Protein AF-A0A9P4TMR9-F1 (afdb_monomer)

InterPro domains:
  IPR005556 SUN family [PF03856] (150-420)
  IPR051526 Secreted Beta-Glucosidase SUN [PTHR31316] (13-431)

Organism: Curvularia kusanoi (NCBI:txid90978)

Nearest PDB structures (foldseek):
  8qu8-assembly1_A  TM=6.339E-01  e=4.487E-01  Homo sapiens
  5mhn-assembly1_A  TM=2.012E-01  e=3.463E-02  Homo sapiens
  7u8t-assembly1_B  TM=1.187E-01  e=1.035E+00  Thermochaetoides thermophila

Structure (mmCIF, N/CA/C/O backbone):
data_AF-A0A9P4TMR9-F1
#
_entry.id   AF-A0A9P4TMR9-F1
#
loop_
_atom_site.group_PDB
_atom_site.id
_atom_site.type_symbol
_atom_site.label_atom_id
_atom_site.label_alt_id
_atom_site.label_comp_id
_atom_site.label_asym_id
_atom_site.label_entity_id
_atom_site.label_seq_id
_atom_site.pdbx_PDB_ins_code
_atom_site.Cartn_x
_atom_site.Cartn_y
_atom_site.Cartn_z
_atom_site.occupancy
_atom_site.B_iso_or_equiv
_atom_site.auth_seq_id
_atom_site.auth_comp_id
_atom_site.auth_asym_id
_atom_site.auth_atom_id
_atom_site.pdbx_PDB_model_num
ATOM 1 N N . MET A 1 1 ? 12.265 81.582 -15.391 1.00 36.38 1 MET A N 1
ATOM 2 C CA . MET A 1 1 ? 12.287 81.011 -16.757 1.00 36.38 1 MET A CA 1
ATOM 3 C C . MET A 1 1 ? 12.998 79.670 -16.653 1.00 36.38 1 MET A C 1
ATOM 5 O O . MET A 1 1 ? 14.089 79.678 -16.113 1.00 36.38 1 MET A O 1
ATOM 9 N N . ALA A 1 2 ? 12.499 78.497 -17.022 1.00 38.09 2 ALA A N 1
ATOM 10 C CA . ALA A 1 2 ? 11.193 77.974 -17.413 1.00 38.09 2 ALA A CA 1
ATOM 11 C C . ALA A 1 2 ? 11.220 76.479 -16.989 1.00 38.09 2 ALA A C 1
ATOM 13 O O . ALA A 1 2 ? 12.290 75.871 -17.015 1.00 38.09 2 ALA A O 1
ATOM 14 N N . ARG A 1 3 ? 10.097 75.907 -16.535 1.00 42.72 3 ARG A N 1
ATOM 15 C CA . ARG A 1 3 ? 9.964 74.448 -16.339 1.00 42.72 3 ARG A CA 1
ATOM 16 C C . ARG A 1 3 ? 9.804 73.796 -17.719 1.00 42.72 3 ARG A C 1
ATOM 18 O O . ARG A 1 3 ? 9.053 74.370 -18.502 1.00 42.72 3 ARG A O 1
ATOM 25 N N . PRO A 1 4 ? 10.433 72.650 -18.026 1.00 45.41 4 PRO A N 1
ATOM 26 C CA . PRO A 1 4 ? 10.030 71.873 -19.182 1.00 45.41 4 PRO A CA 1
ATOM 27 C C . PRO A 1 4 ? 8.817 71.001 -18.845 1.00 45.41 4 PRO A C 1
ATOM 29 O O . PRO A 1 4 ? 8.667 70.494 -17.731 1.00 45.41 4 PRO A O 1
ATOM 32 N N . ASP A 1 5 ? 7.955 70.924 -19.847 1.00 45.00 5 ASP A N 1
ATOM 33 C CA . ASP A 1 5 ? 6.594 70.419 -19.853 1.00 45.00 5 ASP A CA 1
ATOM 34 C C . ASP A 1 5 ? 6.472 68.924 -19.536 1.00 45.00 5 ASP A C 1
ATOM 36 O O . ASP A 1 5 ? 7.251 68.085 -19.989 1.00 45.00 5 ASP A O 1
ATOM 40 N N . SER A 1 6 ? 5.430 68.590 -18.777 1.00 42.31 6 SER A N 1
ATOM 41 C CA . SER A 1 6 ? 4.929 67.230 -18.606 1.00 42.31 6 SER A CA 1
ATOM 42 C C . SER A 1 6 ? 4.234 66.777 -19.892 1.00 42.31 6 SER A C 1
ATOM 44 O O . SER A 1 6 ? 3.138 67.241 -20.201 1.00 42.31 6 SER A O 1
ATOM 46 N N . VAL A 1 7 ? 4.868 65.869 -20.635 1.00 44.91 7 VAL A N 1
ATOM 47 C CA . VAL A 1 7 ? 4.239 65.169 -21.762 1.00 44.91 7 VAL A CA 1
ATOM 48 C C . VAL A 1 7 ? 3.377 64.039 -21.199 1.00 44.91 7 VAL A C 1
ATOM 50 O O . VAL A 1 7 ? 3.889 63.014 -20.755 1.00 44.91 7 VAL A O 1
ATOM 53 N N . GLU A 1 8 ? 2.064 64.238 -21.201 1.00 48.00 8 GLU A N 1
ATOM 54 C CA . GLU A 1 8 ? 1.077 63.201 -20.902 1.00 48.00 8 GLU A CA 1
ATOM 55 C C . GLU A 1 8 ? 0.894 62.332 -22.158 1.00 48.00 8 GLU A C 1
ATOM 57 O O . GLU A 1 8 ? 0.315 62.765 -23.153 1.00 48.00 8 GLU A O 1
ATOM 62 N N . SER A 1 9 ? 1.461 61.121 -22.158 1.00 42.16 9 SER A N 1
ATOM 63 C CA . SER A 1 9 ? 1.211 60.137 -23.220 1.00 42.16 9 SER A CA 1
ATOM 64 C C . SER A 1 9 ? -0.090 59.395 -22.934 1.00 42.16 9 SER A C 1
ATOM 66 O O . SER A 1 9 ? -0.186 58.676 -21.941 1.00 42.16 9 SER A O 1
ATOM 68 N N . ALA A 1 10 ? -1.079 59.539 -23.817 1.00 48.53 10 ALA A N 1
ATOM 69 C CA . ALA A 1 10 ? -2.251 58.671 -23.826 1.00 48.53 10 ALA A CA 1
ATOM 70 C C . ALA A 1 10 ? -1.830 57.237 -24.223 1.00 48.53 10 ALA A C 1
ATOM 72 O O . ALA A 1 10 ? -1.057 57.084 -25.175 1.00 48.53 10 ALA A O 1
ATOM 73 N N . PRO A 1 11 ? -2.303 56.185 -23.529 1.00 47.25 11 PRO A N 1
ATOM 74 C CA . PRO A 1 11 ? -1.956 54.812 -23.876 1.00 47.25 11 PRO A CA 1
ATOM 75 C C . PRO A 1 11 ? -2.529 54.431 -25.249 1.00 47.25 11 PRO A C 1
ATOM 77 O O . PRO A 1 11 ? -3.673 54.748 -25.576 1.00 47.25 11 PRO A O 1
ATOM 80 N N . ALA A 1 12 ? -1.709 53.753 -26.055 1.00 51.41 12 ALA A N 1
ATOM 81 C CA . ALA A 1 12 ? -2.100 53.211 -27.353 1.00 51.41 12 ALA A CA 1
ATOM 82 C C . ALA A 1 12 ? -3.223 52.158 -27.205 1.00 51.41 12 ALA A C 1
ATOM 84 O O . ALA A 1 12 ? -3.285 51.486 -26.172 1.00 51.41 12 ALA A O 1
ATOM 85 N N . PRO A 1 13 ? -4.103 51.986 -28.212 1.00 50.38 13 PRO A N 1
ATOM 86 C CA . PRO A 1 13 ? -5.139 50.958 -28.171 1.00 50.38 13 PRO A CA 1
ATOM 87 C C . PRO A 1 13 ? -4.499 49.567 -28.084 1.00 50.38 13 PRO A C 1
ATOM 89 O O . PRO A 1 13 ? -3.665 49.206 -28.912 1.00 50.38 13 PRO A O 1
ATOM 92 N N . VAL A 1 14 ? -4.884 48.801 -27.063 1.00 56.78 14 VAL A N 1
ATOM 93 C CA . VAL A 1 14 ? -4.403 47.434 -26.839 1.00 56.78 14 VAL A CA 1
ATOM 94 C C . VAL A 1 14 ? -5.371 46.470 -27.518 1.00 56.78 14 VAL A C 1
ATOM 96 O O . VAL A 1 14 ? -6.540 46.388 -27.142 1.00 56.78 14 VAL A O 1
ATOM 99 N N . GLU A 1 15 ? -4.896 45.747 -28.527 1.00 48.66 15 GLU A N 1
ATOM 100 C CA . GLU A 1 15 ? -5.646 44.657 -29.148 1.00 48.66 15 GLU A CA 1
ATOM 101 C C . GLU A 1 15 ? -5.484 43.394 -28.293 1.00 48.66 15 GLU A C 1
ATOM 103 O O . GLU A 1 15 ? -4.368 42.968 -27.998 1.00 48.66 15 GLU A O 1
ATOM 108 N N . THR A 1 16 ? -6.599 42.820 -27.837 1.00 61.81 16 THR A N 1
ATOM 109 C CA . THR A 1 16 ? -6.583 41.590 -27.033 1.00 61.81 16 THR A CA 1
ATOM 110 C C . THR A 1 16 ? -6.752 40.395 -27.958 1.00 61.81 16 THR A C 1
ATOM 112 O O . THR A 1 16 ? -7.806 40.234 -28.573 1.00 61.81 16 THR A O 1
ATOM 115 N N . VAL A 1 17 ? -5.726 39.551 -28.042 1.00 59.00 17 VAL A N 1
ATOM 116 C CA . VAL A 1 17 ? -5.759 38.306 -28.816 1.00 59.00 17 VAL A CA 1
ATOM 117 C C . VAL A 1 17 ? -5.906 37.135 -27.853 1.00 59.00 17 VAL A C 1
ATOM 119 O O . VAL A 1 17 ? -5.123 36.993 -26.918 1.00 59.00 17 VAL A O 1
ATOM 122 N N . ILE A 1 18 ? -6.927 36.306 -28.078 1.00 72.50 18 ILE A N 1
ATOM 123 C CA . ILE A 1 18 ? -7.172 35.091 -27.295 1.00 72.50 18 ILE A CA 1
ATOM 124 C C . ILE A 1 18 ? -6.436 33.935 -27.969 1.00 72.50 18 ILE A C 1
ATOM 126 O O . ILE A 1 18 ? -6.644 33.677 -29.154 1.00 72.50 18 ILE A O 1
ATOM 130 N N . VAL A 1 19 ? -5.609 33.234 -27.200 1.00 76.81 19 VAL A N 1
ATOM 131 C CA . VAL A 1 19 ? -4.896 32.024 -27.620 1.00 76.81 19 VAL A CA 1
ATOM 132 C C . VAL A 1 19 ? -5.321 30.843 -26.754 1.00 76.81 19 VAL A C 1
ATOM 134 O O . VAL A 1 19 ? -5.668 31.021 -25.586 1.00 76.81 19 VAL A O 1
ATOM 137 N N . TYR A 1 20 ? -5.316 29.648 -27.341 1.00 80.44 20 TYR A N 1
ATOM 138 C CA . TYR A 1 20 ? -5.621 28.394 -26.659 1.00 80.44 20 TYR A CA 1
ATOM 139 C C . TYR A 1 20 ? -4.353 27.544 -26.652 1.00 80.44 20 TYR A C 1
ATOM 141 O O . TYR A 1 20 ? -3.744 27.349 -27.702 1.00 80.44 20 TYR A O 1
ATOM 149 N N . GLU A 1 21 ? -3.942 27.078 -25.478 1.00 80.12 21 GLU A N 1
ATOM 150 C CA . GLU A 1 21 ? -2.709 26.318 -25.281 1.00 80.12 21 GLU A CA 1
ATOM 151 C C . GLU A 1 21 ? -3.022 25.021 -24.533 1.00 80.12 21 GLU A C 1
ATOM 153 O O . GLU A 1 21 ? -3.765 25.030 -23.550 1.00 80.12 21 GLU A O 1
ATOM 158 N N . LEU A 1 22 ? -2.468 23.914 -25.017 1.00 79.75 22 LEU A N 1
ATOM 159 C CA . LEU A 1 22 ? -2.535 22.594 -24.403 1.00 79.75 22 LEU A CA 1
ATOM 160 C C . LEU A 1 22 ? -1.109 22.050 -24.309 1.00 79.75 22 LEU A C 1
ATOM 162 O O . LEU A 1 22 ? -0.417 21.972 -25.322 1.00 79.75 22 LEU A O 1
ATOM 166 N N . ASP A 1 23 ? -0.659 21.717 -23.098 1.00 77.69 23 ASP A N 1
ATOM 167 C CA . ASP A 1 23 ? 0.678 21.165 -22.830 1.00 77.69 23 ASP A CA 1
ATOM 168 C C . ASP A 1 23 ? 1.827 21.960 -23.489 1.00 77.69 23 ASP A C 1
ATOM 170 O O . ASP A 1 23 ? 2.716 21.394 -24.129 1.00 77.69 23 ASP A O 1
ATOM 174 N N . GLY A 1 24 ? 1.799 23.295 -23.398 1.00 76.62 24 GLY A N 1
ATOM 175 C CA . GLY A 1 24 ? 2.842 24.148 -23.983 1.00 76.62 24 GLY A CA 1
ATOM 176 C C . GLY A 1 24 ? 2.686 24.441 -25.480 1.00 76.62 24 GLY A C 1
ATOM 177 O O . GLY A 1 24 ? 3.524 25.138 -26.055 1.00 76.62 24 GLY A O 1
ATOM 178 N N . HIS A 1 25 ? 1.652 23.902 -26.136 1.00 76.25 25 HIS A N 1
ATOM 179 C CA . HIS A 1 25 ? 1.442 24.019 -27.580 1.00 76.25 25 HIS A CA 1
ATOM 180 C C . HIS A 1 25 ? 0.154 24.773 -27.904 1.00 76.25 25 HIS A C 1
ATOM 182 O O . HIS A 1 25 ? -0.909 24.488 -27.356 1.00 76.25 25 HIS A O 1
ATOM 188 N N . LEU A 1 26 ? 0.234 25.715 -28.848 1.00 82.19 26 LEU A N 1
ATOM 189 C CA . LEU A 1 26 ? -0.941 26.433 -29.333 1.00 82.19 26 LEU A CA 1
ATOM 190 C C . LEU A 1 26 ? -1.851 25.493 -30.129 1.00 82.19 26 LEU A C 1
ATOM 192 O O . LEU A 1 26 ? -1.418 24.890 -31.111 1.00 82.19 26 LEU A O 1
ATOM 196 N N . ILE A 1 27 ? -3.115 25.427 -29.727 1.00 86.50 27 ILE A N 1
ATOM 197 C CA . ILE A 1 27 ? -4.177 24.698 -30.423 1.00 86.50 27 ILE A CA 1
ATOM 198 C C . ILE A 1 27 ? -5.187 25.678 -31.021 1.00 86.50 27 ILE A C 1
ATOM 200 O O . ILE A 1 27 ? -5.298 26.835 -30.597 1.00 86.50 27 ILE A O 1
ATOM 204 N N . SER A 1 28 ? -5.938 25.231 -32.026 1.00 89.31 28 SER A N 1
ATOM 205 C CA . SER A 1 28 ? -7.009 26.054 -32.588 1.00 89.31 28 SER A CA 1
ATOM 206 C C . SER A 1 28 ? -8.168 26.216 -31.599 1.00 89.31 28 SER A C 1
ATOM 208 O O . SER A 1 28 ? -8.401 25.384 -30.717 1.00 89.31 28 SER A O 1
ATOM 210 N N . LYS A 1 29 ? -8.944 27.290 -31.771 1.00 86.12 29 LYS A N 1
ATOM 211 C CA . LYS A 1 29 ? -10.174 27.504 -31.000 1.00 86.12 29 LYS A CA 1
ATOM 212 C C . LYS A 1 29 ? -11.152 26.346 -31.189 1.00 86.12 29 LYS A C 1
ATOM 214 O O . LYS A 1 29 ? -11.819 25.938 -30.243 1.00 86.12 29 LYS A O 1
ATOM 219 N N . GLU A 1 30 ? -11.250 25.839 -32.411 1.00 89.06 30 GLU A N 1
ATOM 220 C CA . GLU A 1 30 ? -12.135 24.743 -32.780 1.00 89.06 30 GLU A CA 1
ATOM 221 C C . GLU A 1 30 ? -11.753 23.449 -32.049 1.00 89.06 30 GLU A C 1
ATOM 223 O O . GLU A 1 30 ? -12.627 22.815 -31.461 1.00 89.06 30 GLU A O 1
ATOM 228 N N . GLU A 1 31 ? -10.462 23.103 -31.998 1.00 85.69 31 GLU A N 1
ATOM 229 C CA . GLU A 1 31 ? -9.961 21.939 -31.251 1.00 85.69 31 GLU A CA 1
ATOM 230 C C . GLU A 1 31 ? -10.200 22.078 -29.746 1.00 85.69 31 GLU A C 1
ATOM 232 O O . GLU A 1 31 ? -10.678 21.136 -29.110 1.00 85.69 31 GLU A O 1
ATOM 237 N N . ALA A 1 32 ? -9.947 23.264 -29.183 1.00 86.31 32 ALA A N 1
ATOM 238 C CA . ALA A 1 32 ? -10.199 23.538 -27.771 1.00 86.31 32 ALA A CA 1
ATOM 239 C C . ALA A 1 32 ? -11.686 23.351 -27.423 1.00 86.31 32 ALA A C 1
ATOM 241 O O . ALA A 1 32 ? -12.030 22.645 -26.475 1.00 86.31 32 ALA A O 1
ATOM 242 N N . LEU A 1 33 ? -12.588 23.937 -28.218 1.00 84.94 33 LEU A N 1
ATOM 243 C CA . LEU A 1 33 ? -14.032 23.847 -27.988 1.00 84.94 33 LEU A CA 1
ATOM 244 C C . LEU A 1 33 ? -14.573 22.432 -28.197 1.00 84.94 33 LEU A C 1
ATOM 246 O O . LEU A 1 33 ? -15.438 21.997 -27.437 1.00 84.94 33 LEU A O 1
ATOM 250 N N . GLN A 1 34 ? -14.070 21.705 -29.195 1.00 88.50 34 GLN A N 1
ATOM 251 C CA . GLN A 1 34 ? -14.482 20.327 -29.441 1.00 88.50 34 GLN A CA 1
ATOM 252 C C . GLN A 1 34 ? -14.017 19.398 -28.316 1.00 88.50 34 GLN A C 1
ATOM 254 O O . GLN A 1 34 ? -14.810 18.573 -27.862 1.00 88.50 34 GLN A O 1
ATOM 259 N N . GLY A 1 35 ? -12.787 19.580 -27.827 1.00 84.62 35 GLY A N 1
ATOM 260 C CA . GLY A 1 35 ? -12.250 18.843 -26.686 1.00 84.62 35 GLY A CA 1
ATOM 261 C C . GLY A 1 35 ? -12.985 19.136 -25.374 1.00 84.62 35 GLY A C 1
ATOM 262 O O . GLY A 1 35 ? -13.169 18.253 -24.545 1.00 84.62 35 GLY A O 1
ATOM 263 N N . ILE A 1 36 ? -13.470 20.365 -25.184 1.00 84.62 36 ILE A N 1
ATOM 264 C CA . ILE A 1 36 ? -14.316 20.696 -24.028 1.00 84.62 36 ILE A CA 1
ATOM 265 C C . ILE A 1 36 ? -15.702 20.057 -24.170 1.00 84.62 36 ILE A C 1
ATOM 267 O O . ILE A 1 36 ? -16.233 19.496 -23.214 1.00 84.62 36 ILE A O 1
ATOM 271 N N . ALA A 1 37 ? -16.297 20.109 -25.365 1.00 82.38 37 ALA A N 1
ATOM 272 C CA . ALA A 1 37 ? -17.641 19.588 -25.607 1.00 82.38 37 ALA A CA 1
ATOM 273 C C . ALA A 1 37 ? -17.731 18.056 -25.498 1.00 82.38 37 ALA A C 1
ATOM 275 O O . ALA A 1 37 ? -18.770 17.535 -25.097 1.00 82.38 37 ALA A O 1
ATOM 276 N N . ASN A 1 38 ? -16.666 17.333 -25.853 1.00 82.00 38 ASN A N 1
ATOM 277 C CA . ASN A 1 38 ? -16.604 15.871 -25.759 1.00 82.00 38 ASN A CA 1
ATOM 278 C C . ASN A 1 38 ? -15.955 15.368 -24.449 1.00 82.00 38 ASN A C 1
ATOM 280 O O . ASN A 1 38 ? -15.840 14.158 -24.262 1.00 82.00 38 ASN A O 1
ATOM 284 N N . GLY A 1 39 ? -15.555 16.280 -23.555 1.00 79.06 39 GLY A N 1
ATOM 285 C CA . GLY A 1 39 ? -15.005 15.971 -22.236 1.00 79.06 39 GLY A CA 1
ATOM 286 C C . GLY A 1 39 ? -13.540 15.526 -22.218 1.00 79.06 39 GLY A C 1
ATOM 287 O O . GLY A 1 39 ? -13.063 15.121 -21.161 1.00 79.06 39 GLY A O 1
ATOM 288 N N . THR A 1 40 ? -12.815 15.591 -23.342 1.00 81.31 40 THR A N 1
ATOM 289 C CA . THR A 1 40 ? -11.382 15.247 -23.382 1.00 81.31 40 THR A CA 1
ATOM 290 C C . THR A 1 40 ? -10.481 16.378 -22.891 1.00 81.31 40 THR A C 1
ATOM 292 O O . THR A 1 40 ? -9.339 16.120 -22.530 1.00 81.31 40 THR A O 1
ATOM 295 N N . LEU A 1 41 ? -10.976 17.619 -22.875 1.00 84.56 41 LEU A N 1
ATOM 296 C CA . LEU A 1 41 ? -10.293 18.798 -22.347 1.00 84.56 41 LEU A CA 1
ATOM 297 C C . LEU A 1 41 ? -11.162 19.479 -21.287 1.00 84.56 41 LEU A C 1
ATOM 299 O O . LEU A 1 41 ? -12.390 19.497 -21.372 1.00 84.56 41 LEU A O 1
ATOM 303 N N . ARG A 1 42 ? -10.512 20.101 -20.306 1.00 79.25 42 ARG A N 1
ATOM 304 C CA . ARG A 1 42 ? -11.144 21.005 -19.341 1.00 79.25 42 ARG A CA 1
ATOM 305 C C . ARG A 1 42 ? -10.341 22.296 -19.271 1.00 79.25 42 ARG A C 1
ATOM 307 O O . ARG A 1 42 ? -9.139 22.279 -19.526 1.00 79.25 42 ARG A O 1
ATOM 314 N N . TRP A 1 43 ? -10.990 23.402 -18.920 1.00 78.88 43 TRP A N 1
ATOM 315 C CA . TRP A 1 43 ? -10.252 24.609 -18.548 1.00 78.88 43 TRP A CA 1
ATOM 316 C C . TRP A 1 43 ? -9.356 24.301 -17.341 1.00 78.88 43 TRP A C 1
ATOM 318 O O . TRP A 1 43 ? -9.751 23.507 -16.484 1.00 78.88 43 TRP A O 1
ATOM 328 N N . GLY A 1 44 ? -8.162 24.898 -17.296 1.00 69.44 44 GLY A N 1
ATOM 329 C CA . GLY A 1 44 ? -7.258 24.783 -16.150 1.00 69.44 44 GLY A CA 1
ATOM 330 C C . GLY A 1 44 ? -7.941 25.179 -14.837 1.00 69.44 44 GLY A C 1
ATOM 331 O O . GLY A 1 44 ? -8.941 25.901 -14.838 1.00 69.44 44 GLY A O 1
ATOM 332 N N . ASP A 1 45 ? -7.409 24.677 -13.722 1.00 58.28 45 ASP A N 1
ATOM 333 C CA . ASP A 1 45 ? -8.074 24.663 -12.410 1.00 58.28 45 ASP A CA 1
ATOM 334 C C . ASP A 1 45 ? -8.372 26.064 -11.814 1.00 58.28 45 ASP A C 1
ATOM 336 O O . ASP A 1 45 ? -9.072 26.167 -10.808 1.00 58.28 45 ASP A O 1
ATOM 340 N N . ASP A 1 46 ? -7.893 27.152 -12.425 1.00 57.44 46 ASP A N 1
ATOM 341 C CA . ASP A 1 46 ? -8.166 28.534 -12.016 1.00 57.44 46 ASP A CA 1
ATOM 342 C C . ASP A 1 46 ? -9.308 29.215 -12.796 1.00 57.44 46 ASP A C 1
ATOM 344 O O . ASP A 1 46 ? -9.831 30.227 -12.332 1.00 57.44 46 ASP A O 1
ATOM 348 N N . GLY A 1 47 ? -9.740 28.677 -13.944 1.00 53.44 47 GLY A N 1
ATOM 349 C CA . GLY A 1 47 ? -10.847 29.220 -14.743 1.00 53.44 47 GLY A CA 1
ATOM 350 C C . GLY A 1 47 ? -10.644 30.658 -15.252 1.00 53.44 47 GLY A C 1
ATOM 351 O O . GLY A 1 47 ? -11.618 31.302 -15.656 1.00 53.44 47 GLY A O 1
ATOM 352 N N . ILE A 1 48 ? -9.413 31.182 -15.227 1.00 49.19 48 ILE A N 1
ATOM 353 C CA . ILE A 1 48 ? -9.088 32.571 -15.577 1.00 49.19 48 ILE A CA 1
ATOM 354 C C . ILE A 1 48 ? -8.298 32.619 -16.893 1.00 49.19 48 ILE A C 1
ATOM 356 O O . ILE A 1 48 ? -7.335 31.887 -17.099 1.00 49.19 48 ILE A O 1
ATOM 360 N N . LEU A 1 49 ? -8.675 33.544 -17.786 1.00 49.28 49 LEU A N 1
ATOM 361 C CA . LEU A 1 49 ? -7.858 33.927 -18.941 1.00 49.28 49 LEU A CA 1
ATOM 362 C C . LEU A 1 49 ? -6.542 34.555 -18.453 1.00 49.28 49 LEU A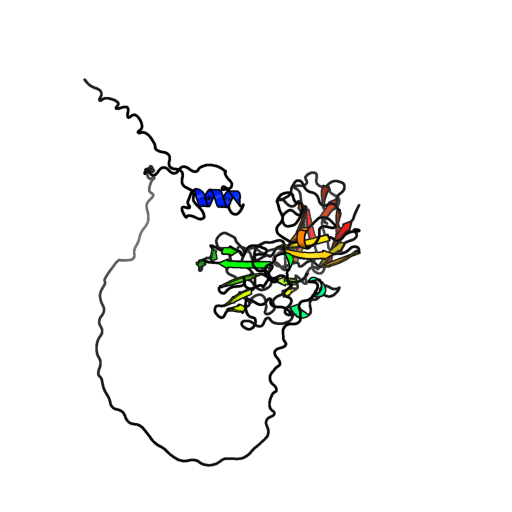 C 1
ATOM 364 O O . LEU A 1 49 ? -6.532 35.694 -17.986 1.00 49.28 49 LEU A O 1
ATOM 368 N N . SER A 1 50 ? -5.431 33.833 -18.588 1.00 50.28 50 SER A N 1
ATOM 369 C CA . SER A 1 50 ? -4.097 34.381 -18.336 1.00 50.28 50 SER A CA 1
ATOM 370 C C . SER A 1 50 ? -3.690 35.325 -19.470 1.00 50.28 50 SER A C 1
ATOM 372 O O . SER A 1 50 ? -3.583 34.920 -20.625 1.00 50.28 50 SER A O 1
ATOM 374 N N . SER A 1 51 ? -3.464 36.602 -19.154 1.00 45.75 51 SER A N 1
ATOM 375 C CA . SER A 1 51 ? -2.920 37.581 -20.099 1.00 45.75 51 SER A CA 1
ATOM 376 C C . SER A 1 51 ? -1.408 37.713 -19.923 1.00 45.75 51 SER A C 1
ATOM 378 O O . SER A 1 51 ? -0.951 38.085 -18.842 1.00 45.75 51 SER A O 1
ATOM 380 N N . PHE A 1 52 ? -0.636 37.497 -20.989 1.00 38.00 52 PHE A N 1
ATOM 381 C CA . PHE A 1 52 ? 0.795 37.805 -21.022 1.00 38.00 52 PHE A CA 1
ATOM 382 C C . PHE A 1 52 ? 1.046 39.072 -21.845 1.00 38.00 52 PHE A C 1
ATOM 384 O O . PHE A 1 52 ? 0.717 39.136 -23.027 1.00 38.00 52 PHE A O 1
ATOM 391 N N . THR A 1 53 ? 1.649 40.091 -21.232 1.00 33.41 53 THR A N 1
ATOM 392 C CA . THR A 1 53 ? 2.166 41.272 -21.940 1.00 33.41 53 THR A CA 1
ATOM 393 C C . THR A 1 53 ? 3.666 41.113 -22.173 1.00 33.41 53 THR A C 1
ATOM 395 O O . THR A 1 53 ? 4.433 41.101 -21.212 1.00 33.41 53 THR A O 1
ATOM 398 N N . ASN A 1 54 ? 4.108 41.046 -23.432 1.00 36.88 54 ASN A N 1
ATOM 399 C CA . ASN A 1 54 ? 5.535 41.097 -23.761 1.00 36.88 54 ASN A CA 1
ATOM 400 C C . ASN A 1 54 ? 6.051 42.545 -23.678 1.00 36.88 54 ASN A C 1
ATOM 402 O O . ASN A 1 54 ? 5.815 43.350 -24.576 1.00 36.88 54 ASN A O 1
ATOM 406 N N . GLY A 1 55 ? 6.793 42.862 -22.615 1.00 39.09 55 GLY A N 1
ATOM 407 C CA . GLY A 1 55 ? 7.583 44.088 -22.484 1.00 39.09 55 GLY A CA 1
ATOM 408 C C . GLY A 1 55 ? 8.627 43.956 -21.364 1.00 39.09 55 GLY A C 1
ATOM 409 O O . GLY A 1 55 ? 8.350 43.285 -20.370 1.00 39.09 55 GLY A O 1
ATOM 410 N N . PRO A 1 56 ? 9.839 44.531 -21.499 1.00 35.19 56 PRO A N 1
ATOM 411 C CA . PRO A 1 56 ? 10.924 44.286 -20.553 1.00 35.19 56 PRO A CA 1
ATOM 412 C C . PRO A 1 56 ? 10.721 45.069 -19.249 1.00 35.19 56 PRO A C 1
ATOM 414 O O . PRO A 1 56 ? 10.504 46.280 -19.271 1.00 35.19 56 PRO A O 1
ATOM 417 N N . VAL A 1 57 ? 10.860 44.390 -18.107 1.00 33.19 57 VAL A N 1
ATOM 418 C CA . VAL A 1 57 ? 10.901 45.014 -16.775 1.00 33.19 57 VAL A CA 1
ATOM 419 C C . VAL A 1 57 ? 12.351 45.035 -16.288 1.00 33.19 57 VAL A C 1
ATOM 421 O O . VAL A 1 57 ? 12.982 43.992 -16.135 1.00 33.19 57 VAL A O 1
ATOM 424 N N . ALA A 1 58 ? 12.892 46.233 -16.059 1.00 34.94 58 ALA A N 1
ATOM 425 C CA . ALA A 1 58 ? 14.195 46.428 -15.427 1.00 34.94 58 ALA A CA 1
ATOM 426 C C . ALA A 1 58 ? 14.102 46.191 -13.906 1.00 34.94 58 ALA A C 1
ATOM 428 O O . ALA A 1 58 ? 13.185 46.696 -13.258 1.00 34.94 58 ALA A O 1
ATOM 429 N N . LEU A 1 59 ? 15.063 45.460 -13.330 1.00 33.66 59 LEU A N 1
ATOM 430 C CA . LEU A 1 59 ? 15.180 45.235 -11.882 1.00 33.66 59 LEU A CA 1
ATOM 431 C C . LEU A 1 59 ? 16.145 46.251 -11.227 1.00 33.66 59 LEU A C 1
ATOM 433 O O . LEU A 1 59 ? 17.189 46.544 -11.813 1.00 33.66 59 LEU A O 1
ATOM 437 N N . PRO A 1 60 ? 15.844 46.770 -10.018 1.00 36.31 60 PRO A N 1
ATOM 438 C CA . PRO A 1 60 ? 16.711 47.701 -9.291 1.00 36.31 60 PRO A CA 1
ATOM 439 C C . PRO A 1 60 ? 17.834 46.994 -8.504 1.00 36.31 60 PRO A C 1
ATOM 441 O O . PRO A 1 60 ? 17.620 45.972 -7.855 1.00 36.31 60 PRO A O 1
ATOM 444 N N . THR A 1 61 ? 19.036 47.577 -8.536 1.00 32.59 61 THR A N 1
ATOM 445 C CA . THR A 1 61 ? 20.259 47.124 -7.844 1.00 32.59 61 THR A CA 1
ATOM 446 C C . THR A 1 61 ? 20.342 47.675 -6.412 1.00 32.59 61 THR A C 1
ATOM 448 O O . THR A 1 61 ? 20.134 48.870 -6.209 1.00 32.59 61 THR A O 1
ATOM 451 N N . ASN A 1 62 ? 20.730 46.850 -5.428 1.00 34.31 62 ASN A N 1
ATOM 452 C CA . ASN A 1 62 ? 21.048 47.299 -4.059 1.00 34.31 62 ASN A CA 1
ATOM 453 C C . ASN A 1 62 ? 22.561 47.605 -3.879 1.00 34.31 62 ASN A C 1
ATOM 455 O O . ASN A 1 62 ? 23.386 46.913 -4.480 1.00 34.31 62 ASN A O 1
ATOM 459 N N . PRO A 1 63 ? 22.945 48.607 -3.054 1.00 37.25 63 PRO A N 1
ATOM 460 C CA . PRO A 1 63 ? 24.338 49.036 -2.837 1.00 37.25 63 PRO A CA 1
ATOM 461 C C . PRO A 1 63 ? 25.110 48.218 -1.762 1.00 37.25 63 PRO A C 1
ATOM 463 O O . PRO A 1 63 ? 24.485 47.527 -0.956 1.00 37.25 63 PRO A O 1
ATOM 466 N N . PRO A 1 64 ? 26.464 48.287 -1.726 1.00 37.56 64 PRO A N 1
ATOM 467 C CA . PRO A 1 64 ? 27.327 47.381 -0.952 1.00 37.56 64 PRO A CA 1
ATOM 468 C C . PRO A 1 64 ? 27.605 47.855 0.488 1.00 37.56 64 PRO A C 1
ATOM 470 O O . PRO A 1 64 ? 27.544 49.046 0.782 1.00 37.56 64 PRO A O 1
ATOM 473 N N . SER A 1 65 ? 27.978 46.929 1.382 1.00 32.56 65 SER A N 1
ATOM 474 C CA . SER A 1 65 ? 28.458 47.225 2.745 1.00 32.56 65 SER A CA 1
ATOM 475 C C . SER A 1 65 ? 29.793 46.540 3.075 1.00 32.56 65 SER A C 1
ATOM 477 O O . SER A 1 65 ? 30.198 45.577 2.430 1.00 32.56 65 SER A O 1
ATOM 479 N N . GLU A 1 66 ? 30.469 47.136 4.059 1.00 33.06 66 GLU A N 1
ATOM 480 C CA . GLU A 1 66 ? 31.914 47.300 4.265 1.00 33.06 66 GLU A CA 1
ATOM 481 C C . GLU A 1 66 ? 32.781 46.110 4.730 1.00 33.06 66 GLU A C 1
ATOM 483 O O . GLU A 1 66 ? 32.347 45.103 5.279 1.00 33.06 66 GLU A O 1
ATOM 488 N N . VAL A 1 67 ? 34.080 46.359 4.540 1.00 32.31 67 VAL A N 1
ATOM 489 C CA . VAL A 1 67 ? 35.318 45.606 4.779 1.00 32.31 67 VAL A CA 1
ATOM 490 C C . VAL A 1 67 ? 35.713 45.460 6.263 1.00 32.31 67 VAL A C 1
ATOM 492 O O . VAL A 1 67 ? 35.688 46.435 7.010 1.00 32.31 67 VAL A O 1
ATOM 495 N N . LYS A 1 68 ? 36.309 44.311 6.635 1.00 29.83 68 LYS A N 1
ATOM 496 C CA . LYS A 1 68 ? 37.471 44.243 7.556 1.00 29.83 68 LYS A CA 1
ATOM 497 C C . LYS A 1 68 ? 38.566 43.311 7.004 1.00 29.83 68 LYS A C 1
ATOM 499 O O . LYS A 1 68 ? 38.276 42.316 6.351 1.00 29.83 68 LYS A O 1
ATOM 504 N N . LYS A 1 69 ? 39.819 43.732 7.215 1.00 32.34 69 LYS A N 1
ATOM 505 C CA . LYS A 1 69 ? 41.083 43.363 6.535 1.00 32.34 69 LYS A CA 1
ATOM 506 C C . LYS A 1 69 ? 41.894 42.225 7.238 1.00 32.34 69 LYS A C 1
ATOM 508 O O . LYS A 1 69 ? 41.478 41.803 8.312 1.00 32.34 69 LYS A O 1
ATOM 513 N N . PRO A 1 70 ? 43.025 41.750 6.646 1.00 39.38 70 PRO A N 1
ATOM 514 C CA . PRO A 1 70 ? 43.539 40.367 6.695 1.00 39.38 70 PRO A CA 1
ATOM 515 C C . PRO A 1 70 ? 44.943 40.195 7.333 1.00 39.38 70 PRO A C 1
ATOM 517 O O . PRO A 1 70 ? 45.580 41.182 7.690 1.00 39.38 70 PRO A O 1
ATOM 520 N N . GLN A 1 71 ? 45.461 38.954 7.357 1.00 27.53 71 GLN A N 1
ATOM 521 C CA . GLN A 1 71 ? 46.890 38.626 7.551 1.00 27.53 71 GLN A CA 1
ATOM 522 C C . GLN A 1 71 ? 47.246 37.348 6.739 1.00 27.53 71 GLN A C 1
ATOM 524 O O . GLN A 1 71 ? 46.650 36.302 6.975 1.00 27.53 71 GLN A O 1
ATOM 529 N N . GLU A 1 72 ? 47.842 37.504 5.542 1.00 29.00 72 GLU A N 1
ATOM 530 C CA . GLU A 1 72 ? 49.256 37.239 5.133 1.00 29.00 72 GLU A CA 1
ATOM 531 C C . GLU A 1 72 ? 49.641 35.738 5.047 1.00 29.00 72 GLU A C 1
ATOM 533 O O . GLU A 1 72 ? 49.748 35.081 6.072 1.00 29.00 72 GLU A O 1
ATOM 538 N N . GLN A 1 73 ? 49.657 35.088 3.863 1.00 30.44 73 GLN A N 1
ATOM 539 C CA . GLN A 1 73 ? 50.649 35.043 2.740 1.00 30.44 73 GLN A CA 1
ATOM 540 C C . GLN A 1 73 ? 51.608 33.823 2.850 1.00 30.44 73 GLN A C 1
ATOM 542 O O . GLN A 1 73 ? 51.825 33.352 3.960 1.00 30.44 73 GLN A O 1
ATOM 547 N N . PRO A 1 74 ? 52.318 33.366 1.789 1.00 33.75 74 PRO A N 1
ATOM 548 C CA . PRO A 1 74 ? 52.050 33.366 0.342 1.00 33.75 74 PRO A CA 1
ATOM 549 C C . PRO A 1 74 ? 52.106 31.942 -0.269 1.00 33.75 74 PRO A C 1
ATOM 551 O O . PRO A 1 74 ? 52.776 31.044 0.236 1.00 33.75 74 PRO A O 1
ATOM 554 N N . THR A 1 75 ? 51.558 31.751 -1.471 1.00 25.06 75 THR A N 1
ATOM 555 C CA . THR A 1 75 ? 52.198 30.845 -2.442 1.00 25.06 75 THR A CA 1
ATOM 556 C C . THR A 1 75 ? 52.124 31.467 -3.829 1.00 25.06 75 THR A C 1
ATOM 558 O O . THR A 1 75 ? 51.097 31.984 -4.258 1.00 25.06 75 THR A O 1
ATOM 561 N N . THR A 1 76 ? 53.289 31.502 -4.458 1.00 28.41 76 THR A N 1
ATOM 562 C CA . THR A 1 76 ? 53.648 32.167 -5.705 1.00 28.41 76 THR A CA 1
ATOM 563 C C . THR A 1 76 ? 52.984 31.567 -6.940 1.00 28.41 76 THR A C 1
ATOM 565 O O . THR A 1 76 ? 53.003 30.361 -7.160 1.00 28.41 76 THR A O 1
ATOM 568 N N . THR A 1 77 ? 52.494 32.472 -7.780 1.00 26.20 77 THR A N 1
ATOM 569 C CA . THR A 1 77 ? 52.163 32.338 -9.201 1.00 26.20 77 THR A CA 1
ATOM 570 C C . THR A 1 77 ? 53.360 31.856 -10.026 1.00 26.20 77 THR A C 1
ATOM 572 O O . THR A 1 77 ? 54.450 32.399 -9.859 1.00 26.20 77 THR A O 1
ATOM 575 N N . GLN A 1 78 ? 53.141 30.956 -10.991 1.00 28.25 78 GLN A N 1
ATOM 576 C CA . GLN A 1 78 ? 53.556 31.175 -12.385 1.00 28.25 78 GLN A CA 1
ATOM 577 C C . GLN A 1 78 ? 52.882 30.200 -13.361 1.00 28.25 78 GLN A C 1
ATOM 579 O O . GLN A 1 78 ? 52.567 29.059 -13.044 1.00 28.25 78 GLN A O 1
ATOM 584 N N . VAL A 1 79 ? 52.612 30.754 -14.537 1.00 28.22 79 VAL A N 1
ATOM 585 C CA . VAL A 1 79 ? 51.795 30.281 -15.655 1.00 28.22 79 VAL A CA 1
ATOM 586 C C . VAL A 1 79 ? 52.744 29.823 -16.760 1.00 28.22 79 VAL A C 1
ATOM 588 O O . VAL A 1 79 ? 53.702 30.549 -17.008 1.00 28.22 79 VAL A O 1
ATOM 591 N N . GLN A 1 80 ? 52.450 28.736 -17.486 1.00 26.56 80 GLN A N 1
ATOM 592 C CA . GLN A 1 80 ? 52.714 28.679 -18.935 1.00 26.56 80 GLN A CA 1
ATOM 593 C C . GLN A 1 80 ? 52.042 27.489 -19.641 1.00 26.56 80 GLN A C 1
ATOM 595 O O . GLN A 1 80 ? 52.100 26.348 -19.194 1.00 26.56 80 GLN A O 1
ATOM 600 N N . GLN A 1 81 ? 51.398 27.822 -20.762 1.00 28.03 81 GLN A N 1
ATOM 601 C CA . GLN A 1 81 ? 50.919 26.949 -21.837 1.00 28.03 81 GLN A CA 1
ATOM 602 C C . GLN A 1 81 ? 52.093 26.324 -22.622 1.00 28.03 81 GLN A C 1
ATOM 604 O O . GLN A 1 81 ? 53.175 26.907 -22.636 1.00 28.03 81 GLN A O 1
ATOM 609 N N . VAL A 1 82 ? 51.841 25.231 -23.363 1.00 26.69 82 VAL A N 1
ATOM 610 C CA . VAL A 1 82 ? 51.868 25.162 -24.852 1.00 26.69 82 VAL A CA 1
ATOM 611 C C . VAL A 1 82 ? 52.086 23.718 -25.384 1.00 26.69 82 VAL A C 1
ATOM 613 O O . VAL A 1 82 ? 52.993 23.014 -24.962 1.00 26.69 82 VAL A O 1
ATOM 616 N N . GLU A 1 83 ? 51.198 23.360 -26.324 1.00 26.69 83 GLU A N 1
ATOM 617 C CA . GLU A 1 83 ? 51.245 22.487 -27.524 1.00 26.69 83 GLU A CA 1
ATOM 618 C C . GLU A 1 83 ? 51.778 21.034 -27.573 1.00 26.69 83 GLU A C 1
ATOM 620 O O . GLU A 1 83 ? 52.898 20.680 -27.226 1.00 26.69 83 GLU A O 1
ATOM 625 N N . THR A 1 84 ? 50.899 20.238 -28.198 1.00 28.62 84 THR A N 1
ATOM 626 C CA . THR A 1 84 ? 51.061 19.088 -29.107 1.00 28.62 84 THR A CA 1
ATOM 627 C C . THR A 1 84 ? 52.387 18.942 -29.854 1.00 28.62 84 THR A C 1
ATOM 629 O O . THR A 1 84 ? 52.879 19.939 -30.351 1.00 28.62 84 THR A O 1
ATOM 632 N N . HIS A 1 85 ? 52.824 17.692 -30.100 1.00 28.38 85 HIS A N 1
ATOM 633 C CA . HIS A 1 85 ? 53.213 17.155 -31.426 1.00 28.38 85 HIS A CA 1
ATOM 634 C C . HIS A 1 85 ? 53.499 15.627 -31.379 1.00 28.38 85 HIS A C 1
ATOM 636 O O . HIS A 1 85 ? 54.350 15.157 -30.630 1.00 28.38 85 HIS A O 1
ATOM 642 N N . GLN A 1 86 ? 52.800 14.857 -32.225 1.00 31.48 86 GLN A N 1
ATOM 643 C CA . GLN A 1 86 ? 53.301 13.646 -32.920 1.00 31.48 86 GLN A CA 1
ATOM 644 C C . GLN A 1 86 ? 54.236 14.103 -34.075 1.00 31.48 86 GLN A C 1
ATOM 646 O O . GLN A 1 86 ? 54.076 15.268 -34.456 1.00 31.48 86 GLN A O 1
ATOM 651 N N . PRO A 1 87 ? 55.139 13.290 -34.702 1.00 41.59 87 PRO A N 1
ATOM 652 C CA . PRO A 1 87 ? 54.799 11.985 -35.314 1.00 41.59 87 PRO A CA 1
ATOM 653 C C . PRO A 1 87 ? 55.943 10.945 -35.542 1.00 41.59 87 PRO A C 1
ATOM 655 O O . PRO A 1 87 ? 57.119 11.205 -35.311 1.00 41.59 87 PRO A O 1
ATOM 658 N N . ASN A 1 88 ? 55.541 9.788 -36.097 1.00 27.75 88 ASN A N 1
ATOM 659 C CA . ASN A 1 88 ? 56.120 9.045 -37.243 1.00 27.75 88 ASN A CA 1
ATOM 660 C C . ASN A 1 88 ? 56.433 7.535 -37.120 1.00 27.75 88 ASN A C 1
ATOM 662 O O . ASN A 1 88 ? 56.975 7.029 -36.144 1.00 27.75 88 ASN A O 1
ATOM 666 N N . VAL A 1 89 ? 56.042 6.883 -38.224 1.00 31.02 89 VAL A N 1
ATOM 667 C CA . VAL A 1 89 ? 55.980 5.467 -38.649 1.00 31.02 89 VAL A CA 1
ATOM 668 C C . VAL A 1 89 ? 57.340 4.983 -39.215 1.00 31.02 89 VAL A C 1
ATOM 670 O O . VAL A 1 89 ? 58.215 5.829 -39.419 1.00 31.02 89 VAL A O 1
ATOM 673 N N . PRO A 1 90 ? 57.565 3.668 -39.472 1.00 34.59 90 PRO A N 1
ATOM 674 C CA . PRO A 1 90 ? 57.263 3.037 -40.797 1.00 34.59 90 PRO A CA 1
ATOM 675 C C . PRO A 1 90 ? 56.682 1.582 -40.694 1.00 34.59 90 PRO A C 1
ATOM 677 O O . PRO A 1 90 ? 57.061 0.858 -39.777 1.00 34.59 90 PRO A O 1
ATOM 680 N N . THR A 1 91 ? 55.615 1.125 -41.393 1.00 30.39 91 THR A N 1
ATOM 681 C CA . THR A 1 91 ? 55.446 0.610 -42.798 1.00 30.39 91 THR A CA 1
ATOM 682 C C . THR A 1 91 ? 56.561 -0.336 -43.310 1.00 30.39 91 THR A C 1
ATOM 684 O O . THR A 1 91 ? 57.724 -0.010 -43.137 1.00 30.39 91 THR A O 1
ATOM 687 N N . ASP A 1 92 ? 56.369 -1.482 -43.997 1.00 30.75 92 ASP A N 1
ATOM 688 C CA . ASP A 1 92 ? 55.211 -2.274 -44.478 1.00 30.75 92 ASP A CA 1
ATOM 689 C C . ASP A 1 92 ? 55.688 -3.679 -45.000 1.00 30.75 92 ASP A C 1
ATOM 691 O O . ASP A 1 92 ? 56.760 -3.743 -45.595 1.00 30.75 92 ASP A O 1
ATOM 695 N N . GLN A 1 93 ? 54.867 -4.740 -44.815 1.00 32.59 93 GLN A N 1
ATOM 696 C CA . GLN A 1 93 ? 54.628 -5.993 -45.618 1.00 32.59 93 GLN A CA 1
ATOM 697 C C . GLN A 1 93 ? 55.755 -6.943 -46.167 1.00 32.59 93 GLN A C 1
ATOM 699 O O . GLN A 1 93 ? 56.913 -6.545 -46.192 1.00 32.59 93 GLN A O 1
ATOM 704 N N . PRO A 1 94 ? 55.467 -8.191 -46.683 1.00 42.47 94 PRO A N 1
ATOM 705 C CA . PRO A 1 94 ? 54.173 -8.874 -46.948 1.00 42.47 94 PRO A CA 1
ATOM 706 C C . PRO A 1 94 ? 53.995 -10.377 -46.534 1.00 42.47 94 PRO A C 1
ATOM 708 O O . PRO A 1 94 ? 54.928 -11.160 -46.404 1.00 42.47 94 PRO A O 1
ATOM 711 N N . THR A 1 95 ? 52.710 -10.743 -46.410 1.00 32.81 95 THR A N 1
ATOM 712 C CA . THR A 1 95 ? 51.928 -11.983 -46.687 1.00 32.81 95 THR A CA 1
ATOM 713 C C . THR A 1 95 ? 52.602 -13.332 -47.035 1.00 32.81 95 THR A C 1
ATOM 715 O O . THR A 1 95 ? 53.372 -13.398 -47.982 1.00 32.81 95 THR A O 1
ATOM 718 N N . THR A 1 96 ? 52.145 -14.448 -46.422 1.00 28.97 96 THR A N 1
ATOM 719 C CA . THR A 1 96 ? 51.744 -15.727 -47.092 1.00 28.97 96 THR A CA 1
ATOM 720 C C . THR A 1 96 ? 51.072 -16.741 -46.129 1.00 28.97 96 THR A C 1
ATOM 722 O O . THR A 1 96 ? 51.442 -16.894 -44.971 1.00 28.97 96 THR A O 1
ATOM 725 N N . THR A 1 97 ? 50.070 -17.467 -46.633 1.00 34.06 97 THR A N 1
ATOM 726 C CA . THR A 1 97 ? 49.481 -18.753 -46.157 1.00 34.06 97 THR A CA 1
ATOM 727 C C . THR A 1 97 ? 48.982 -19.472 -47.439 1.00 34.06 97 THR A C 1
ATOM 729 O O . THR A 1 97 ? 48.843 -18.753 -48.435 1.00 34.06 97 THR A O 1
ATOM 732 N N . PRO A 1 98 ? 48.653 -20.794 -47.520 1.00 49.72 98 PRO A N 1
ATOM 733 C CA . PRO A 1 98 ? 48.462 -21.821 -46.471 1.00 49.72 98 PRO A CA 1
ATOM 734 C C . PRO A 1 98 ? 48.946 -23.276 -46.821 1.00 49.72 98 PRO A C 1
ATOM 736 O O . PRO A 1 98 ? 49.534 -23.511 -47.875 1.00 49.72 98 PRO A O 1
ATOM 739 N N . LYS A 1 99 ? 48.535 -24.258 -45.975 1.00 33.56 99 LYS A N 1
ATOM 740 C CA . LYS A 1 99 ? 48.268 -25.721 -46.206 1.00 33.56 99 LYS A CA 1
ATOM 741 C C . LYS A 1 99 ? 49.286 -26.749 -45.600 1.00 33.56 99 LYS A C 1
ATOM 743 O O . LYS A 1 99 ? 50.358 -26.340 -45.182 1.00 33.56 99 LYS A O 1
ATOM 748 N N . PRO A 1 100 ? 48.959 -28.066 -45.481 1.00 43.12 100 PRO A N 1
ATOM 749 C CA . PRO A 1 100 ? 48.403 -28.747 -44.292 1.00 43.12 100 PRO A CA 1
ATOM 750 C C . PRO A 1 100 ? 49.262 -29.942 -43.786 1.00 43.12 100 PRO A C 1
ATOM 752 O O . PRO A 1 100 ? 50.099 -30.464 -44.520 1.00 43.12 100 PRO A O 1
ATOM 755 N N . THR A 1 101 ? 48.967 -30.487 -42.599 1.00 35.62 101 THR A N 1
ATOM 756 C CA . THR A 1 101 ? 49.636 -31.709 -42.082 1.00 35.62 101 THR A CA 1
ATOM 757 C C . THR A 1 101 ? 48.624 -32.656 -41.386 1.00 35.62 101 THR A C 1
ATOM 759 O O . THR A 1 101 ? 47.608 -32.171 -40.888 1.00 35.62 101 THR A O 1
ATOM 762 N N . PRO A 1 102 ? 48.826 -33.996 -41.419 1.00 49.69 102 PRO A N 1
ATOM 763 C CA . PRO A 1 102 ? 47.776 -35.033 -41.385 1.00 49.69 102 PRO A CA 1
ATOM 764 C C . PRO A 1 102 ? 47.531 -35.696 -39.998 1.00 49.69 102 PRO A C 1
ATOM 766 O O . PRO A 1 102 ? 48.259 -35.401 -39.052 1.00 49.69 102 PRO A O 1
ATOM 769 N N . PRO A 1 103 ? 46.528 -36.603 -39.859 1.00 51.84 103 PRO A N 1
ATOM 770 C CA . PRO A 1 103 ? 45.965 -37.027 -38.567 1.00 51.84 103 PRO A CA 1
ATOM 771 C C . PRO A 1 103 ? 46.347 -38.453 -38.106 1.00 51.84 103 PRO A C 1
ATOM 773 O O . PRO A 1 103 ? 46.532 -39.340 -38.940 1.00 51.84 103 PRO A O 1
ATOM 776 N N . LYS A 1 104 ? 46.348 -38.696 -36.777 1.00 35.50 104 LYS A N 1
ATOM 777 C CA . LYS A 1 104 ? 45.993 -39.963 -36.064 1.00 35.50 104 LYS A CA 1
ATOM 778 C C . LYS A 1 104 ? 46.296 -39.869 -34.546 1.00 35.50 104 LYS A C 1
ATOM 780 O O . LYS A 1 104 ? 47.158 -39.067 -34.202 1.00 35.50 104 LYS A O 1
ATOM 785 N N . PRO A 1 105 ? 45.796 -40.771 -33.663 1.00 43.94 105 PRO A N 1
ATOM 786 C CA . PRO A 1 105 ? 44.612 -41.644 -33.706 1.00 43.94 105 PRO A CA 1
ATOM 787 C C . PRO A 1 105 ? 43.655 -41.461 -32.494 1.00 43.94 105 PRO A C 1
ATOM 789 O O . PRO A 1 105 ? 44.006 -40.907 -31.459 1.00 43.94 105 PRO A O 1
ATOM 792 N N . VAL A 1 106 ? 42.447 -42.010 -32.640 1.00 39.88 106 VAL A N 1
ATOM 793 C CA . VAL A 1 106 ? 41.368 -42.140 -31.638 1.00 39.88 106 VAL A CA 1
ATOM 794 C C . VAL A 1 106 ? 41.693 -43.199 -30.570 1.00 39.88 106 VAL A C 1
ATOM 796 O O . VAL A 1 106 ? 42.247 -44.244 -30.920 1.00 39.88 106 VAL A O 1
ATOM 799 N N . PRO A 1 107 ? 41.236 -43.006 -29.317 1.00 37.31 107 PRO A N 1
ATOM 800 C CA . PRO A 1 107 ? 40.711 -44.110 -28.511 1.00 37.31 107 PRO A CA 1
ATOM 801 C C . PRO A 1 107 ? 39.230 -43.921 -28.142 1.00 37.31 107 PRO A C 1
ATOM 803 O O . PRO A 1 107 ? 38.736 -42.814 -27.938 1.00 37.31 107 PRO A O 1
ATOM 806 N N . SER A 1 108 ? 38.540 -45.054 -28.090 1.00 32.12 108 SER A N 1
ATOM 807 C CA . SER A 1 108 ? 37.093 -45.224 -28.024 1.00 32.12 108 SER A CA 1
ATOM 808 C C . SER A 1 108 ? 36.466 -44.986 -26.642 1.00 32.12 108 SER A C 1
ATOM 810 O O . SER A 1 108 ? 37.002 -45.406 -25.624 1.00 32.12 108 SER A O 1
ATOM 812 N N . THR A 1 109 ? 35.267 -44.395 -26.682 1.00 33.28 109 THR A N 1
ATOM 813 C CA . THR A 1 109 ? 34.052 -44.679 -25.887 1.00 33.28 109 THR A CA 1
ATOM 814 C C . THR A 1 109 ? 34.168 -45.001 -24.392 1.00 33.28 109 THR A C 1
ATOM 816 O O . THR A 1 109 ? 34.409 -46.149 -24.021 1.00 33.28 109 THR A O 1
ATOM 819 N N . THR A 1 110 ? 33.700 -44.053 -23.573 1.00 31.61 110 THR A N 1
ATOM 820 C CA . THR A 1 110 ? 32.906 -44.362 -22.374 1.00 31.61 110 THR A CA 1
ATOM 821 C C . THR A 1 110 ? 31.768 -43.348 -22.241 1.00 31.61 110 THR A C 1
ATOM 823 O O . THR A 1 110 ? 31.931 -42.157 -22.486 1.00 31.61 110 THR A O 1
ATOM 826 N N . SER A 1 111 ? 30.595 -43.872 -21.922 1.00 38.94 111 SER A N 1
ATOM 827 C CA . SER A 1 111 ? 29.269 -43.265 -21.869 1.00 38.94 111 SER A CA 1
ATOM 828 C C . SER A 1 111 ? 29.183 -42.018 -20.977 1.00 38.94 111 SER A C 1
ATOM 830 O O . SER A 1 111 ? 29.542 -42.083 -19.805 1.00 38.94 111 SER A O 1
ATOM 832 N N . ALA A 1 112 ? 28.603 -40.928 -21.485 1.00 34.06 112 ALA A N 1
ATOM 833 C CA . ALA A 1 112 ? 28.098 -39.825 -20.667 1.00 34.06 112 ALA A CA 1
ATOM 834 C C . ALA A 1 112 ? 26.621 -39.598 -21.009 1.00 34.06 112 ALA A C 1
ATOM 836 O O . ALA A 1 112 ? 26.261 -39.379 -22.165 1.00 34.06 112 ALA A O 1
ATOM 837 N N . GLN A 1 113 ? 25.771 -39.746 -19.994 1.00 33.81 113 GLN A N 1
ATOM 838 C CA . GLN A 1 113 ? 24.325 -39.576 -20.064 1.00 33.81 113 GLN A CA 1
ATOM 839 C C . GLN A 1 113 ? 23.968 -38.189 -20.605 1.00 33.81 113 GLN A C 1
ATOM 841 O O . GLN A 1 113 ? 24.462 -37.174 -20.118 1.00 33.81 113 GLN A O 1
ATOM 846 N N . ALA A 1 114 ? 23.069 -38.161 -21.588 1.00 31.94 114 ALA A N 1
ATOM 847 C CA . ALA A 1 114 ? 22.394 -36.949 -22.013 1.00 31.94 114 ALA A CA 1
ATOM 848 C C . ALA A 1 114 ? 21.613 -36.375 -20.820 1.00 31.94 114 ALA A C 1
ATOM 850 O O . ALA A 1 114 ? 20.670 -36.998 -20.330 1.00 31.94 114 ALA A O 1
ATOM 851 N N . GLN A 1 115 ? 22.018 -35.199 -20.341 1.00 37.34 115 GLN A N 1
ATOM 852 C CA . GLN A 1 115 ? 21.174 -34.387 -19.474 1.00 37.34 115 GLN A CA 1
ATOM 853 C C . GLN A 1 115 ? 19.965 -33.937 -20.295 1.00 37.34 115 GLN A C 1
ATOM 855 O O . GLN A 1 115 ? 20.109 -33.298 -21.338 1.00 37.34 115 GLN A O 1
ATOM 860 N N . ALA A 1 116 ? 18.778 -34.327 -19.836 1.00 36.03 116 ALA A N 1
ATOM 861 C CA . ALA A 1 116 ? 17.520 -33.832 -20.364 1.00 36.03 116 ALA A CA 1
ATOM 862 C C . ALA A 1 116 ? 17.473 -32.295 -20.239 1.00 36.03 116 ALA A C 1
ATOM 864 O O . ALA A 1 116 ? 17.973 -31.756 -19.246 1.00 36.03 116 ALA A O 1
ATOM 865 N N . PRO A 1 117 ? 16.882 -31.579 -21.211 1.00 35.84 117 PRO A N 1
ATOM 866 C CA . PRO A 1 117 ? 16.677 -30.145 -21.086 1.00 35.84 117 PRO A CA 1
ATOM 867 C C . PRO A 1 117 ? 15.810 -29.865 -19.855 1.00 35.84 117 PRO A C 1
ATOM 869 O O . PRO A 1 117 ? 14.775 -30.500 -19.646 1.00 35.84 117 PRO A O 1
ATOM 872 N N . VAL A 1 118 ? 16.260 -28.920 -19.030 1.00 34.00 118 VAL A N 1
ATOM 873 C CA . VAL A 1 118 ? 15.483 -28.386 -17.912 1.00 34.00 118 VAL A CA 1
ATOM 874 C C . VAL A 1 118 ? 14.220 -27.775 -18.506 1.00 34.00 118 VAL A C 1
ATOM 876 O O . VAL A 1 118 ? 14.285 -26.798 -19.248 1.00 34.00 118 VAL A O 1
ATOM 879 N N . SER A 1 119 ? 13.079 -28.395 -18.220 1.00 31.39 119 SER A N 1
ATOM 880 C CA . SER A 1 119 ? 11.765 -27.876 -18.571 1.00 31.39 119 SER A CA 1
ATOM 881 C C . SER A 1 119 ? 11.600 -26.506 -17.916 1.00 31.39 119 SER A C 1
ATOM 883 O O . SER A 1 119 ? 11.427 -26.417 -16.702 1.00 31.39 119 SER A O 1
ATOM 885 N N . THR A 1 120 ? 11.651 -25.435 -18.705 1.00 40.22 120 THR A N 1
ATOM 886 C CA . THR A 1 120 ? 11.087 -24.141 -18.318 1.00 40.22 120 THR A CA 1
ATOM 887 C C . THR A 1 120 ? 9.597 -24.359 -18.111 1.00 40.22 120 THR A C 1
ATOM 889 O O . THR A 1 120 ? 8.846 -24.489 -19.078 1.00 40.22 120 THR A O 1
ATOM 892 N N . ALA A 1 121 ? 9.188 -24.500 -16.850 1.00 41.72 121 ALA A N 1
ATOM 893 C CA . ALA A 1 121 ? 7.783 -24.507 -16.489 1.00 41.72 121 ALA A CA 1
ATOM 894 C C . ALA A 1 121 ? 7.151 -23.218 -17.025 1.00 41.72 121 ALA A C 1
ATOM 896 O O . ALA A 1 121 ? 7.649 -22.120 -16.773 1.00 41.72 121 ALA A O 1
ATOM 897 N N . VAL A 1 122 ? 6.092 -23.380 -17.811 1.00 38.38 122 VAL A N 1
ATOM 898 C CA . VAL A 1 122 ? 5.181 -22.298 -18.183 1.00 38.38 122 VAL A CA 1
ATOM 899 C C . VAL A 1 122 ? 4.695 -21.652 -16.876 1.00 38.38 122 VAL A C 1
ATOM 901 O O . VAL A 1 122 ? 4.448 -22.398 -15.923 1.00 38.38 122 VAL A O 1
ATOM 904 N N . PRO A 1 123 ? 4.598 -20.314 -16.771 1.00 45.94 123 PRO A N 1
ATOM 905 C CA . PRO A 1 123 ? 4.003 -19.693 -15.595 1.00 45.94 123 PRO A CA 1
ATOM 906 C C . PRO A 1 123 ? 2.607 -20.279 -15.355 1.00 45.94 123 PRO A C 1
ATOM 908 O O . PRO A 1 123 ? 1.845 -20.470 -16.306 1.00 45.94 123 PRO A O 1
ATOM 911 N N . ASP A 1 124 ? 2.325 -20.611 -14.093 1.00 48.66 124 ASP A N 1
ATOM 912 C CA . ASP A 1 124 ? 1.020 -21.101 -13.645 1.00 48.66 124 ASP A CA 1
ATOM 913 C C . ASP A 1 124 ? -0.093 -20.178 -14.156 1.00 48.66 124 ASP A C 1
ATOM 915 O O . ASP A 1 124 ? 0.096 -18.960 -14.262 1.00 48.66 124 ASP A O 1
ATOM 919 N N . ALA A 1 125 ? -1.251 -20.765 -14.469 1.00 50.00 125 ALA A N 1
ATOM 920 C CA . ALA A 1 125 ? -2.463 -20.004 -14.741 1.00 50.00 125 ALA A CA 1
ATOM 921 C C . ALA A 1 125 ? -2.709 -19.001 -13.600 1.00 50.00 125 ALA A C 1
ATOM 923 O O . ALA A 1 125 ? -2.405 -19.290 -12.441 1.00 50.00 125 ALA A O 1
ATOM 924 N N . SER A 1 126 ? -3.215 -17.814 -13.951 1.00 56.62 126 SER A N 1
ATOM 925 C CA . SER A 1 126 ? -3.581 -16.777 -12.980 1.00 56.62 126 SER A CA 1
ATOM 926 C C . SER A 1 126 ? -4.374 -17.398 -11.822 1.00 56.62 126 SER A C 1
ATOM 928 O O . SER A 1 126 ? -5.293 -18.169 -12.099 1.00 56.62 126 SER A O 1
ATOM 930 N N . PRO A 1 127 ? -4.071 -17.072 -10.553 1.00 57.22 127 PRO A N 1
ATOM 931 C CA . PRO A 1 127 ? -5.037 -17.286 -9.484 1.00 57.22 127 PRO A CA 1
ATOM 932 C C . PRO A 1 127 ? -6.333 -16.560 -9.859 1.00 57.22 127 PRO A C 1
ATOM 934 O O . PRO A 1 127 ? -6.273 -15.440 -10.383 1.00 57.22 127 PRO A O 1
ATOM 937 N N . ASP A 1 128 ? -7.478 -17.194 -9.614 1.00 54.44 128 ASP A N 1
ATOM 938 C CA . ASP A 1 128 ? -8.783 -16.552 -9.793 1.00 54.44 128 ASP A CA 1
ATOM 939 C C . ASP A 1 128 ? -9.007 -15.459 -8.720 1.00 54.44 128 ASP A C 1
ATOM 941 O O . ASP A 1 128 ? -9.691 -14.474 -9.000 1.00 54.44 128 ASP A O 1
ATOM 945 N N . ASP A 1 129 ? -8.362 -15.571 -7.544 1.00 62.31 129 ASP A N 1
ATOM 946 C CA . ASP A 1 129 ? -8.398 -14.582 -6.455 1.00 62.31 129 ASP A CA 1
ATOM 947 C C . ASP A 1 129 ? -6.978 -14.238 -5.920 1.00 62.31 129 ASP A C 1
ATOM 949 O O . ASP A 1 129 ? -6.216 -15.134 -5.542 1.00 62.31 129 ASP A O 1
ATOM 953 N N . PRO A 1 130 ? -6.586 -12.949 -5.846 1.00 57.56 130 PRO A N 1
ATOM 954 C CA . PRO A 1 130 ? -5.400 -12.463 -5.129 1.00 57.56 130 PRO A CA 1
ATOM 955 C C . PRO A 1 130 ? -5.184 -13.033 -3.714 1.00 57.56 130 PRO A C 1
ATOM 957 O O . PRO A 1 130 ? -4.036 -13.202 -3.291 1.00 57.56 130 PRO A O 1
ATOM 960 N N . ASN A 1 131 ? -6.264 -13.337 -2.987 1.00 58.16 131 ASN A N 1
ATOM 961 C CA . ASN A 1 131 ? -6.232 -13.916 -1.643 1.00 58.16 131 ASN A CA 1
ATOM 962 C C . ASN A 1 131 ? -5.823 -15.398 -1.642 1.00 58.16 131 ASN A C 1
ATOM 964 O O . ASN A 1 131 ? -5.282 -15.868 -0.642 1.00 58.16 131 ASN A O 1
ATOM 968 N N . ASP A 1 132 ? -5.950 -16.111 -2.766 1.00 74.06 132 ASP A N 1
ATOM 969 C CA . ASP A 1 132 ? -5.504 -17.508 -2.895 1.00 74.06 132 ASP A CA 1
ATOM 970 C C . ASP A 1 132 ? -3.973 -17.642 -2.970 1.00 74.06 132 ASP A C 1
ATOM 972 O O . ASP A 1 132 ? -3.420 -18.744 -2.909 1.00 74.06 132 ASP A O 1
ATOM 976 N N . LEU A 1 133 ? -3.247 -16.522 -3.087 1.00 85.44 133 LEU A N 1
ATOM 977 C CA . LEU A 1 133 ? -1.783 -16.517 -3.068 1.00 85.44 133 LEU A CA 1
ATOM 978 C C . LEU A 1 133 ? -1.197 -16.814 -1.684 1.00 85.44 133 LEU A C 1
ATOM 980 O O . LEU A 1 133 ? -0.003 -17.124 -1.595 1.00 85.44 133 LEU A O 1
ATOM 984 N N . VAL A 1 134 ? -1.995 -16.699 -0.620 1.00 90.69 134 VAL A N 1
ATOM 985 C CA . VAL A 1 134 ? -1.565 -16.914 0.764 1.00 90.69 134 VAL A CA 1
ATOM 986 C C . VAL A 1 134 ? -2.418 -17.960 1.471 1.00 90.69 134 VAL A C 1
ATOM 988 O O . VAL A 1 134 ? -3.623 -18.051 1.275 1.00 90.69 134 VAL A O 1
ATOM 991 N N . ASP A 1 135 ? -1.787 -18.757 2.332 1.00 89.81 135 ASP A N 1
ATOM 992 C CA . ASP A 1 135 ? -2.515 -19.664 3.221 1.00 89.81 135 ASP A CA 1
ATOM 993 C C . ASP A 1 135 ? -3.211 -18.908 4.375 1.00 89.81 135 ASP A C 1
ATOM 995 O O . ASP A 1 135 ? -3.001 -17.713 4.597 1.00 89.81 135 ASP A O 1
ATOM 999 N N . ALA A 1 136 ? -3.989 -19.625 5.191 1.00 86.31 136 ALA A N 1
ATOM 1000 C CA . ALA A 1 136 ? -4.677 -19.065 6.362 1.00 86.31 136 ALA A CA 1
ATOM 1001 C C . ALA A 1 136 ? -3.740 -18.438 7.425 1.00 86.31 136 ALA A C 1
ATOM 1003 O O . ALA A 1 136 ? -4.193 -17.748 8.342 1.00 86.31 136 ALA A O 1
ATOM 1004 N N . ASN A 1 137 ? -2.429 -18.682 7.334 1.00 86.19 137 ASN A N 1
ATOM 1005 C CA . ASN A 1 137 ? -1.408 -18.106 8.207 1.00 86.19 137 ASN A CA 1
ATOM 1006 C C . ASN A 1 137 ? -0.662 -16.934 7.541 1.00 86.19 137 ASN A C 1
ATOM 1008 O O . ASN A 1 137 ? 0.287 -16.404 8.127 1.00 86.19 137 ASN A O 1
ATOM 1012 N N . GLY A 1 138 ? -1.068 -16.531 6.334 1.00 88.50 138 GLY A N 1
ATOM 1013 C CA . GLY A 1 138 ? -0.430 -15.474 5.561 1.00 88.50 138 GLY A CA 1
ATOM 1014 C C . GLY A 1 138 ? 0.908 -15.891 4.946 1.00 88.50 138 GLY A C 1
ATOM 1015 O O . GLY A 1 138 ? 1.807 -15.055 4.848 1.00 88.50 138 GLY A O 1
ATOM 1016 N N . ASN A 1 139 ? 1.106 -17.165 4.591 1.00 92.81 139 ASN A N 1
ATOM 1017 C CA . ASN A 1 139 ? 2.309 -17.623 3.885 1.00 92.81 139 ASN A CA 1
ATOM 1018 C C . ASN A 1 139 ? 2.052 -17.753 2.382 1.00 92.81 139 ASN A C 1
ATOM 1020 O O . ASN A 1 139 ? 1.108 -18.419 1.971 1.00 92.81 139 ASN A O 1
ATOM 1024 N N . CYS A 1 140 ? 2.941 -17.177 1.572 1.00 94.00 140 CYS A N 1
ATOM 1025 C CA . CYS A 1 140 ? 2.879 -17.207 0.112 1.00 94.00 140 CYS A CA 1
ATOM 1026 C C . CYS A 1 140 ? 3.967 -18.127 -0.456 1.00 94.00 140 CYS A C 1
ATOM 1028 O O . CYS A 1 140 ? 5.146 -17.765 -0.491 1.00 94.00 140 CYS A O 1
ATOM 1030 N N . ALA A 1 141 ? 3.577 -19.309 -0.939 1.00 91.69 141 ALA A N 1
ATOM 1031 C CA . ALA A 1 141 ? 4.517 -20.316 -1.443 1.00 91.69 141 ALA A CA 1
ATOM 1032 C C . ALA A 1 141 ? 5.275 -19.861 -2.705 1.00 91.69 141 ALA A C 1
ATOM 1034 O O . ALA A 1 141 ? 6.423 -20.241 -2.932 1.00 91.69 141 ALA A O 1
ATOM 1035 N N . THR A 1 142 ? 4.649 -19.034 -3.546 1.00 93.81 142 THR A N 1
ATOM 1036 C CA . THR A 1 142 ? 5.268 -18.519 -4.775 1.00 93.81 142 THR A CA 1
ATOM 1037 C C . THR A 1 142 ? 6.188 -17.324 -4.526 1.00 93.81 142 THR A C 1
ATOM 1039 O O . THR A 1 142 ? 7.052 -17.052 -5.356 1.00 93.81 142 THR A O 1
ATOM 1042 N N . CYS A 1 143 ? 6.072 -16.656 -3.375 1.00 95.44 143 CYS A N 1
ATOM 1043 C CA . CYS A 1 143 ? 6.877 -15.487 -3.021 1.00 95.44 143 CYS A CA 1
ATOM 1044 C C . CYS A 1 143 ? 8.338 -15.836 -2.689 1.00 95.44 143 CYS A C 1
ATOM 1046 O O . CYS A 1 143 ? 9.197 -14.962 -2.724 1.00 95.44 143 CYS A O 1
ATOM 1048 N N . GLU A 1 144 ? 8.646 -17.102 -2.398 1.00 94.06 144 GLU A N 1
ATOM 1049 C CA . GLU A 1 144 ? 10.020 -17.565 -2.145 1.00 94.06 144 GLU A CA 1
ATOM 1050 C C . GLU A 1 144 ? 10.791 -17.891 -3.434 1.00 94.06 144 GLU A C 1
ATOM 1052 O O . GLU A 1 144 ? 12.008 -18.095 -3.404 1.00 94.06 144 GLU A O 1
ATOM 1057 N N . LYS A 1 145 ? 10.106 -17.937 -4.584 1.00 96.19 145 LYS A N 1
ATOM 1058 C CA . LYS A 1 145 ? 10.727 -18.274 -5.867 1.00 96.19 145 LYS A CA 1
ATOM 1059 C C . LYS A 1 145 ? 11.562 -17.090 -6.379 1.00 96.19 145 LYS A C 1
ATOM 1061 O O . LYS A 1 145 ? 11.016 -15.997 -6.552 1.00 96.19 145 LYS A O 1
ATOM 1066 N N . PRO A 1 146 ? 12.866 -17.280 -6.664 1.00 97.44 146 PRO A N 1
ATOM 1067 C CA . PRO A 1 146 ? 13.689 -16.231 -7.255 1.00 97.44 146 PRO A CA 1
ATOM 1068 C C . PRO A 1 146 ? 13.126 -15.756 -8.596 1.00 97.44 146 PRO A C 1
ATOM 1070 O O . PRO A 1 146 ? 12.713 -16.570 -9.424 1.00 97.44 146 PRO A O 1
ATOM 1073 N N . PHE A 1 147 ? 13.144 -14.445 -8.817 1.00 98.31 147 PHE A N 1
ATOM 1074 C CA . PHE A 1 147 ? 12.658 -13.840 -10.045 1.00 98.31 147 PHE A CA 1
ATOM 1075 C C . PHE A 1 147 ? 13.657 -14.047 -11.199 1.00 98.31 147 PHE A C 1
ATOM 1077 O O . PHE A 1 147 ? 14.851 -13.761 -11.039 1.00 98.31 147 PHE A O 1
ATOM 1084 N N . PRO A 1 148 ? 13.209 -14.531 -12.370 1.00 97.69 148 PRO A N 1
ATOM 1085 C CA . PRO A 1 148 ? 14.081 -14.806 -13.503 1.00 97.69 148 PRO A CA 1
ATOM 1086 C C . PRO A 1 148 ? 14.314 -13.532 -14.329 1.00 97.69 148 PRO A C 1
ATOM 1088 O O . PRO A 1 148 ? 13.682 -13.314 -15.364 1.00 97.69 148 PRO A O 1
ATOM 1091 N N . ASN A 1 149 ? 15.237 -12.685 -13.866 1.00 98.25 149 ASN A N 1
ATOM 1092 C CA . ASN A 1 149 ? 15.633 -11.461 -14.574 1.00 98.25 149 ASN A CA 1
ATOM 1093 C C . ASN A 1 149 ? 15.948 -11.735 -16.054 1.00 98.25 149 ASN A C 1
ATOM 1095 O O . ASN A 1 149 ? 16.715 -12.648 -16.369 1.00 98.25 149 ASN A O 1
ATOM 1099 N N . GLY A 1 150 ? 15.365 -10.936 -16.949 1.00 98.00 150 GLY A N 1
ATOM 1100 C CA . GLY A 1 150 ? 15.614 -11.005 -18.387 1.00 98.00 150 GLY A CA 1
ATOM 1101 C C . GLY A 1 150 ? 14.903 -12.155 -19.112 1.00 98.00 150 GLY A C 1
ATOM 1102 O O . GLY A 1 150 ? 15.190 -12.385 -20.285 1.00 98.00 150 GLY A O 1
ATOM 1103 N N . VAL A 1 151 ? 13.993 -12.883 -18.448 1.00 98.31 151 VAL A N 1
ATOM 1104 C CA . VAL A 1 151 ? 13.305 -14.059 -19.024 1.00 98.31 151 VAL A CA 1
ATOM 1105 C C . VAL A 1 151 ? 11.839 -13.798 -19.369 1.00 98.31 151 VAL A C 1
ATOM 1107 O O . VAL A 1 151 ? 11.360 -14.314 -20.376 1.00 98.31 151 VAL A O 1
ATOM 1110 N N . ILE A 1 152 ? 11.119 -13.009 -18.571 1.00 98.06 152 ILE A N 1
ATOM 1111 C CA . ILE A 1 152 ? 9.693 -12.736 -18.807 1.00 98.06 152 ILE A CA 1
ATOM 1112 C C . ILE A 1 152 ? 9.564 -11.478 -19.678 1.00 98.06 152 ILE A C 1
ATOM 1114 O O . ILE A 1 152 ? 10.135 -10.455 -19.301 1.00 98.06 152 ILE A O 1
ATOM 1118 N N . PRO A 1 153 ? 8.846 -11.507 -20.817 1.00 97.88 153 PRO A N 1
ATOM 1119 C CA . PRO A 1 153 ? 8.603 -10.312 -21.626 1.00 97.88 153 PRO A CA 1
ATOM 1120 C C . PRO A 1 153 ? 7.851 -9.231 -20.844 1.00 97.88 153 PRO A C 1
ATOM 1122 O O . PRO A 1 153 ? 6.962 -9.547 -20.060 1.00 97.88 153 PRO A O 1
ATOM 1125 N N . CYS A 1 154 ? 8.135 -7.953 -21.097 1.00 97.94 154 CYS A N 1
ATOM 1126 C CA . CYS A 1 154 ? 7.473 -6.854 -20.381 1.00 97.94 154 CYS A CA 1
ATOM 1127 C C . CYS A 1 154 ? 5.955 -6.808 -20.575 1.00 97.94 154 CYS A C 1
ATOM 1129 O O . CYS A 1 154 ? 5.228 -6.436 -19.662 1.00 97.94 154 CYS A O 1
ATOM 1131 N N . SER A 1 155 ? 5.465 -7.260 -21.729 1.00 94.44 155 SER A N 1
ATOM 1132 C CA . SER A 1 155 ? 4.033 -7.368 -22.016 1.00 94.44 155 SER A CA 1
ATOM 1133 C C . SER A 1 155 ? 3.328 -8.490 -21.243 1.00 94.44 155 SER A C 1
ATOM 1135 O O . SER A 1 155 ? 2.142 -8.715 -21.458 1.00 94.44 155 SER A O 1
ATOM 1137 N N . GLN A 1 156 ? 4.043 -9.252 -20.412 1.00 95.00 156 GLN A N 1
ATOM 1138 C CA . GLN A 1 156 ? 3.503 -10.377 -19.663 1.00 95.00 156 GLN A CA 1
ATOM 1139 C C . GLN A 1 156 ? 3.626 -10.132 -18.159 1.00 95.00 156 GLN A C 1
ATOM 1141 O O . GLN A 1 156 ? 4.720 -9.945 -17.628 1.00 95.00 156 GLN A O 1
ATOM 1146 N N . PHE A 1 157 ? 2.498 -10.216 -17.454 1.00 96.56 157 PHE A N 1
ATOM 1147 C CA . PHE A 1 157 ? 2.484 -10.144 -15.997 1.00 96.56 157 PHE A CA 1
ATOM 1148 C C . PHE A 1 157 ? 3.217 -11.355 -15.370 1.00 96.56 157 PHE A C 1
ATOM 1150 O O . PHE A 1 157 ? 3.024 -12.491 -15.825 1.00 96.56 157 PHE A O 1
ATOM 1157 N N . PRO A 1 158 ? 4.063 -11.162 -14.337 1.00 96.06 158 PRO A N 1
ATOM 1158 C CA . PRO A 1 158 ? 4.967 -12.192 -13.817 1.00 96.06 158 PRO A CA 1
ATOM 1159 C C . PRO A 1 158 ? 4.284 -13.162 -12.833 1.00 96.06 158 PRO A C 1
ATOM 1161 O O . PRO A 1 158 ? 4.676 -13.281 -11.668 1.00 96.06 158 PRO A O 1
ATOM 1164 N N . TYR A 1 159 ? 3.267 -13.885 -13.305 1.00 93.25 159 TYR A N 1
ATOM 1165 C CA . TYR A 1 159 ? 2.575 -14.917 -12.528 1.00 93.25 159 TYR A CA 1
ATOM 1166 C C . TYR A 1 159 ? 3.532 -15.984 -11.980 1.00 93.25 159 TYR A C 1
ATOM 1168 O O . TYR A 1 159 ? 4.546 -16.328 -12.590 1.00 93.25 159 TYR A O 1
ATOM 1176 N N . GLY A 1 160 ? 3.189 -16.534 -10.813 1.00 92.12 160 GLY A N 1
ATOM 1177 C CA . GLY A 1 160 ? 3.927 -17.636 -10.195 1.00 92.12 160 GLY A CA 1
ATOM 1178 C C . GLY A 1 160 ? 5.156 -17.232 -9.375 1.00 92.12 160 GLY A C 1
ATOM 1179 O O . GLY A 1 160 ? 5.783 -18.126 -8.810 1.00 92.12 160 GLY A O 1
ATOM 1180 N N . TYR A 1 161 ? 5.462 -15.934 -9.249 1.00 95.75 161 TYR A N 1
ATOM 1181 C CA . TYR A 1 161 ? 6.576 -15.386 -8.447 1.00 95.75 161 TYR A CA 1
ATOM 1182 C C . TYR A 1 161 ? 6.105 -14.534 -7.253 1.00 95.75 161 TYR A C 1
ATOM 1184 O O . TYR A 1 161 ? 6.830 -13.665 -6.770 1.00 95.75 161 TYR A O 1
ATOM 1192 N N . GLY A 1 162 ? 4.864 -14.744 -6.806 1.00 95.00 162 GLY A N 1
ATOM 1193 C CA . GLY A 1 162 ? 4.230 -13.980 -5.729 1.00 95.00 162 GLY A CA 1
ATOM 1194 C C . GLY A 1 162 ? 3.608 -12.651 -6.162 1.00 95.00 162 GLY A C 1
ATOM 1195 O O . GLY A 1 162 ? 2.901 -12.042 -5.365 1.00 95.00 162 GLY A O 1
ATOM 1196 N N . ALA A 1 163 ? 3.833 -12.207 -7.404 1.00 95.75 163 ALA A N 1
ATOM 1197 C CA . ALA A 1 163 ? 3.171 -11.022 -7.938 1.00 95.75 163 ALA A CA 1
ATOM 1198 C C . ALA A 1 163 ? 1.652 -11.233 -7.982 1.00 95.75 163 ALA A C 1
ATOM 1200 O O . ALA A 1 163 ? 1.157 -12.196 -8.570 1.00 95.75 163 ALA A O 1
ATOM 1201 N N . MET A 1 164 ? 0.939 -10.313 -7.345 1.00 94.69 164 MET A N 1
ATOM 1202 C CA . MET A 1 164 ? -0.505 -10.316 -7.188 1.00 94.69 164 MET A CA 1
ATOM 1203 C C . MET A 1 164 ? -1.142 -9.478 -8.302 1.00 94.69 164 MET A C 1
ATOM 1205 O O . MET A 1 164 ? -0.872 -8.271 -8.347 1.00 94.69 164 MET A O 1
ATOM 1209 N N . PRO A 1 165 ? -1.935 -10.081 -9.208 1.00 92.94 165 PRO A N 1
ATOM 1210 C CA . PRO A 1 165 ? -2.568 -9.348 -10.299 1.00 92.94 165 PRO A CA 1
ATOM 1211 C C . PRO A 1 165 ? -3.640 -8.395 -9.758 1.00 92.94 165 PRO A C 1
ATOM 1213 O O . PRO A 1 165 ? -4.470 -8.779 -8.936 1.00 92.94 165 PRO A O 1
ATOM 1216 N N . LEU A 1 166 ? -3.637 -7.152 -10.239 1.00 91.81 166 LEU A N 1
ATOM 1217 C CA . LEU A 1 166 ? -4.648 -6.146 -9.917 1.00 91.81 166 LEU A CA 1
ATOM 1218 C C . LEU A 1 166 ? -5.511 -5.860 -11.140 1.00 91.81 166 LEU A C 1
ATOM 1220 O O . LEU A 1 166 ? -5.139 -5.108 -12.041 1.00 91.81 166 LEU A O 1
ATOM 1224 N N . ASN A 1 167 ? -6.690 -6.469 -11.167 1.00 86.19 167 ASN A N 1
ATOM 1225 C CA . ASN A 1 167 ? -7.587 -6.370 -12.318 1.00 86.19 167 ASN A CA 1
ATOM 1226 C C . ASN A 1 167 ? -8.313 -5.016 -12.379 1.00 86.19 167 ASN A C 1
ATOM 1228 O O . ASN A 1 167 ? -8.636 -4.535 -13.462 1.00 86.19 167 ASN A O 1
ATOM 1232 N N . ASN A 1 168 ? -8.517 -4.374 -11.226 1.00 87.06 168 ASN A N 1
ATOM 1233 C CA . ASN A 1 168 ? -9.342 -3.169 -11.090 1.00 87.06 168 ASN A CA 1
ATOM 1234 C C . ASN A 1 168 ? -8.699 -1.900 -11.665 1.00 87.06 168 ASN A C 1
ATOM 1236 O O . ASN A 1 168 ? -9.391 -0.897 -11.834 1.00 87.06 168 ASN A O 1
ATOM 1240 N N . GLU A 1 169 ? -7.400 -1.942 -11.970 1.00 91.00 169 GLU A N 1
ATOM 1241 C CA . GLU A 1 169 ? -6.676 -0.829 -12.590 1.00 91.00 169 GLU A CA 1
ATOM 1242 C C . GLU A 1 169 ? -6.721 -0.881 -14.125 1.00 91.00 169 GLU A C 1
ATOM 1244 O O . GLU A 1 169 ? -6.388 0.098 -14.791 1.00 91.00 169 GLU A O 1
ATOM 1249 N N . GLY A 1 170 ? -7.126 -2.014 -14.713 1.00 93.00 170 GLY A N 1
ATOM 1250 C CA . GLY A 1 170 ? -7.205 -2.155 -16.168 1.00 93.00 170 GLY A CA 1
ATOM 1251 C C . GLY A 1 170 ? -5.851 -1.993 -16.872 1.00 93.00 170 GLY A C 1
ATOM 1252 O O . GLY A 1 170 ? -5.801 -1.545 -18.016 1.00 93.00 170 GLY A O 1
ATOM 1253 N N . LEU A 1 171 ? -4.764 -2.362 -16.184 1.00 95.19 171 LEU A N 1
ATOM 1254 C CA . LEU A 1 171 ? -3.374 -2.296 -16.653 1.00 95.19 171 LEU A CA 1
ATOM 1255 C C . LEU A 1 171 ? -2.759 -3.695 -16.835 1.00 95.19 171 LEU A C 1
ATOM 1257 O O . LEU A 1 171 ? -1.569 -3.881 -16.612 1.00 95.19 171 LEU A O 1
ATOM 1261 N N . GLY A 1 172 ? -3.556 -4.719 -17.146 1.00 93.56 172 GLY A N 1
ATOM 1262 C CA . GLY A 1 172 ? -3.048 -6.082 -17.359 1.00 93.56 172 GLY A CA 1
ATOM 1263 C C . GLY A 1 172 ? -2.392 -6.706 -16.124 1.00 93.56 172 GLY A C 1
ATOM 1264 O O . GLY A 1 172 ? -1.379 -7.393 -16.237 1.00 93.56 172 GLY A O 1
ATOM 1265 N N . GLY A 1 173 ? -2.952 -6.434 -14.942 1.00 94.31 173 GLY A N 1
ATOM 1266 C CA . GLY A 1 173 ? -2.486 -6.940 -13.649 1.00 94.31 173 GLY A CA 1
ATOM 1267 C C . GLY A 1 173 ? -1.503 -6.018 -12.922 1.00 94.31 173 GLY A C 1
ATOM 1268 O O . GLY A 1 173 ? -1.310 -6.177 -11.716 1.00 94.31 173 GLY A O 1
ATOM 1269 N N . TRP A 1 174 ? -0.903 -5.044 -13.611 1.00 96.75 174 TRP A N 1
ATOM 1270 C CA . TRP A 1 174 ? -0.012 -4.059 -12.998 1.00 96.75 174 TRP A CA 1
ATOM 1271 C C . TRP A 1 174 ? -0.783 -3.077 -12.101 1.00 96.75 174 TRP A C 1
ATOM 1273 O O . TRP A 1 174 ? -1.920 -2.713 -12.390 1.00 96.75 174 TRP A O 1
ATOM 1283 N N . SER A 1 175 ? -0.148 -2.604 -11.028 1.00 95.75 175 SER A N 1
ATOM 1284 C CA . SER A 1 175 ? -0.696 -1.552 -10.155 1.00 95.75 175 SER A CA 1
ATOM 1285 C C . SER A 1 175 ? -0.469 -0.146 -10.687 1.00 95.75 175 SER A C 1
ATOM 1287 O O . SER A 1 175 ? -1.098 0.807 -10.241 1.00 95.75 175 SER A O 1
ATOM 1289 N N . GLY A 1 176 ? 0.468 -0.010 -11.618 1.00 96.31 176 GLY A N 1
ATOM 1290 C CA . GLY A 1 176 ? 0.843 1.257 -12.206 1.00 96.31 176 GLY A CA 1
ATOM 1291 C C . GLY A 1 176 ? 2.063 1.096 -13.094 1.00 96.31 176 GLY A C 1
ATOM 1292 O O . GLY A 1 176 ? 2.930 0.268 -12.822 1.00 96.31 176 GLY A O 1
ATOM 1293 N N . ILE A 1 177 ? 2.141 1.891 -14.155 1.00 97.69 177 ILE A N 1
ATOM 1294 C CA . ILE A 1 177 ? 3.307 1.937 -15.037 1.00 97.69 177 ILE A CA 1
ATOM 1295 C C . ILE A 1 177 ? 3.836 3.362 -15.043 1.00 97.69 177 ILE A C 1
ATOM 1297 O O . ILE A 1 177 ? 3.084 4.290 -15.342 1.00 97.69 177 ILE A O 1
ATOM 1301 N N . GLN A 1 178 ? 5.118 3.518 -14.734 1.00 98.19 178 GLN A N 1
ATOM 1302 C CA . GLN A 1 178 ? 5.811 4.800 -14.690 1.00 98.19 178 GLN A CA 1
ATOM 1303 C C . GLN A 1 178 ? 6.944 4.799 -15.712 1.00 98.19 178 GLN A C 1
ATOM 1305 O O . GLN A 1 178 ? 7.844 3.965 -15.646 1.00 98.19 178 GLN A O 1
ATOM 1310 N N . ASP A 1 179 ? 6.929 5.747 -16.638 1.00 97.25 179 ASP A N 1
ATOM 1311 C CA . ASP A 1 179 ? 7.966 5.940 -17.648 1.00 97.25 179 ASP A CA 1
ATOM 1312 C C . ASP A 1 179 ? 8.678 7.283 -17.428 1.00 97.25 179 ASP A C 1
ATOM 1314 O O . ASP A 1 179 ? 8.190 8.327 -17.866 1.00 97.25 179 ASP A O 1
ATOM 1318 N N . PRO A 1 180 ? 9.812 7.288 -16.701 1.00 96.62 180 PRO A N 1
ATOM 1319 C CA . PRO A 1 180 ? 10.655 8.469 -16.582 1.00 96.62 180 PRO A CA 1
ATOM 1320 C C . PRO A 1 180 ? 11.259 8.881 -17.928 1.00 96.62 180 PRO A C 1
ATOM 1322 O O . PRO A 1 180 ? 12.124 8.177 -18.464 1.00 96.62 180 PRO A O 1
ATOM 1325 N N . VAL A 1 181 ? 10.877 10.051 -18.438 1.00 94.88 181 VAL A N 1
ATOM 1326 C CA . VAL A 1 181 ? 11.495 10.630 -19.639 1.00 94.88 181 VAL A CA 1
ATOM 1327 C C . VAL A 1 181 ? 12.899 11.140 -19.305 1.00 94.88 181 VAL A C 1
ATOM 1329 O O . VAL A 1 181 ? 13.860 10.854 -20.024 1.00 94.88 181 VAL A O 1
ATOM 1332 N N . TYR A 1 182 ? 13.061 11.818 -18.165 1.00 96.00 182 TYR A N 1
ATOM 1333 C CA . TYR A 1 182 ? 14.370 12.228 -17.666 1.00 96.00 182 TYR A CA 1
ATOM 1334 C C . TYR A 1 182 ? 14.960 11.195 -16.698 1.00 96.00 182 TYR A C 1
ATOM 1336 O O . TYR A 1 182 ? 14.319 10.747 -15.745 1.00 96.00 182 TYR A O 1
ATOM 1344 N N . ARG A 1 183 ? 16.232 10.838 -16.925 1.00 95.00 183 ARG A N 1
ATOM 1345 C CA . ARG A 1 183 ? 16.973 9.818 -16.161 1.00 95.00 183 ARG A CA 1
ATOM 1346 C C . ARG A 1 183 ? 18.365 10.315 -15.780 1.00 95.00 183 ARG A C 1
ATOM 1348 O O . ARG A 1 183 ? 19.378 9.781 -16.229 1.00 95.00 183 ARG A O 1
ATOM 1355 N N . GLY A 1 184 ? 18.417 11.347 -14.949 1.00 93.19 184 GLY A N 1
ATOM 1356 C CA . GLY A 1 184 ? 19.666 11.952 -14.491 1.00 93.19 184 GLY A CA 1
ATOM 1357 C C . GLY A 1 184 ? 20.338 11.200 -13.349 1.00 93.19 184 GLY A C 1
ATOM 1358 O O . GLY A 1 184 ? 19.793 10.248 -12.789 1.00 93.19 184 GLY A O 1
ATOM 1359 N N . ILE A 1 185 ? 21.549 11.619 -12.983 1.00 92.62 185 ILE A N 1
ATOM 1360 C CA . ILE A 1 185 ? 22.228 11.135 -11.766 1.00 92.62 185 ILE A CA 1
ATOM 1361 C C . ILE A 1 185 ? 21.513 11.589 -10.486 1.00 92.62 185 ILE A C 1
ATOM 1363 O O . ILE A 1 185 ? 21.598 10.921 -9.463 1.00 92.62 185 ILE A O 1
ATOM 1367 N N . ASP A 1 186 ? 20.808 12.712 -10.580 1.00 93.69 186 ASP A N 1
ATOM 1368 C CA . ASP A 1 186 ? 20.074 13.413 -9.532 1.00 93.69 186 ASP A CA 1
ATOM 1369 C C . ASP A 1 186 ? 18.663 12.859 -9.303 1.00 93.69 186 ASP A C 1
ATOM 1371 O O . ASP A 1 186 ? 18.048 13.172 -8.290 1.00 93.69 186 ASP A O 1
ATOM 1375 N N . GLY A 1 187 ? 18.154 12.020 -10.207 1.00 96.25 187 GLY A N 1
ATOM 1376 C CA . GLY A 1 187 ? 16.847 11.393 -10.057 1.00 96.25 187 GLY A CA 1
ATOM 1377 C C . GLY A 1 187 ? 16.129 11.159 -11.379 1.00 96.25 187 GLY A C 1
ATOM 1378 O O . GLY A 1 187 ? 16.661 11.402 -12.466 1.00 96.25 187 GLY A O 1
ATOM 1379 N N . PHE A 1 188 ? 14.906 10.659 -11.258 1.00 97.81 188 PHE A N 1
ATOM 1380 C CA . PHE A 1 188 ? 13.922 10.626 -12.333 1.00 97.81 188 PHE A CA 1
ATOM 1381 C C . PHE A 1 188 ? 13.116 11.926 -12.355 1.00 97.81 188 PHE A C 1
ATOM 1383 O O . PHE A 1 188 ? 12.932 12.561 -11.319 1.00 97.81 188 PHE A O 1
ATOM 1390 N N . ASP A 1 189 ? 12.653 12.336 -13.528 1.00 97.12 189 ASP A N 1
ATOM 1391 C CA . ASP A 1 189 ? 11.737 13.468 -13.692 1.00 97.12 189 ASP A CA 1
ATOM 1392 C C . ASP A 1 189 ? 10.934 13.291 -14.980 1.00 97.12 189 ASP A C 1
ATOM 1394 O O . ASP A 1 189 ? 11.258 12.402 -15.776 1.00 97.12 189 ASP A O 1
ATOM 1398 N N . ASP A 1 190 ? 9.902 14.117 -15.163 1.00 95.38 190 ASP A N 1
ATOM 1399 C CA . ASP A 1 190 ? 8.955 13.995 -16.278 1.00 95.38 190 ASP A CA 1
ATOM 1400 C C . ASP A 1 190 ? 8.468 12.539 -16.403 1.00 95.38 190 ASP A C 1
ATOM 1402 O O . ASP A 1 190 ? 8.709 11.819 -17.374 1.00 95.38 190 ASP A O 1
ATOM 1406 N N . ILE A 1 191 ? 7.917 12.048 -15.289 1.00 97.19 191 ILE A N 1
ATOM 1407 C CA . ILE A 1 191 ? 7.513 10.654 -15.130 1.00 97.19 191 ILE A CA 1
ATOM 1408 C C . ILE A 1 191 ? 6.089 10.530 -15.644 1.00 97.19 1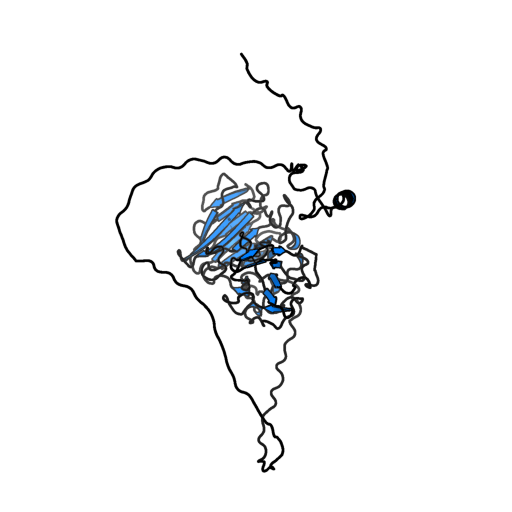91 ILE A C 1
ATOM 1410 O O . ILE A 1 191 ? 5.127 10.871 -14.953 1.00 97.19 191 ILE A O 1
ATOM 1414 N N . ARG A 1 192 ? 5.950 10.007 -16.858 1.00 96.19 192 ARG A N 1
ATOM 1415 C CA . ARG A 1 192 ? 4.643 9.695 -17.417 1.00 96.19 192 ARG A CA 1
ATOM 1416 C C . ARG A 1 192 ? 4.070 8.469 -16.711 1.00 96.19 192 ARG A C 1
ATOM 1418 O O . ARG A 1 192 ? 4.678 7.402 -16.733 1.00 96.19 192 ARG A O 1
ATOM 1425 N N . THR A 1 193 ? 2.873 8.597 -16.152 1.00 95.50 193 THR A N 1
ATOM 1426 C CA . THR A 1 193 ? 2.127 7.463 -15.588 1.00 95.50 193 THR A CA 1
ATOM 1427 C C . THR A 1 193 ? 1.039 7.026 -16.561 1.00 95.50 193 THR A C 1
ATOM 1429 O O . THR A 1 193 ? 0.300 7.855 -17.093 1.00 95.50 193 THR A O 1
ATOM 1432 N N . VAL A 1 194 ? 0.942 5.724 -16.824 1.00 94.25 194 VAL A N 1
ATOM 1433 C CA . VAL A 1 194 ? -0.120 5.170 -17.676 1.00 94.25 194 VAL A CA 1
ATOM 1434 C C . VAL A 1 194 ? -1.463 5.276 -16.955 1.00 94.25 194 VAL A C 1
ATOM 1436 O O . VAL A 1 194 ? -1.579 4.926 -15.783 1.00 94.25 194 VAL A O 1
ATOM 1439 N N . VAL A 1 195 ? -2.477 5.777 -17.662 1.00 89.88 195 VAL A N 1
ATOM 1440 C CA . VAL A 1 195 ? -3.817 6.007 -17.108 1.00 89.88 195 VAL A CA 1
ATOM 1441 C C . VAL A 1 195 ? -4.545 4.678 -16.915 1.00 89.88 195 VAL A C 1
ATOM 1443 O O . VAL A 1 195 ? -4.418 3.770 -17.738 1.00 89.88 195 VAL A O 1
ATOM 1446 N N . LYS A 1 196 ? -5.336 4.587 -15.846 1.00 90.38 196 LYS A N 1
ATOM 1447 C CA . LYS A 1 196 ? -6.258 3.481 -15.573 1.00 90.38 196 LYS A CA 1
ATOM 1448 C C . LYS A 1 196 ? -7.074 3.083 -16.817 1.00 90.38 196 LYS A C 1
ATOM 1450 O O . LYS A 1 196 ? -7.443 3.944 -17.614 1.00 90.38 196 LYS A O 1
ATOM 1455 N N . ASP A 1 197 ? -7.343 1.786 -16.973 1.00 91.50 197 ASP A N 1
ATOM 1456 C CA . ASP A 1 197 ? -8.154 1.196 -18.055 1.00 91.50 197 ASP A CA 1
ATOM 1457 C C . ASP A 1 197 ? -7.618 1.415 -19.481 1.00 91.50 197 ASP A C 1
ATOM 1459 O O . ASP A 1 197 ? -8.290 1.099 -20.463 1.00 91.50 197 ASP A O 1
ATOM 1463 N N . SER A 1 198 ? -6.389 1.917 -19.632 1.00 91.81 198 SER A N 1
ATOM 1464 C CA . SER A 1 198 ? -5.809 2.169 -20.956 1.00 91.81 198 SER A CA 1
ATOM 1465 C C . SER A 1 198 ? -5.126 0.951 -21.580 1.00 91.81 198 SER A C 1
ATOM 1467 O O . SER A 1 198 ? -4.782 0.996 -22.762 1.00 91.81 198 SER A O 1
ATOM 1469 N N . CYS A 1 199 ? -4.907 -0.127 -20.816 1.00 93.06 199 CYS A N 1
ATOM 1470 C CA . CYS A 1 199 ? -4.134 -1.270 -21.289 1.00 93.06 199 CYS A CA 1
ATOM 1471 C C . CYS A 1 199 ? -4.407 -2.563 -20.506 1.00 93.06 199 CYS A C 1
ATOM 1473 O O . CYS A 1 199 ? -3.565 -3.093 -19.777 1.00 93.06 199 CYS A O 1
ATOM 1475 N N . SER A 1 200 ? -5.606 -3.114 -20.677 1.00 90.56 200 SER A N 1
ATOM 1476 C CA . SER A 1 200 ? -6.011 -4.336 -19.974 1.00 90.56 200 SER A CA 1
ATOM 1477 C C . SER A 1 200 ? -5.247 -5.591 -20.416 1.00 90.56 200 SER A C 1
ATOM 1479 O O . SER A 1 200 ? -5.285 -6.596 -19.715 1.00 90.56 200 SER A O 1
ATOM 1481 N N . ASP A 1 201 ? -4.544 -5.544 -21.550 1.00 89.44 201 ASP A N 1
ATOM 1482 C CA . ASP A 1 201 ? -3.710 -6.639 -22.059 1.00 89.44 201 ASP A CA 1
ATOM 1483 C C . ASP A 1 201 ? -2.257 -6.603 -21.542 1.00 89.44 201 ASP A C 1
ATOM 1485 O O . ASP A 1 201 ? -1.472 -7.492 -21.866 1.00 89.44 201 ASP A O 1
ATOM 1489 N N . GLY A 1 202 ? -1.890 -5.597 -20.736 1.00 89.38 202 GLY A N 1
ATOM 1490 C CA . GLY A 1 202 ? -0.568 -5.472 -20.111 1.00 89.38 202 GLY A CA 1
ATOM 1491 C C . GLY A 1 202 ? 0.545 -4.966 -21.036 1.00 89.38 202 GLY A C 1
ATOM 1492 O O . GLY A 1 202 ? 1.688 -4.821 -20.597 1.00 89.38 202 GLY A O 1
ATOM 1493 N N . THR A 1 203 ? 0.235 -4.641 -22.294 1.00 92.12 203 THR A N 1
ATOM 1494 C CA . THR A 1 203 ? 1.198 -4.140 -23.295 1.00 92.12 203 THR A CA 1
ATOM 1495 C C . THR A 1 203 ? 1.776 -2.750 -22.988 1.00 92.12 203 THR A C 1
ATOM 1497 O O . THR A 1 203 ? 2.736 -2.321 -23.627 1.00 92.12 203 THR A O 1
ATOM 1500 N N . CYS A 1 204 ? 1.251 -2.057 -21.975 1.00 94.69 204 CYS A N 1
ATOM 1501 C CA . CYS A 1 204 ? 1.688 -0.739 -21.525 1.00 94.69 204 CYS A CA 1
ATOM 1502 C C . CYS A 1 204 ? 3.000 -0.774 -20.749 1.00 94.69 204 CYS A C 1
ATOM 1504 O O . CYS A 1 204 ? 3.638 0.268 -20.609 1.00 94.69 204 CYS A O 1
ATOM 1506 N N . CYS A 1 205 ? 3.414 -1.940 -20.249 1.00 97.06 205 CYS A N 1
ATOM 1507 C CA . CYS A 1 205 ? 4.746 -2.118 -19.692 1.00 97.06 205 CYS A CA 1
ATOM 1508 C C . CYS A 1 205 ? 5.769 -2.148 -20.841 1.00 97.06 205 CYS A C 1
ATOM 1510 O O . CYS A 1 205 ? 6.066 -3.188 -21.430 1.00 97.06 205 CYS A O 1
ATOM 1512 N N . ILE A 1 206 ? 6.255 -0.961 -21.200 1.00 96.44 206 ILE A N 1
ATOM 1513 C CA . ILE A 1 206 ? 7.152 -0.728 -22.335 1.00 96.44 206 ILE A CA 1
ATOM 1514 C C . ILE A 1 206 ? 8.605 -0.574 -21.890 1.00 96.44 206 ILE A C 1
ATOM 1516 O O . ILE A 1 206 ? 8.888 -0.312 -20.724 1.00 96.44 206 ILE A O 1
ATOM 1520 N N . LYS A 1 207 ? 9.536 -0.700 -22.840 1.00 97.81 207 LYS A N 1
ATOM 1521 C CA . LYS A 1 207 ? 10.978 -0.521 -22.605 1.00 97.81 207 LYS A CA 1
ATOM 1522 C C . LYS A 1 207 ? 11.268 0.795 -21.896 1.00 97.81 207 LYS A C 1
ATOM 1524 O O . LYS A 1 207 ? 10.727 1.830 -22.268 1.00 97.81 207 LYS A O 1
ATOM 1529 N N . GLY A 1 208 ? 12.133 0.739 -20.892 1.00 96.94 208 GLY A N 1
ATOM 1530 C CA . GLY A 1 208 ? 12.465 1.869 -20.036 1.00 96.94 208 GLY A CA 1
ATOM 1531 C C . GLY A 1 208 ? 11.471 2.091 -18.892 1.00 96.94 208 GLY A C 1
ATOM 1532 O O . GLY A 1 208 ? 11.856 2.679 -17.879 1.00 96.94 208 GLY A O 1
ATOM 1533 N N . ALA A 1 209 ? 10.227 1.626 -18.980 1.00 98.06 209 ALA A N 1
ATOM 1534 C CA . ALA A 1 209 ? 9.254 1.849 -17.920 1.00 98.06 209 ALA A CA 1
ATOM 1535 C C . ALA A 1 209 ? 9.542 0.997 -16.671 1.00 98.06 209 ALA A C 1
ATOM 1537 O O . ALA A 1 209 ? 10.188 -0.055 -16.723 1.00 98.06 209 ALA A O 1
ATOM 1538 N N . TYR A 1 210 ? 9.020 1.468 -15.544 1.00 98.44 210 TYR A N 1
ATOM 1539 C CA . TYR A 1 210 ? 8.897 0.737 -14.295 1.00 98.44 210 TYR A CA 1
ATOM 1540 C C . TYR A 1 210 ? 7.450 0.274 -14.139 1.00 98.44 210 TYR A C 1
ATOM 1542 O O . TYR A 1 210 ? 6.524 1.084 -14.095 1.00 98.44 210 TYR A O 1
ATOM 1550 N N . CYS A 1 211 ? 7.265 -1.040 -14.089 1.00 98.12 211 CYS A N 1
ATOM 1551 C CA . CYS A 1 211 ? 5.972 -1.706 -14.080 1.00 98.12 211 CYS A CA 1
ATOM 1552 C C . CYS A 1 211 ? 5.704 -2.241 -12.676 1.00 98.12 211 CYS A C 1
ATOM 1554 O O . CYS A 1 211 ? 6.293 -3.231 -12.224 1.00 98.12 211 CYS A O 1
ATOM 1556 N N . SER A 1 212 ? 4.876 -1.506 -11.946 1.00 97.88 212 SER A N 1
ATOM 1557 C CA . SER A 1 212 ? 4.565 -1.737 -10.546 1.00 97.88 212 SER A CA 1
ATOM 1558 C C . SER A 1 212 ? 3.555 -2.870 -10.381 1.00 97.88 212 SER A C 1
ATOM 1560 O O . SER A 1 212 ? 2.636 -3.019 -11.182 1.00 97.88 212 SER A O 1
ATOM 1562 N N . TYR A 1 213 ? 3.745 -3.700 -9.357 1.00 97.25 213 TYR A N 1
ATOM 1563 C CA . TYR A 1 213 ? 2.947 -4.898 -9.090 1.00 97.25 213 TYR A CA 1
ATOM 1564 C C . TYR A 1 213 ? 2.617 -5.009 -7.601 1.00 97.25 213 TYR A C 1
ATOM 1566 O O . TYR A 1 213 ? 3.350 -4.500 -6.748 1.00 97.25 213 TYR A O 1
ATOM 1574 N N . GLY A 1 214 ? 1.531 -5.714 -7.285 1.00 95.88 214 GLY A N 1
ATOM 1575 C CA . GLY A 1 214 ? 1.162 -6.037 -5.911 1.00 95.88 214 GLY A CA 1
ATOM 1576 C C . GLY A 1 214 ? 1.881 -7.267 -5.371 1.00 95.88 214 GLY A C 1
ATOM 1577 O O . GLY A 1 214 ? 2.274 -8.159 -6.115 1.00 95.88 214 GLY A O 1
ATOM 1578 N N . CYS A 1 215 ? 1.995 -7.337 -4.050 1.00 96.69 215 CYS A N 1
ATOM 1579 C CA . CYS A 1 215 ? 2.318 -8.563 -3.322 1.00 96.69 215 CYS A CA 1
ATOM 1580 C C . CYS A 1 215 ? 1.177 -8.836 -2.342 1.00 96.69 215 CYS A C 1
ATOM 1582 O O . CYS A 1 215 ? 0.692 -7.865 -1.746 1.00 96.69 215 CYS A O 1
ATOM 1584 N N . PRO A 1 216 ? 0.770 -10.102 -2.150 1.00 95.44 216 PRO A N 1
ATOM 1585 C CA . PRO A 1 216 ? -0.309 -10.433 -1.232 1.00 95.44 216 PRO A CA 1
ATOM 1586 C C . PRO A 1 216 ? 0.094 -10.061 0.189 1.00 95.44 216 PRO A C 1
ATOM 1588 O O . PRO A 1 216 ? 1.263 -10.165 0.563 1.00 95.44 216 PRO A O 1
ATOM 1591 N N . ASN A 1 217 ? -0.854 -9.630 1.012 1.00 95.94 217 ASN A N 1
ATOM 1592 C CA . ASN A 1 217 ? -0.540 -9.388 2.412 1.00 95.94 217 ASN A CA 1
ATOM 1593 C C . ASN A 1 217 ? -0.200 -10.717 3.125 1.00 95.94 217 ASN A C 1
ATOM 1595 O O . ASN A 1 217 ? -0.855 -11.721 2.862 1.00 95.94 217 ASN A O 1
ATOM 1599 N N . PRO A 1 218 ? 0.806 -10.764 4.025 1.00 96.69 218 PRO A N 1
ATOM 1600 C CA . PRO A 1 218 ? 1.576 -9.660 4.608 1.00 96.69 218 PRO A CA 1
ATOM 1601 C C . PRO A 1 218 ? 2.934 -9.386 3.916 1.00 96.69 218 PRO A C 1
ATOM 1603 O O . PRO A 1 218 ? 3.895 -8.977 4.572 1.00 96.69 218 PRO A O 1
ATOM 1606 N N . TYR A 1 219 ? 3.053 -9.623 2.607 1.00 97.62 219 TYR A N 1
ATOM 1607 C CA . TYR A 1 219 ? 4.277 -9.407 1.831 1.00 97.62 219 TYR A CA 1
ATOM 1608 C C . TYR A 1 219 ? 4.344 -7.999 1.219 1.00 97.62 219 TYR A C 1
ATOM 1610 O O . TYR A 1 219 ? 3.343 -7.384 0.848 1.00 97.62 219 TYR A O 1
ATOM 1618 N N . LEU A 1 220 ? 5.564 -7.487 1.097 1.00 97.31 220 LEU A N 1
ATOM 1619 C CA . LEU A 1 220 ? 5.942 -6.213 0.501 1.00 97.31 220 LEU A CA 1
ATOM 1620 C C . LEU A 1 220 ? 6.632 -6.450 -0.845 1.00 97.31 220 LEU A C 1
ATOM 1622 O O . LEU A 1 220 ? 7.361 -7.428 -1.021 1.00 97.31 220 LEU A O 1
ATOM 1626 N N . LYS A 1 221 ? 6.444 -5.515 -1.774 1.00 96.81 221 LYS A N 1
ATOM 1627 C CA . LYS A 1 221 ? 7.158 -5.475 -3.054 1.00 96.81 221 LYS A CA 1
ATOM 1628 C C . LYS A 1 221 ? 8.634 -5.163 -2.828 1.00 96.81 221 LYS A C 1
ATOM 1630 O O . LYS A 1 221 ? 8.931 -4.148 -2.207 1.00 96.81 221 LYS A O 1
ATOM 1635 N N . LEU A 1 222 ? 9.542 -5.973 -3.369 1.00 97.44 222 LEU A N 1
ATOM 1636 C CA . LEU A 1 222 ? 10.994 -5.803 -3.206 1.00 97.44 222 LEU A CA 1
ATOM 1637 C C . LEU A 1 222 ? 11.700 -5.204 -4.428 1.00 97.44 222 LEU A C 1
ATOM 1639 O O . LEU A 1 222 ? 12.876 -4.856 -4.340 1.00 97.44 222 LEU A O 1
ATOM 1643 N N . SER A 1 223 ? 11.017 -5.098 -5.571 1.00 97.81 223 SER A N 1
ATOM 1644 C CA . SER A 1 223 ? 11.593 -4.467 -6.762 1.00 97.81 223 SER A CA 1
ATOM 1645 C C . SER A 1 223 ? 11.180 -3.007 -6.870 1.00 97.81 223 SER A C 1
ATOM 1647 O O . SER A 1 223 ? 10.000 -2.686 -7.031 1.00 97.81 223 SER A O 1
ATOM 1649 N N . PHE A 1 224 ? 12.180 -2.138 -6.822 1.00 97.38 224 PHE A N 1
ATOM 1650 C CA . PHE A 1 224 ? 12.106 -0.719 -7.135 1.00 97.38 224 PHE A CA 1
ATOM 1651 C C . PHE A 1 224 ? 13.532 -0.177 -7.316 1.00 97.38 224 PHE A C 1
ATOM 1653 O O . PHE A 1 224 ? 14.474 -0.746 -6.757 1.00 97.38 224 PHE A O 1
ATOM 1660 N N . PRO A 1 225 ? 13.733 0.883 -8.112 1.00 96.50 225 PRO A N 1
ATOM 1661 C CA . PRO A 1 225 ? 15.049 1.486 -8.281 1.00 96.50 225 PRO A CA 1
ATOM 1662 C C . PRO A 1 225 ? 15.507 2.197 -6.998 1.00 96.50 225 PRO A C 1
ATOM 1664 O O . PRO A 1 225 ? 14.708 2.805 -6.293 1.00 96.50 225 PRO A O 1
ATOM 1667 N N . LYS A 1 226 ? 16.815 2.207 -6.709 1.00 93.88 226 LYS A N 1
ATOM 1668 C CA . LYS A 1 226 ? 17.369 3.085 -5.651 1.00 93.88 226 LYS A CA 1
ATOM 1669 C C . LYS A 1 226 ? 17.192 4.565 -5.977 1.00 93.88 226 LYS A C 1
ATOM 1671 O O . LYS A 1 226 ? 16.961 5.379 -5.092 1.00 93.88 226 LYS A O 1
ATOM 1676 N N . LYS A 1 227 ? 17.342 4.906 -7.258 1.00 94.31 227 LYS A N 1
ATOM 1677 C CA . LYS A 1 227 ? 17.076 6.246 -7.774 1.00 94.31 227 LYS A CA 1
ATOM 1678 C C . LYS A 1 227 ? 15.568 6.478 -7.773 1.00 94.31 227 LYS A C 1
ATOM 1680 O O . LYS A 1 227 ? 14.828 5.601 -8.197 1.00 94.31 227 LYS A O 1
ATOM 1685 N N . GLN A 1 228 ? 15.136 7.644 -7.320 1.00 97.19 228 GLN A N 1
ATOM 1686 C CA . GLN A 1 228 ? 13.727 8.021 -7.255 1.00 97.19 228 GLN A CA 1
ATOM 1687 C C . GLN A 1 228 ? 13.494 9.377 -7.941 1.00 97.19 228 GLN A C 1
ATOM 1689 O O . GLN A 1 228 ? 14.429 9.937 -8.521 1.00 97.19 228 GLN A O 1
ATOM 1694 N N . GLY A 1 229 ? 12.259 9.883 -7.927 1.00 96.56 229 GLY A N 1
ATOM 1695 C CA . GLY A 1 229 ? 11.905 11.177 -8.505 1.00 96.56 229 GLY A CA 1
ATOM 1696 C C . GLY A 1 229 ? 12.627 12.337 -7.818 1.00 96.56 229 GLY A C 1
ATOM 1697 O O . GLY A 1 229 ? 12.669 12.414 -6.590 1.00 96.56 229 GLY A O 1
ATOM 1698 N N . LYS A 1 230 ? 13.196 13.256 -8.601 1.00 95.12 230 LYS A N 1
ATOM 1699 C CA . LYS A 1 230 ? 14.007 14.371 -8.083 1.00 95.12 230 LYS A CA 1
ATOM 1700 C C . LYS A 1 230 ? 13.174 15.453 -7.382 1.00 95.12 230 LYS A C 1
ATOM 1702 O O . LYS A 1 230 ? 13.723 16.251 -6.630 1.00 95.12 230 LYS A O 1
ATOM 1707 N N . THR A 1 231 ? 11.867 15.503 -7.648 1.00 92.75 231 THR A N 1
ATOM 1708 C CA . THR A 1 231 ? 10.911 16.444 -7.035 1.00 92.75 231 THR A CA 1
ATOM 1709 C C . THR A 1 231 ? 9.963 15.751 -6.057 1.00 92.75 231 THR A C 1
ATOM 1711 O O . THR A 1 231 ? 8.934 16.304 -5.676 1.00 92.75 231 THR A O 1
ATOM 1714 N N . GLY A 1 232 ? 10.342 14.557 -5.604 1.00 92.00 232 GLY A N 1
ATOM 1715 C CA . GLY A 1 232 ? 9.669 13.868 -4.520 1.00 92.00 232 GLY A CA 1
ATOM 1716 C C . GLY A 1 232 ? 8.655 12.802 -4.951 1.00 92.00 232 GLY A C 1
ATOM 1717 O O . GLY A 1 232 ? 7.850 12.367 -4.135 1.00 92.00 232 GLY A O 1
ATOM 1718 N N . GLN A 1 233 ? 8.684 12.359 -6.208 1.00 95.69 233 GLN A N 1
ATOM 1719 C CA . GLN A 1 233 ? 7.904 11.201 -6.651 1.00 95.69 233 GLN A CA 1
ATOM 1720 C C . GLN A 1 233 ? 8.593 9.899 -6.266 1.00 95.69 233 GLN A C 1
ATOM 1722 O O . GLN A 1 233 ? 9.811 9.759 -6.436 1.00 95.69 233 GLN A O 1
ATOM 1727 N N . THR A 1 234 ? 7.811 8.896 -5.883 1.00 97.12 234 THR A N 1
ATOM 1728 C CA . THR A 1 234 ? 8.323 7.528 -5.857 1.00 97.12 234 THR A CA 1
ATOM 1729 C C . THR A 1 234 ? 8.220 6.833 -7.213 1.00 97.12 234 THR A C 1
ATOM 1731 O O . THR A 1 234 ? 7.396 7.169 -8.059 1.00 97.12 234 THR A O 1
ATOM 1734 N N . VAL A 1 235 ? 9.120 5.879 -7.444 1.00 97.94 235 VAL A N 1
ATOM 1735 C CA . VAL A 1 235 ? 9.146 4.993 -8.609 1.00 97.94 235 VAL A CA 1
ATOM 1736 C C . VAL A 1 235 ? 9.375 3.578 -8.111 1.00 97.94 235 VAL A C 1
ATOM 1738 O O . VAL A 1 235 ? 10.286 3.335 -7.316 1.00 97.94 235 VAL A O 1
ATOM 1741 N N . GLY A 1 236 ? 8.579 2.625 -8.585 1.00 97.44 236 GLY A N 1
ATOM 1742 C CA . GLY A 1 236 ? 8.696 1.241 -8.146 1.00 97.44 236 GLY A CA 1
ATOM 1743 C C . GLY A 1 236 ? 8.179 0.229 -9.149 1.00 97.44 236 GLY A C 1
ATOM 1744 O O . GLY A 1 236 ? 7.573 0.577 -10.155 1.00 97.44 236 GLY A O 1
ATOM 1745 N N . GLY A 1 237 ? 8.443 -1.046 -8.866 1.00 97.69 237 GLY A N 1
ATOM 1746 C CA . GLY A 1 237 ? 8.124 -2.139 -9.775 1.00 97.69 237 GLY A CA 1
ATOM 1747 C C . GLY A 1 237 ? 9.339 -2.761 -10.446 1.00 97.69 237 GLY A C 1
ATOM 1748 O O . GLY A 1 237 ? 10.493 -2.549 -10.056 1.00 97.69 237 GLY A O 1
ATOM 1749 N N . LEU A 1 238 ? 9.053 -3.593 -11.439 1.00 98.69 238 LEU A N 1
ATOM 1750 C CA . LEU A 1 238 ? 10.042 -4.207 -12.317 1.00 98.69 238 LEU A CA 1
ATOM 1751 C C . LEU A 1 238 ? 10.471 -3.214 -13.389 1.00 98.69 238 LEU A C 1
ATOM 1753 O O . LEU A 1 238 ? 9.652 -2.451 -13.885 1.00 98.69 238 LEU A O 1
ATOM 1757 N N . TYR A 1 239 ? 11.744 -3.234 -13.756 1.00 98.56 239 TYR A N 1
ATOM 1758 C CA . TYR A 1 239 ? 12.244 -2.476 -14.890 1.00 98.56 239 TYR A CA 1
ATOM 1759 C C . TYR A 1 239 ? 12.033 -3.280 -16.173 1.00 98.56 239 TYR A C 1
ATOM 1761 O O . TYR A 1 239 ? 12.404 -4.453 -16.237 1.00 98.56 239 TYR A O 1
ATOM 1769 N N . CYS A 1 240 ? 11.454 -2.657 -17.196 1.00 98.56 240 CYS A N 1
ATOM 1770 C CA . CYS A 1 240 ? 11.444 -3.225 -18.533 1.00 98.56 240 CYS A CA 1
ATOM 1771 C C . CYS A 1 240 ? 12.733 -2.837 -19.265 1.00 98.56 240 CYS A C 1
ATOM 1773 O O . CYS A 1 240 ? 12.911 -1.680 -19.653 1.00 98.56 240 CYS A O 1
ATOM 1775 N N . ASN A 1 241 ? 13.638 -3.796 -19.450 1.00 98.06 241 ASN A N 1
ATOM 1776 C CA . ASN A 1 241 ? 14.945 -3.536 -20.047 1.00 98.06 241 ASN A CA 1
ATOM 1777 C C . ASN A 1 241 ? 14.867 -3.242 -21.563 1.00 98.06 241 ASN A C 1
ATOM 1779 O O . ASN A 1 241 ? 13.820 -3.356 -22.207 1.00 98.06 241 ASN A O 1
ATOM 1783 N N . ASP A 1 242 ? 16.004 -2.890 -22.165 1.00 97.31 242 ASP A N 1
ATOM 1784 C CA . ASP A 1 242 ? 16.086 -2.518 -23.587 1.00 97.31 242 ASP A CA 1
ATOM 1785 C C . ASP A 1 242 ? 15.778 -3.690 -24.538 1.00 97.31 242 ASP A C 1
ATOM 1787 O O . ASP A 1 242 ? 15.407 -3.500 -25.705 1.00 97.31 242 ASP A O 1
ATOM 1791 N N . GLN A 1 243 ? 15.886 -4.922 -24.040 1.00 98.06 243 GLN A N 1
ATOM 1792 C CA . GLN A 1 243 ? 15.518 -6.151 -24.732 1.00 98.06 243 GLN A CA 1
ATOM 1793 C C . GLN A 1 243 ? 14.006 -6.424 -24.670 1.00 98.06 243 GLN A C 1
ATOM 1795 O O . GLN A 1 243 ? 13.530 -7.299 -25.388 1.00 98.06 243 GLN A O 1
ATOM 1800 N N . GLY A 1 244 ? 13.236 -5.647 -23.900 1.00 98.12 244 GLY A N 1
ATOM 1801 C CA . GLY A 1 244 ? 11.803 -5.867 -23.702 1.00 98.12 244 GLY A CA 1
ATOM 1802 C C . GLY A 1 244 ? 11.500 -6.998 -22.720 1.00 98.12 244 GLY A C 1
ATOM 1803 O O . GLY A 1 244 ? 10.459 -7.642 -22.840 1.00 98.12 244 GLY A O 1
ATOM 1804 N N . MET A 1 245 ? 12.400 -7.236 -21.764 1.00 98.56 245 MET A N 1
ATOM 1805 C CA . MET A 1 245 ? 12.277 -8.259 -20.728 1.00 98.56 245 MET A CA 1
ATOM 1806 C C . MET A 1 245 ? 12.257 -7.616 -19.335 1.00 98.56 245 MET A C 1
ATOM 1808 O O . MET A 1 245 ? 12.914 -6.605 -19.089 1.00 98.56 245 MET A O 1
ATOM 1812 N N . LEU A 1 246 ? 11.503 -8.213 -18.417 1.00 98.75 246 LEU A N 1
ATOM 1813 C CA . LEU A 1 246 ? 11.372 -7.762 -17.037 1.00 98.75 246 LEU A CA 1
ATOM 1814 C C . LEU A 1 246 ? 12.619 -8.095 -16.215 1.00 98.75 246 LEU A C 1
ATOM 1816 O O . LEU A 1 246 ? 13.135 -9.217 -16.246 1.00 98.75 246 LEU A O 1
ATOM 1820 N N . GLU A 1 247 ? 13.036 -7.136 -15.397 1.00 98.31 247 GLU A N 1
ATOM 1821 C CA . GLU A 1 247 ? 14.124 -7.264 -14.433 1.00 98.31 247 GLU A CA 1
ATOM 1822 C C . GLU A 1 247 ? 13.755 -6.600 -13.105 1.00 98.31 247 GLU A C 1
ATOM 1824 O O . GLU A 1 247 ? 13.006 -5.622 -13.052 1.00 98.31 247 GLU A O 1
ATOM 1829 N N . MET A 1 248 ? 14.305 -7.107 -12.004 1.00 98.06 248 MET A N 1
ATOM 1830 C CA . MET A 1 248 ? 14.304 -6.377 -10.746 1.00 98.06 248 MET A CA 1
ATOM 1831 C C . MET A 1 248 ? 15.071 -5.070 -10.938 1.00 98.06 248 MET A C 1
ATOM 1833 O O . MET A 1 248 ? 16.231 -5.081 -11.336 1.00 98.06 248 MET A O 1
ATOM 1837 N N . ALA A 1 249 ? 14.428 -3.949 -10.621 1.00 96.62 249 ALA A N 1
ATOM 1838 C CA . ALA A 1 249 ? 14.954 -2.613 -10.901 1.00 96.62 249 ALA A CA 1
ATOM 1839 C C . ALA A 1 249 ? 16.284 -2.299 -10.189 1.00 96.62 249 ALA A C 1
ATOM 1841 O O . ALA A 1 249 ? 17.097 -1.531 -10.694 1.00 96.62 249 ALA A O 1
ATOM 1842 N N . ASP A 1 250 ? 16.500 -2.880 -9.009 1.00 93.50 250 ASP A N 1
ATOM 1843 C CA . ASP A 1 250 ? 17.767 -2.786 -8.273 1.00 93.50 250 ASP A CA 1
ATOM 1844 C C . ASP A 1 250 ? 18.157 -4.133 -7.652 1.00 93.50 250 ASP A C 1
ATOM 1846 O O . ASP A 1 250 ? 19.310 -4.548 -7.734 1.00 93.50 250 ASP A O 1
ATOM 1850 N N . GLY A 1 251 ? 17.197 -4.837 -7.040 1.00 89.81 251 GLY A N 1
ATOM 1851 C CA . GLY A 1 251 ? 17.411 -6.182 -6.499 1.00 89.81 251 GLY A CA 1
ATOM 1852 C C . GLY A 1 251 ? 18.288 -6.246 -5.241 1.00 89.81 251 GLY A C 1
ATOM 1853 O O . GLY A 1 251 ? 18.640 -7.341 -4.808 1.00 89.81 251 GLY A O 1
ATOM 1854 N N . SER A 1 252 ? 18.647 -5.117 -4.613 1.00 90.25 252 SER A N 1
ATOM 1855 C CA . SER A 1 252 ? 19.469 -5.153 -3.390 1.00 90.25 252 SER A CA 1
ATOM 1856 C C . SER A 1 252 ? 18.734 -5.672 -2.157 1.00 90.25 252 SER A C 1
ATOM 1858 O O . SER A 1 252 ? 19.384 -6.172 -1.242 1.00 90.25 252 SER A O 1
ATOM 1860 N N . LEU A 1 253 ? 17.400 -5.601 -2.139 1.00 91.56 253 LEU A N 1
ATOM 1861 C CA . LEU A 1 253 ? 16.590 -6.113 -1.030 1.00 91.56 253 LEU A CA 1
ATOM 1862 C C . LEU A 1 253 ? 16.378 -7.629 -1.076 1.00 91.56 253 LEU A C 1
ATOM 1864 O O . LEU A 1 253 ? 15.993 -8.231 -0.076 1.00 91.56 253 LEU A O 1
ATOM 1868 N N . GLY A 1 254 ? 16.618 -8.263 -2.222 1.00 93.19 254 GLY A N 1
ATOM 1869 C CA . GLY A 1 254 ? 16.390 -9.688 -2.387 1.00 93.19 254 GLY A CA 1
ATOM 1870 C C . GLY A 1 254 ? 16.327 -10.111 -3.845 1.00 93.19 254 GLY A C 1
ATOM 1871 O O . GLY A 1 254 ? 16.399 -9.298 -4.761 1.00 93.19 254 GLY A O 1
ATOM 1872 N N . LYS A 1 255 ? 16.189 -11.424 -4.047 1.00 96.69 255 LYS A N 1
ATOM 1873 C CA . LYS A 1 255 ? 16.079 -12.047 -5.376 1.00 96.69 255 LYS A CA 1
ATOM 1874 C C . LYS A 1 255 ? 14.648 -12.438 -5.742 1.00 96.69 255 LYS A C 1
ATOM 1876 O O . LYS A 1 255 ? 14.442 -13.002 -6.809 1.00 96.69 255 LYS A O 1
ATOM 1881 N N . THR A 1 256 ? 13.688 -12.224 -4.850 1.00 97.75 256 THR A N 1
ATOM 1882 C CA . THR A 1 256 ? 12.267 -12.525 -5.055 1.00 97.75 256 THR A CA 1
ATOM 1883 C C . THR A 1 256 ? 11.497 -11.229 -5.296 1.00 97.75 256 THR A C 1
ATOM 1885 O O . THR A 1 256 ? 11.956 -10.151 -4.918 1.00 97.75 256 THR A O 1
ATOM 1888 N N . LEU A 1 257 ? 10.322 -11.320 -5.924 1.00 98.00 257 LEU A N 1
ATOM 1889 C CA . LEU A 1 257 ? 9.463 -10.148 -6.12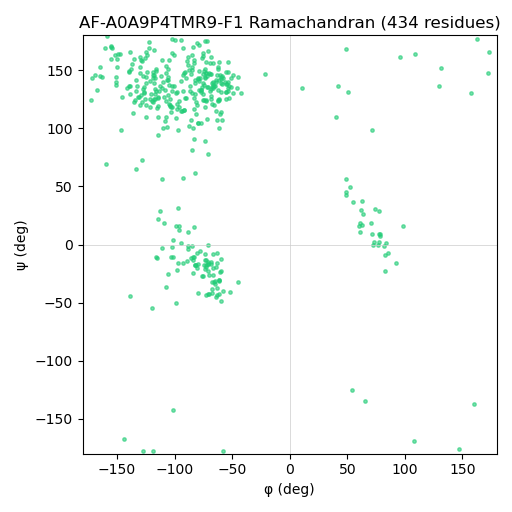4 1.00 98.00 257 LEU A CA 1
ATOM 1890 C C . LEU A 1 257 ? 8.849 -9.662 -4.810 1.00 98.00 257 LEU A C 1
ATOM 1892 O O . LEU A 1 257 ? 8.807 -8.467 -4.525 1.00 98.00 257 LEU A O 1
ATOM 1896 N N . CYS A 1 258 ? 8.402 -10.610 -3.995 1.00 97.75 258 CYS A N 1
ATOM 1897 C CA . CYS A 1 258 ? 7.690 -10.345 -2.760 1.00 97.75 258 CYS A CA 1
ATOM 1898 C C . CYS A 1 258 ? 8.493 -10.850 -1.563 1.00 97.75 258 CYS A C 1
ATOM 1900 O O . CYS A 1 258 ? 8.968 -11.986 -1.550 1.00 97.75 258 CYS A O 1
ATOM 1902 N N . GLY A 1 259 ? 8.632 -10.004 -0.545 1.00 96.12 259 GLY A N 1
ATOM 1903 C CA . GLY A 1 259 ? 9.284 -10.325 0.721 1.00 96.12 259 GLY A CA 1
ATOM 1904 C C . GLY A 1 259 ? 8.298 -10.197 1.861 1.00 96.12 259 GLY A C 1
ATOM 1905 O O . GLY A 1 259 ? 7.492 -9.271 1.868 1.00 96.12 259 GLY A O 1
ATOM 1906 N N . LYS A 1 260 ? 8.331 -11.118 2.823 1.00 95.50 260 LYS A N 1
ATOM 1907 C CA . LYS A 1 260 ? 7.465 -11.008 3.999 1.00 95.50 260 LYS A CA 1
ATOM 1908 C C . LYS A 1 260 ? 7.788 -9.700 4.731 1.00 95.50 260 LYS A C 1
ATOM 1910 O O . LYS A 1 260 ? 8.950 -9.297 4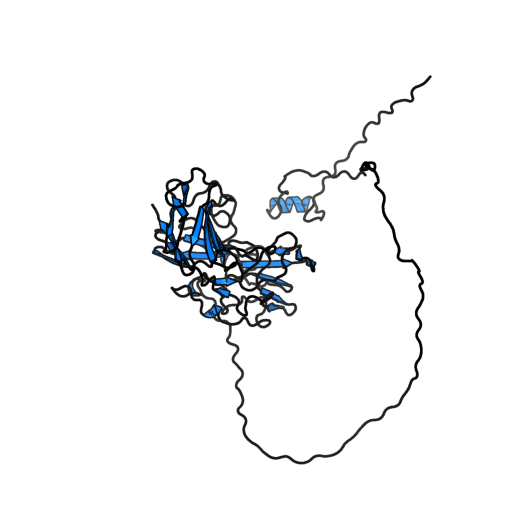.776 1.00 95.50 260 LYS A O 1
ATOM 1915 N N . GLY A 1 261 ? 6.768 -9.035 5.274 1.00 95.50 261 GLY A N 1
ATOM 1916 C CA . GLY A 1 261 ? 6.987 -7.941 6.218 1.00 95.50 261 GLY A CA 1
ATOM 1917 C C . GLY A 1 261 ? 7.798 -8.393 7.442 1.00 95.50 261 GLY A C 1
ATOM 1918 O O . GLY A 1 261 ? 8.209 -9.547 7.556 1.00 95.50 261 GLY A O 1
ATOM 1919 N N . SER A 1 262 ? 8.006 -7.468 8.371 1.00 96.44 262 SER A N 1
ATOM 1920 C CA . SER A 1 262 ? 8.696 -7.668 9.640 1.00 96.44 262 SER A CA 1
ATOM 1921 C C . SER A 1 262 ? 8.301 -8.979 10.319 1.00 96.44 262 SER A C 1
ATOM 1923 O O . SER A 1 262 ? 7.122 -9.260 10.539 1.00 96.44 262 SER A O 1
ATOM 1925 N N . ASP A 1 263 ? 9.305 -9.753 10.723 1.00 94.75 263 ASP A N 1
ATOM 1926 C CA . ASP A 1 263 ? 9.147 -10.912 11.605 1.00 94.75 263 ASP A CA 1
ATOM 1927 C C . ASP A 1 263 ? 9.148 -10.508 13.094 1.00 94.75 263 ASP A C 1
ATOM 1929 O O . ASP A 1 263 ? 9.008 -11.353 13.979 1.00 94.75 263 ASP A O 1
ATOM 1933 N N . LYS A 1 264 ? 9.320 -9.211 13.382 1.00 97.25 264 LYS A N 1
ATOM 1934 C CA . LYS A 1 264 ? 9.403 -8.640 14.731 1.00 97.25 264 LYS A CA 1
ATOM 1935 C C . LYS A 1 264 ? 8.062 -8.155 15.260 1.00 97.25 264 LYS A C 1
ATOM 1937 O O . LYS A 1 264 ? 7.939 -7.967 16.465 1.00 97.25 264 LYS A O 1
ATOM 1942 N N . MET A 1 265 ? 7.058 -7.980 14.408 1.00 96.69 265 MET A N 1
ATOM 1943 C CA . MET A 1 265 ? 5.688 -7.664 14.809 1.00 96.69 265 MET A CA 1
ATOM 1944 C C . MET A 1 265 ? 4.703 -8.210 13.783 1.00 96.69 265 MET A C 1
ATOM 1946 O O . MET A 1 265 ? 4.886 -8.021 12.584 1.00 96.69 265 MET A O 1
ATOM 1950 N N . THR A 1 266 ? 3.612 -8.811 14.260 1.00 97.50 266 THR A N 1
ATOM 1951 C CA . THR A 1 266 ? 2.483 -9.204 13.405 1.00 97.50 266 THR A CA 1
ATOM 1952 C C . THR A 1 266 ? 1.349 -8.186 13.510 1.00 97.50 266 THR A C 1
ATOM 1954 O O . THR A 1 266 ? 0.984 -7.788 14.614 1.00 97.50 266 THR A O 1
ATOM 1957 N N . VAL A 1 267 ? 0.753 -7.810 12.377 1.00 98.38 267 VAL A N 1
ATOM 1958 C CA . VAL A 1 267 ? -0.456 -6.974 12.322 1.00 98.38 267 VAL A CA 1
ATOM 1959 C C . VAL A 1 267 ? -1.594 -7.795 11.735 1.00 98.38 267 VAL A C 1
ATOM 1961 O O . VAL A 1 267 ? -1.497 -8.266 10.604 1.00 98.38 267 VAL A O 1
ATOM 1964 N N . LYS A 1 268 ? -2.663 -7.974 12.509 1.00 97.69 268 LYS A N 1
ATOM 1965 C CA . LYS A 1 268 ? -3.869 -8.710 12.128 1.00 97.69 268 LYS A CA 1
ATOM 1966 C C . LYS A 1 268 ? -5.073 -7.786 12.085 1.00 97.69 268 LYS A C 1
ATOM 1968 O O . LYS A 1 268 ? -5.176 -6.859 12.888 1.00 97.69 268 LYS A O 1
ATOM 1973 N N . VAL A 1 269 ? -6.017 -8.098 11.212 1.00 98.62 269 VAL A N 1
ATOM 1974 C CA . VAL A 1 269 ? -7.350 -7.493 11.193 1.00 98.62 269 VAL A CA 1
ATOM 1975 C C . VAL A 1 269 ? -8.364 -8.607 11.384 1.00 98.62 269 VAL A C 1
ATOM 1977 O O . VAL A 1 269 ? -8.296 -9.615 10.689 1.00 98.62 269 VAL A O 1
ATOM 1980 N N . GLN A 1 270 ? -9.283 -8.430 12.327 1.00 98.50 270 GLN A N 1
ATOM 1981 C CA . GLN A 1 270 ? -10.378 -9.354 12.591 1.00 98.50 270 GLN A CA 1
ATOM 1982 C C . GLN A 1 270 ? -11.704 -8.668 12.268 1.00 98.50 270 GLN A C 1
ATOM 1984 O O . GLN A 1 270 ? -12.145 -7.777 13.004 1.00 98.50 270 GLN A O 1
ATOM 1989 N N . ASN A 1 271 ? -12.354 -9.111 11.194 1.00 98.56 271 ASN A N 1
ATOM 1990 C CA . ASN A 1 271 ? -13.642 -8.585 10.778 1.00 98.56 271 ASN A CA 1
ATOM 1991 C C . ASN A 1 271 ? -14.776 -9.276 11.556 1.00 98.56 271 ASN A C 1
ATOM 1993 O O . ASN A 1 271 ? -15.159 -10.395 11.228 1.00 98.56 271 ASN A O 1
ATOM 1997 N N . LYS A 1 272 ? -15.330 -8.634 12.595 1.00 98.69 272 LYS A N 1
ATOM 1998 C CA . LYS A 1 272 ? -16.532 -9.139 13.299 1.00 98.69 272 LYS A CA 1
ATOM 1999 C C . LYS A 1 272 ? -17.830 -8.498 12.802 1.00 98.69 272 LYS A C 1
ATOM 2001 O O . LYS A 1 272 ? -18.858 -8.629 13.467 1.00 98.69 272 LYS A O 1
ATOM 2006 N N . LEU A 1 273 ? -17.778 -7.788 11.679 1.00 98.56 273 LEU A N 1
ATOM 2007 C CA . LEU A 1 273 ? -18.941 -7.166 11.059 1.00 98.56 273 LEU A CA 1
ATOM 2008 C C . LEU A 1 273 ? -19.753 -8.201 10.282 1.00 98.56 273 LEU A C 1
ATOM 2010 O O . LEU A 1 273 ? -19.328 -9.336 10.060 1.00 98.56 273 LEU A O 1
ATOM 2014 N N . LYS A 1 274 ? -20.933 -7.781 9.825 1.00 97.94 274 LYS A N 1
ATOM 2015 C CA . LYS A 1 274 ? -21.806 -8.585 8.954 1.00 97.94 274 LYS A CA 1
ATOM 2016 C C . LYS A 1 274 ? -21.523 -8.415 7.462 1.00 97.94 274 LYS A C 1
ATOM 2018 O O . LYS A 1 274 ? -22.187 -9.060 6.654 1.00 97.94 274 LYS A O 1
ATOM 2023 N N . LYS A 1 275 ? -20.596 -7.533 7.092 1.00 98.38 275 LYS A N 1
ATOM 2024 C CA . LYS A 1 275 ? -20.208 -7.250 5.706 1.00 98.38 275 LYS A CA 1
ATOM 2025 C C . LYS A 1 275 ? -18.695 -7.313 5.547 1.00 98.38 275 LYS A C 1
ATOM 2027 O O . LYS A 1 275 ? -17.961 -7.215 6.532 1.00 98.38 275 LYS A O 1
ATOM 2032 N N . SER A 1 276 ? -18.249 -7.455 4.305 1.00 98.00 276 SER A N 1
ATOM 2033 C CA . SER A 1 276 ? -16.834 -7.411 3.969 1.00 98.00 276 SER A CA 1
ATOM 2034 C C . SER A 1 276 ? -16.225 -6.026 4.202 1.00 98.00 276 SER A C 1
ATOM 2036 O O . SER A 1 276 ? -16.931 -5.015 4.221 1.00 98.00 276 SER A O 1
ATOM 2038 N N . VAL A 1 277 ? -14.911 -5.969 4.409 1.00 98.31 277 VAL A N 1
ATOM 2039 C CA . VAL A 1 277 ? -14.152 -4.718 4.565 1.00 98.31 277 VAL A CA 1
ATOM 2040 C C . VAL A 1 277 ? -12.837 -4.826 3.811 1.00 98.31 277 VAL A C 1
ATOM 2042 O O . VAL A 1 277 ? -12.131 -5.821 3.963 1.00 98.31 277 VAL A O 1
ATOM 2045 N N . SER A 1 278 ? -12.473 -3.770 3.081 1.00 97.88 278 SER A N 1
ATOM 2046 C CA . SER A 1 278 ? -11.195 -3.681 2.371 1.00 97.88 278 SER A CA 1
ATOM 2047 C C . SER A 1 278 ? -10.238 -2.674 3.019 1.00 97.88 278 SER A C 1
ATOM 2049 O O . SER A 1 278 ? -10.563 -1.496 3.212 1.00 97.88 278 SER A O 1
ATOM 2051 N N . PHE A 1 279 ? -9.028 -3.150 3.309 1.00 98.44 279 PHE A N 1
ATOM 2052 C CA . PHE A 1 279 ? -7.858 -2.357 3.676 1.00 98.44 279 PHE A CA 1
ATOM 2053 C C . PHE A 1 279 ? -6.943 -2.284 2.458 1.00 98.44 279 PHE A C 1
ATOM 2055 O O . PHE A 1 279 ? -6.386 -3.295 2.042 1.00 98.44 279 PHE A O 1
ATOM 2062 N N . CYS A 1 280 ? -6.767 -1.097 1.890 1.00 97.88 280 CYS A N 1
ATOM 2063 C CA . CYS A 1 280 ? -6.036 -0.941 0.637 1.00 97.88 280 CYS A CA 1
ATOM 2064 C C . CYS A 1 280 ? -4.681 -0.290 0.903 1.00 97.88 280 CYS A C 1
ATOM 2066 O O . CYS A 1 280 ? -4.619 0.886 1.269 1.00 97.88 280 CYS A O 1
ATOM 2068 N N . ARG A 1 281 ? -3.591 -1.050 0.764 1.00 97.75 281 ARG A N 1
ATOM 2069 C CA . ARG A 1 281 ? -2.232 -0.529 0.936 1.00 97.75 281 ARG A CA 1
ATOM 2070 C C . ARG A 1 281 ? -1.845 0.339 -0.255 1.00 97.75 281 ARG A C 1
ATOM 2072 O O . ARG A 1 281 ? -2.162 0.018 -1.399 1.00 97.75 281 ARG A O 1
ATOM 2079 N N . THR A 1 282 ? -1.099 1.395 0.026 1.00 97.06 282 THR A N 1
ATOM 2080 C CA . THR A 1 282 ? -0.469 2.236 -0.990 1.00 97.06 282 THR A CA 1
ATOM 2081 C C . THR A 1 282 ? 0.583 1.463 -1.798 1.00 97.06 282 THR A C 1
ATOM 2083 O O . THR A 1 282 ? 1.380 0.697 -1.243 1.00 97.06 282 THR A O 1
ATOM 2086 N N . ASP A 1 283 ? 0.623 1.710 -3.106 1.00 96.88 283 ASP A N 1
ATOM 2087 C CA . ASP A 1 283 ? 1.679 1.330 -4.036 1.00 96.88 283 ASP A CA 1
ATOM 2088 C C . ASP A 1 283 ? 2.929 2.172 -3.788 1.00 96.88 283 ASP A C 1
ATOM 2090 O O . ASP A 1 283 ? 3.203 3.148 -4.487 1.00 96.88 283 ASP A O 1
ATOM 2094 N N . TYR A 1 284 ? 3.657 1.805 -2.734 1.00 96.00 284 TYR A N 1
ATOM 2095 C CA . TYR A 1 284 ? 4.787 2.569 -2.229 1.00 96.00 284 TYR A CA 1
ATOM 2096 C C . TYR A 1 284 ? 6.028 1.683 -2.027 1.00 96.00 284 TYR A C 1
ATOM 2098 O O . TYR A 1 284 ? 5.965 0.734 -1.238 1.00 96.00 284 TYR A O 1
ATOM 2106 N N . PRO A 1 285 ? 7.156 1.972 -2.707 1.00 96.00 285 PRO A N 1
ATOM 2107 C CA . PRO A 1 285 ? 7.326 3.018 -3.727 1.00 96.00 285 PRO A CA 1
ATOM 2108 C C . PRO A 1 285 ? 6.635 2.657 -5.044 1.00 96.00 285 PRO A C 1
ATOM 2110 O O . PRO A 1 285 ? 6.610 1.482 -5.403 1.00 96.00 285 PRO A O 1
ATOM 2113 N N . GLY A 1 286 ? 6.127 3.631 -5.793 1.00 96.06 286 GLY A N 1
ATOM 2114 C CA . GLY A 1 286 ? 5.405 3.369 -7.037 1.00 96.06 286 GLY A CA 1
ATOM 2115 C C . GLY A 1 286 ? 4.523 4.538 -7.441 1.00 96.06 286 GLY A C 1
ATOM 2116 O O . GLY A 1 286 ? 4.922 5.692 -7.340 1.00 96.06 286 GLY A O 1
ATOM 2117 N N . THR A 1 287 ? 3.307 4.237 -7.885 1.00 94.25 287 THR A N 1
ATOM 2118 C CA . THR A 1 287 ? 2.326 5.273 -8.255 1.00 94.25 287 THR A CA 1
ATOM 2119 C C . THR A 1 287 ? 1.640 5.934 -7.063 1.00 94.25 287 THR A C 1
ATOM 2121 O O . THR A 1 287 ? 0.850 6.854 -7.253 1.00 94.25 287 THR A O 1
ATOM 2124 N N . GLU A 1 288 ? 1.896 5.447 -5.846 1.00 93.38 288 GLU A N 1
ATOM 2125 C CA . GLU A 1 288 ? 1.261 5.909 -4.605 1.00 93.38 288 GLU A CA 1
ATOM 2126 C C . GLU A 1 288 ? -0.267 5.722 -4.595 1.00 93.38 288 GLU A C 1
ATOM 2128 O O . GLU A 1 288 ? -0.984 6.302 -3.782 1.00 93.38 288 GLU A O 1
ATOM 2133 N N . SER A 1 289 ? -0.760 4.855 -5.481 1.00 91.50 289 SER A N 1
ATOM 2134 C CA . SER A 1 289 ? -2.158 4.456 -5.584 1.00 91.50 289 SER A CA 1
ATOM 2135 C C . SER A 1 289 ? -2.532 3.428 -4.515 1.00 91.50 289 SER A C 1
ATOM 2137 O O . SER A 1 289 ? -1.720 2.622 -4.080 1.00 91.50 289 SER A O 1
ATOM 2139 N N . MET A 1 290 ? -3.779 3.422 -4.067 1.00 94.00 290 MET A N 1
ATOM 2140 C CA . MET A 1 290 ? -4.272 2.637 -2.929 1.00 94.00 290 MET A CA 1
ATOM 2141 C C . MET A 1 290 ? -4.809 1.302 -3.432 1.00 94.00 290 MET A C 1
ATOM 2143 O O . MET A 1 290 ? -5.989 1.000 -3.291 1.00 94.00 290 MET A O 1
ATOM 2147 N N . THR A 1 291 ? -3.966 0.546 -4.124 1.00 94.31 291 THR A N 1
ATOM 2148 C CA . THR A 1 291 ? -4.415 -0.508 -5.043 1.00 94.31 291 THR A CA 1
ATOM 2149 C C . THR A 1 291 ? -4.106 -1.914 -4.561 1.00 94.31 291 THR A C 1
ATOM 2151 O O . THR A 1 291 ? -4.508 -2.873 -5.203 1.00 94.31 291 THR A O 1
ATOM 2154 N N . PHE A 1 292 ? -3.423 -2.076 -3.426 1.00 96.31 292 PHE A N 1
ATOM 2155 C CA . PHE A 1 292 ? -3.070 -3.391 -2.890 1.00 96.31 292 PHE A CA 1
ATOM 2156 C C . PHE A 1 292 ? -4.072 -3.843 -1.817 1.00 96.31 292 PHE A C 1
ATOM 2158 O O . PHE A 1 292 ? -3.947 -3.421 -0.662 1.00 96.31 292 PHE A O 1
ATOM 2165 N N . PRO A 1 293 ? -5.058 -4.688 -2.156 1.00 95.56 293 PRO A N 1
ATOM 2166 C CA . PRO A 1 293 ? -6.118 -5.057 -1.233 1.00 95.56 293 PRO A CA 1
ATOM 2167 C C . PRO A 1 293 ? -5.677 -6.041 -0.141 1.00 95.56 293 PRO A C 1
ATOM 2169 O O . PRO A 1 293 ? -4.821 -6.908 -0.325 1.00 95.56 293 PRO A O 1
ATOM 2172 N N . LEU A 1 294 ? -6.336 -5.917 1.006 1.00 96.38 294 LEU A N 1
ATOM 2173 C CA . LEU A 1 294 ? -6.752 -7.018 1.864 1.00 96.38 294 LEU A CA 1
ATOM 2174 C C . LEU A 1 294 ? -8.260 -6.854 2.068 1.00 96.38 294 LEU A C 1
ATOM 2176 O O . LEU A 1 294 ? -8.677 -5.924 2.764 1.00 96.38 294 LEU A O 1
ATOM 2180 N N . THR A 1 295 ? -9.059 -7.741 1.485 1.00 96.25 295 THR A N 1
ATOM 2181 C CA . THR A 1 295 ? -10.512 -7.771 1.683 1.00 96.25 295 THR A CA 1
ATOM 2182 C C . THR A 1 295 ? -10.863 -8.943 2.586 1.00 96.25 295 THR A C 1
ATOM 2184 O O . THR A 1 295 ? -10.395 -10.051 2.362 1.00 96.25 295 THR A O 1
ATOM 2187 N N . LEU A 1 296 ? -11.636 -8.682 3.639 1.00 96.88 296 LEU A N 1
ATOM 2188 C CA . LEU A 1 296 ? -12.032 -9.691 4.622 1.00 96.88 296 LEU A CA 1
ATOM 2189 C C . LEU A 1 296 ? -13.541 -9.829 4.650 1.00 96.88 296 LEU A C 1
ATOM 2191 O O . LEU A 1 296 ? -14.232 -8.854 4.948 1.00 96.88 296 LEU A O 1
ATOM 2195 N N . GLU A 1 297 ? -14.037 -11.036 4.423 1.00 97.31 297 GLU A N 1
ATOM 2196 C CA . GLU A 1 297 ? -15.441 -11.394 4.580 1.00 97.31 297 GLU A CA 1
ATOM 2197 C C . GLU A 1 297 ? -15.855 -11.432 6.068 1.00 97.31 297 GLU A C 1
ATOM 2199 O O . GLU A 1 297 ? -15.013 -11.377 6.978 1.00 97.31 297 GLU A O 1
ATOM 2204 N N . PRO A 1 298 ? -17.167 -11.476 6.367 1.00 98.31 298 PRO A N 1
ATOM 2205 C CA . PRO A 1 298 ? -17.662 -11.561 7.737 1.00 98.31 298 PRO A CA 1
ATOM 2206 C C . PRO A 1 298 ? -17.043 -12.721 8.529 1.00 98.31 298 PRO A C 1
ATOM 2208 O O . PRO A 1 298 ? -17.137 -13.884 8.145 1.00 98.31 298 PRO A O 1
ATOM 2211 N N . GLY A 1 299 ? -16.466 -12.408 9.690 1.00 97.75 299 GLY A N 1
ATOM 2212 C CA . GLY A 1 299 ? -15.839 -13.382 10.588 1.00 97.75 299 GLY A CA 1
ATOM 2213 C C . GLY A 1 299 ? -14.383 -13.715 10.255 1.00 97.75 299 GLY A C 1
ATOM 2214 O O . GLY A 1 299 ? -13.730 -14.394 11.053 1.00 97.75 299 GLY A O 1
ATOM 2215 N N . GLU A 1 300 ? -13.854 -13.238 9.129 1.00 96.81 300 GLU A N 1
ATOM 2216 C CA . GLU A 1 300 ? -12.494 -13.550 8.707 1.00 96.81 300 GLU A CA 1
ATOM 2217 C C . GLU A 1 300 ? -11.427 -12.785 9.489 1.00 96.81 300 GLU A C 1
ATOM 2219 O O . GLU A 1 300 ? -11.654 -11.763 10.149 1.00 96.81 300 GLU A O 1
ATOM 2224 N N . THR A 1 301 ? -10.213 -13.325 9.429 1.00 97.12 301 THR A N 1
ATOM 2225 C CA . THR A 1 301 ? -9.011 -12.688 9.952 1.00 97.12 301 THR A CA 1
ATOM 2226 C C . THR A 1 301 ? -7.943 -12.694 8.878 1.00 97.12 301 THR A C 1
ATOM 2228 O O . THR A 1 301 ? -7.618 -13.748 8.341 1.00 97.12 301 THR A O 1
ATOM 2231 N N . GLY A 1 302 ? -7.367 -11.526 8.620 1.00 96.25 302 GLY A N 1
ATOM 2232 C CA . GLY A 1 302 ? -6.240 -11.363 7.714 1.00 96.25 302 GLY A CA 1
ATOM 2233 C C . GLY A 1 302 ? -5.042 -10.737 8.402 1.00 96.25 302 GLY A C 1
ATOM 2234 O O . GLY A 1 302 ? -5.099 -10.306 9.557 1.00 96.25 302 GLY A O 1
ATOM 2235 N N . TYR A 1 303 ? -3.952 -10.668 7.654 1.00 97.50 303 TYR A N 1
ATOM 2236 C CA . TYR A 1 303 ? -2.684 -10.098 8.084 1.00 97.50 303 TYR A CA 1
ATOM 2237 C C . TYR A 1 303 ? -2.382 -8.893 7.207 1.00 97.50 303 TYR A C 1
ATOM 2239 O O . TYR A 1 303 ? 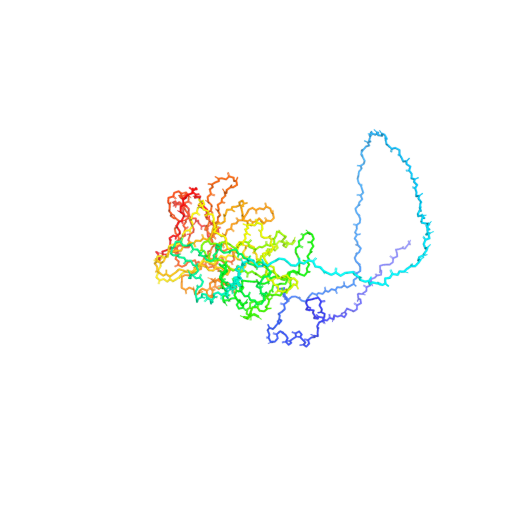-2.676 -8.933 6.022 1.00 97.50 303 TYR A O 1
ATOM 2247 N N . LEU A 1 304 ? -1.790 -7.842 7.765 1.00 98.06 304 LEU A N 1
ATOM 2248 C CA . LEU A 1 304 ? -1.314 -6.687 7.005 1.00 98.06 304 LEU A CA 1
ATOM 2249 C C . LEU A 1 304 ? 0.209 -6.731 6.914 1.00 98.06 304 LEU A C 1
ATOM 2251 O O . LEU A 1 304 ? 0.893 -7.121 7.863 1.00 98.06 304 LEU A O 1
ATOM 2255 N N . ALA A 1 305 ? 0.754 -6.305 5.778 1.00 97.44 305 ALA A N 1
ATOM 2256 C CA . ALA A 1 305 ? 2.189 -6.114 5.641 1.00 97.44 305 ALA A CA 1
ATOM 2257 C C . ALA A 1 305 ? 2.681 -4.957 6.528 1.00 97.44 305 ALA A C 1
ATOM 2259 O O . ALA A 1 305 ? 2.079 -3.882 6.579 1.00 97.44 305 ALA A O 1
ATOM 2260 N N . ASN A 1 306 ? 3.814 -5.167 7.187 1.00 97.38 306 ASN A N 1
ATOM 2261 C CA . ASN A 1 306 ? 4.430 -4.211 8.099 1.00 97.38 306 ASN A CA 1
ATOM 2262 C C . ASN A 1 306 ? 5.941 -4.171 7.825 1.00 97.38 306 ASN A C 1
ATOM 2264 O O . ASN A 1 306 ? 6.581 -5.194 8.032 1.00 97.38 306 ASN A O 1
ATOM 2268 N N . PRO A 1 307 ? 6.533 -3.078 7.321 1.00 97.69 307 PRO A N 1
ATOM 2269 C CA . PRO A 1 307 ? 7.960 -3.039 7.000 1.00 97.69 307 PRO A CA 1
ATOM 2270 C C . PRO A 1 307 ? 8.847 -2.916 8.246 1.00 97.69 307 PRO A C 1
ATOM 2272 O O . PRO A 1 307 ? 8.491 -2.228 9.203 1.00 97.69 307 PRO A O 1
ATOM 2275 N N . ASP A 1 308 ? 10.030 -3.536 8.187 1.00 97.75 308 ASP A N 1
ATOM 2276 C CA . ASP A 1 308 ? 11.177 -3.167 9.028 1.00 97.75 308 ASP A CA 1
ATOM 2277 C C . ASP A 1 308 ? 11.785 -1.871 8.473 1.00 97.75 308 ASP A C 1
ATOM 2279 O O . ASP A 1 308 ? 12.158 -1.806 7.294 1.00 97.75 308 ASP A O 1
ATOM 2283 N N . GLN A 1 309 ? 11.898 -0.846 9.315 1.00 97.25 309 GLN A N 1
ATOM 2284 C CA . GLN A 1 309 ? 12.356 0.484 8.916 1.00 97.25 309 GLN A CA 1
ATOM 2285 C C . GLN A 1 309 ? 13.785 0.495 8.357 1.00 97.25 309 GLN A C 1
ATOM 2287 O O . GLN A 1 309 ? 14.076 1.300 7.475 1.00 97.25 309 GLN A O 1
ATOM 2292 N N . SER A 1 310 ? 14.665 -0.399 8.820 1.00 95.69 310 SER A N 1
ATOM 2293 C CA . SER A 1 310 ? 16.060 -0.466 8.366 1.00 95.69 310 SER A CA 1
ATOM 2294 C C . SER A 1 310 ? 16.272 -1.230 7.054 1.00 95.69 310 SER A C 1
ATOM 2296 O O . SER A 1 310 ? 17.319 -1.078 6.422 1.00 95.69 310 SER A O 1
ATOM 2298 N N . LYS A 1 311 ? 15.303 -2.059 6.637 1.00 93.88 311 LYS A N 1
ATOM 2299 C CA . LYS A 1 311 ? 15.492 -3.061 5.567 1.00 93.88 311 LYS A CA 1
ATOM 2300 C C . LYS A 1 311 ? 14.639 -2.840 4.331 1.00 93.88 311 LYS A C 1
ATOM 2302 O O . LYS A 1 311 ? 14.827 -3.549 3.347 1.00 93.88 311 LYS A O 1
ATOM 2307 N N . TYR A 1 312 ? 13.665 -1.940 4.395 1.00 95.56 312 TYR A N 1
ATOM 2308 C CA . TYR A 1 312 ? 12.737 -1.723 3.295 1.00 95.56 312 TYR A CA 1
ATOM 2309 C C . TYR A 1 312 ? 13.098 -0.467 2.491 1.00 95.56 312 TYR A C 1
ATOM 2311 O O . TYR A 1 312 ? 14.266 -0.189 2.222 1.00 95.56 312 TYR A O 1
ATOM 2319 N N . PHE A 1 313 ? 12.091 0.269 2.039 1.00 95.56 313 PHE A N 1
ATOM 2320 C CA . PHE A 1 313 ? 12.251 1.469 1.249 1.00 95.56 313 PHE A CA 1
ATOM 2321 C C . PHE A 1 313 ? 12.629 2.661 2.134 1.00 95.56 313 PHE A C 1
ATOM 2323 O O . PHE A 1 313 ? 11.996 2.911 3.161 1.00 95.56 313 PHE A O 1
ATOM 2330 N N . PHE A 1 314 ? 13.642 3.413 1.708 1.00 94.88 314 PHE A N 1
ATOM 2331 C CA . PHE A 1 314 ? 14.010 4.691 2.304 1.00 94.88 314 PHE A CA 1
ATOM 2332 C C . PHE A 1 314 ? 13.605 5.813 1.362 1.00 94.88 314 PHE A C 1
ATOM 2334 O O . PHE A 1 314 ? 14.053 5.862 0.217 1.00 94.88 314 PHE A O 1
ATOM 2341 N N . TRP A 1 315 ? 12.804 6.739 1.873 1.00 94.62 315 TRP A N 1
ATOM 2342 C CA . TRP A 1 315 ? 12.372 7.913 1.139 1.00 94.62 315 TRP A CA 1
ATOM 2343 C C . TRP A 1 315 ? 13.136 9.140 1.616 1.00 94.62 315 TRP A C 1
ATOM 2345 O O . TRP A 1 315 ? 13.095 9.462 2.800 1.00 94.62 315 TRP A O 1
ATOM 2355 N N . GLU A 1 316 ? 13.889 9.794 0.728 1.00 92.62 316 GLU A N 1
ATOM 2356 C CA . GLU A 1 316 ? 14.790 10.901 1.095 1.00 92.62 316 GLU A CA 1
ATOM 2357 C C . GLU A 1 316 ? 15.700 10.569 2.299 1.00 92.62 316 GLU A C 1
ATOM 2359 O O . GLU A 1 316 ? 15.895 11.376 3.210 1.00 92.62 316 GLU A O 1
ATOM 2364 N N . ASN A 1 317 ? 16.248 9.347 2.318 1.00 91.75 317 ASN A N 1
ATOM 2365 C CA . ASN A 1 317 ? 17.054 8.793 3.418 1.00 91.75 317 ASN A CA 1
ATOM 2366 C C . ASN A 1 317 ? 16.312 8.637 4.758 1.00 91.75 317 ASN A C 1
ATOM 2368 O O . ASN A 1 317 ? 16.951 8.466 5.797 1.00 91.75 317 ASN A O 1
ATOM 2372 N N . LYS A 1 318 ? 14.978 8.669 4.758 1.00 94.75 318 LYS A N 1
ATOM 2373 C CA . LYS A 1 318 ? 14.150 8.420 5.939 1.00 94.75 318 LYS A CA 1
ATOM 2374 C C . LYS A 1 318 ? 13.488 7.046 5.839 1.00 94.75 318 LYS A C 1
ATOM 2376 O O . LYS A 1 318 ? 13.069 6.661 4.745 1.00 94.75 318 LYS A O 1
ATOM 2381 N N . PRO A 1 319 ? 13.379 6.313 6.957 1.00 95.69 319 PRO A N 1
ATOM 2382 C CA . PRO A 1 319 ? 12.637 5.063 6.983 1.00 95.69 319 PRO A CA 1
ATOM 2383 C C . PRO A 1 319 ? 11.162 5.305 6.650 1.00 95.69 319 PRO A C 1
ATOM 2385 O O . PRO A 1 319 ? 10.621 6.387 6.893 1.00 95.69 319 PRO A O 1
ATOM 2388 N N . THR A 1 320 ? 10.509 4.285 6.104 1.00 96.12 320 THR A N 1
ATOM 2389 C CA . THR A 1 320 ? 9.115 4.365 5.655 1.00 96.12 320 THR A CA 1
ATOM 2390 C C . THR A 1 320 ? 8.219 3.403 6.429 1.00 96.12 320 THR A C 1
ATOM 2392 O O . THR A 1 320 ? 8.683 2.534 7.170 1.00 96.12 320 THR A O 1
ATOM 2395 N N . SER A 1 321 ? 6.909 3.588 6.285 1.00 97.12 321 SER A N 1
ATOM 2396 C CA . SER A 1 321 ? 5.885 2.740 6.897 1.00 97.12 321 SER A CA 1
ATOM 2397 C C . SER A 1 321 ? 4.876 2.297 5.846 1.00 97.12 321 SER A C 1
ATOM 2399 O O . SER A 1 321 ? 4.752 2.931 4.798 1.00 97.12 321 SER A O 1
ATOM 2401 N N . ALA A 1 322 ? 4.160 1.207 6.112 1.00 98.12 322 ALA A N 1
ATOM 2402 C CA . ALA A 1 322 ? 3.028 0.829 5.283 1.00 98.12 322 ALA A CA 1
ATOM 2403 C C . ALA A 1 322 ? 1.826 1.712 5.630 1.00 98.12 322 ALA A C 1
ATOM 2405 O O . ALA A 1 322 ? 1.499 1.893 6.804 1.00 98.12 322 ALA A O 1
ATOM 2406 N N . HIS A 1 323 ? 1.170 2.232 4.599 1.00 98.06 323 HIS A N 1
ATOM 2407 C CA . HIS A 1 323 ? -0.020 3.069 4.689 1.00 98.06 323 HIS A CA 1
ATOM 2408 C C . HIS A 1 323 ? -1.202 2.315 4.081 1.00 98.06 323 HIS A C 1
ATOM 2410 O O . HIS A 1 323 ? -1.082 1.774 2.982 1.00 98.06 323 HIS A O 1
ATOM 2416 N N . TYR A 1 324 ? -2.330 2.292 4.788 1.00 98.75 324 TYR A N 1
ATOM 2417 C CA . TYR A 1 324 ? -3.567 1.639 4.377 1.00 98.75 324 TYR A CA 1
ATOM 2418 C C . TYR A 1 324 ? -4.749 2.601 4.431 1.00 98.75 324 TYR A C 1
ATOM 2420 O O . TYR A 1 324 ? -4.961 3.291 5.429 1.00 98.75 324 TYR A O 1
ATOM 2428 N N . TYR A 1 325 ? -5.559 2.558 3.382 1.00 98.44 325 TYR A N 1
ATOM 2429 C CA . TYR A 1 325 ? -6.854 3.214 3.282 1.00 98.44 325 TYR A CA 1
ATOM 2430 C C . TYR A 1 325 ? -7.927 2.237 3.756 1.00 98.44 325 TYR A C 1
ATOM 2432 O O . TYR A 1 325 ? -8.100 1.154 3.192 1.00 98.44 325 TYR A O 1
ATOM 2440 N N . VAL A 1 326 ? -8.599 2.594 4.847 1.00 98.50 326 VAL A N 1
ATOM 2441 C CA . VAL A 1 326 ? -9.587 1.752 5.526 1.00 98.50 326 VAL A CA 1
ATOM 2442 C C . VAL A 1 326 ? -10.979 2.184 5.080 1.00 98.50 326 VAL A C 1
ATOM 2444 O O . VAL A 1 326 ? -11.436 3.283 5.413 1.00 98.50 326 VAL A O 1
ATOM 2447 N N . ASN A 1 327 ? -11.626 1.339 4.278 1.00 98.12 327 ASN A N 1
ATOM 2448 C CA . ASN A 1 327 ? -12.910 1.635 3.646 1.00 98.12 327 ASN A CA 1
ATOM 2449 C C . ASN A 1 327 ? -14.098 1.243 4.536 1.00 98.12 327 ASN A C 1
ATOM 2451 O O . ASN A 1 327 ? -13.971 0.432 5.457 1.00 98.12 327 ASN A O 1
ATOM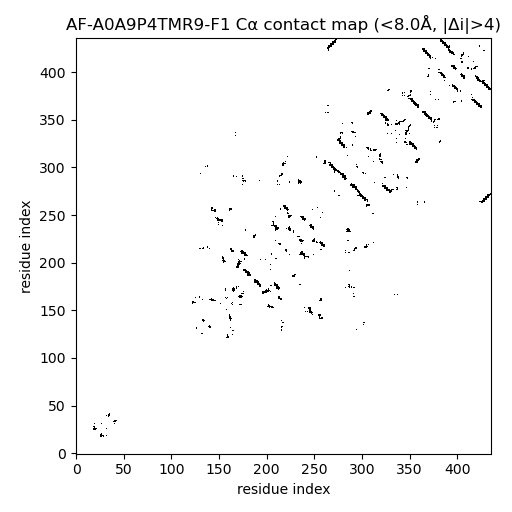 2455 N N . LYS A 1 328 ? -15.268 1.817 4.236 1.00 98.12 328 LYS A N 1
ATOM 2456 C CA . LYS A 1 328 ? -16.546 1.437 4.854 1.00 98.12 328 LYS A CA 1
ATOM 2457 C C . LYS A 1 328 ? -16.903 -0.020 4.573 1.00 98.12 328 LYS A C 1
ATOM 2459 O O . LYS A 1 328 ? -16.450 -0.606 3.588 1.00 98.12 328 LYS A O 1
ATOM 2464 N N . GLN A 1 329 ? -17.746 -0.591 5.425 1.00 97.94 329 GLN A N 1
ATOM 2465 C CA . GLN A 1 329 ? -18.152 -1.983 5.276 1.00 97.94 329 GLN A CA 1
ATOM 2466 C C . GLN A 1 329 ? -19.081 -2.192 4.065 1.00 97.94 329 GLN A C 1
ATOM 2468 O O . GLN A 1 329 ? -20.035 -1.449 3.832 1.00 97.94 329 GLN A O 1
ATOM 2473 N N . GLY A 1 330 ? -18.820 -3.243 3.291 1.00 97.56 330 GLY A N 1
ATOM 2474 C CA . GLY A 1 330 ? -19.564 -3.618 2.091 1.00 97.56 330 GLY A CA 1
ATOM 2475 C C . GLY A 1 330 ? -19.241 -2.802 0.838 1.00 97.56 330 GLY A C 1
ATOM 2476 O O . GLY A 1 330 ? -19.954 -2.951 -0.151 1.00 97.56 330 GLY A O 1
ATOM 2477 N N . VAL A 1 331 ? -18.211 -1.948 0.855 1.00 97.19 331 VAL A N 1
ATOM 2478 C CA . VAL A 1 331 ? -17.680 -1.353 -0.382 1.00 97.19 331 VAL A CA 1
ATOM 2479 C C . VAL A 1 331 ? -16.927 -2.451 -1.145 1.00 97.19 331 VAL A C 1
ATOM 2481 O O . VAL A 1 331 ? -16.011 -3.034 -0.565 1.00 97.19 331 VAL A O 1
ATOM 2484 N N . PRO A 1 332 ? -17.281 -2.753 -2.410 1.00 95.69 332 PRO A N 1
ATOM 2485 C CA . PRO A 1 332 ? -16.575 -3.764 -3.194 1.00 95.69 332 PRO A CA 1
ATOM 2486 C C . PRO A 1 332 ? -15.091 -3.424 -3.351 1.00 95.69 332 PRO A C 1
ATOM 2488 O O . PRO A 1 332 ? -14.746 -2.257 -3.533 1.00 95.69 332 PRO A O 1
ATOM 2491 N N . GLU A 1 333 ? -14.218 -4.434 -3.360 1.00 94.62 333 GLU A N 1
ATOM 2492 C CA . GLU A 1 333 ? -12.764 -4.246 -3.496 1.00 94.62 333 GLU A CA 1
ATOM 2493 C C . GLU A 1 333 ? -12.388 -3.383 -4.711 1.00 94.62 333 GLU A C 1
ATOM 2495 O O . GLU A 1 333 ? -11.544 -2.492 -4.607 1.00 94.62 333 GLU A O 1
ATOM 2500 N N . SER A 1 334 ? -13.070 -3.588 -5.841 1.00 93.25 334 SER A N 1
ATOM 2501 C CA . SER A 1 334 ? -12.859 -2.843 -7.088 1.00 93.25 334 SER A CA 1
ATOM 2502 C C . SER A 1 334 ? -13.172 -1.353 -7.006 1.00 93.25 334 SER A C 1
ATOM 2504 O O . SER A 1 334 ? -12.690 -0.576 -7.829 1.00 93.25 334 SER A O 1
ATOM 2506 N N . GLU A 1 335 ? -13.942 -0.941 -6.004 1.00 94.38 335 GLU A N 1
ATOM 2507 C CA . GLU A 1 335 ? -14.252 0.456 -5.718 1.00 94.38 335 GLU A CA 1
ATOM 2508 C C . GLU A 1 335 ? -13.488 0.987 -4.498 1.00 94.38 335 GLU A C 1
ATOM 2510 O O . GLU A 1 335 ? -13.282 2.196 -4.378 1.00 94.38 335 GLU A O 1
ATOM 2515 N N . ALA A 1 336 ? -13.093 0.096 -3.586 1.00 95.75 336 ALA A N 1
ATOM 2516 C CA . ALA A 1 336 ? -12.370 0.414 -2.364 1.00 95.75 336 ALA A CA 1
ATOM 2517 C C . ALA A 1 336 ? -10.871 0.623 -2.607 1.00 95.75 336 ALA A C 1
ATOM 2519 O O . ALA A 1 336 ? -10.288 1.539 -2.027 1.00 95.75 336 ALA A O 1
ATOM 2520 N N . CYS A 1 337 ? -10.255 -0.218 -3.444 1.00 95.62 337 CYS A N 1
ATOM 2521 C CA . CYS A 1 337 ? -8.812 -0.268 -3.675 1.00 95.62 337 CYS A CA 1
ATOM 2522 C C . CYS A 1 337 ? -8.446 0.228 -5.079 1.00 95.62 337 CYS A C 1
ATOM 2524 O O . CYS A 1 337 ? -7.847 -0.485 -5.879 1.00 95.62 337 CYS A O 1
ATOM 2526 N N . THR A 1 338 ? -8.858 1.457 -5.385 1.00 93.19 338 THR A N 1
ATOM 2527 C CA . THR A 1 338 ? -8.562 2.159 -6.639 1.00 93.19 338 THR A CA 1
ATOM 2528 C C . THR A 1 338 ? -8.631 3.671 -6.412 1.00 93.19 338 THR A C 1
ATOM 2530 O O . THR A 1 338 ? -9.083 4.127 -5.356 1.00 93.19 338 THR A O 1
ATOM 2533 N N . TRP A 1 339 ? -8.198 4.477 -7.383 1.00 91.19 339 TRP A N 1
ATOM 2534 C CA . TRP A 1 339 ? -8.388 5.930 -7.329 1.00 91.19 339 TRP A CA 1
ATOM 2535 C C . TRP A 1 339 ? -9.874 6.302 -7.322 1.00 91.19 339 TRP A C 1
ATOM 2537 O O . TRP A 1 339 ? -10.638 5.924 -8.210 1.00 91.19 339 TRP A O 1
ATOM 2547 N N . GLY A 1 340 ? -10.280 7.047 -6.292 1.00 88.50 340 GLY A N 1
ATOM 2548 C CA . GLY A 1 340 ? -11.653 7.481 -6.074 1.00 88.50 340 GLY A CA 1
ATOM 2549 C C . GLY A 1 340 ? -11.880 8.941 -6.464 1.00 88.50 340 GLY A C 1
ATOM 2550 O O . GLY A 1 340 ? -10.949 9.735 -6.604 1.00 88.50 340 GLY A O 1
ATOM 2551 N N . GLN A 1 341 ? -13.153 9.305 -6.595 1.00 89.44 341 GLN A N 1
ATOM 2552 C CA . GLN A 1 341 ? -13.578 10.692 -6.793 1.00 89.44 341 GLN A CA 1
ATOM 2553 C C . GLN A 1 341 ? -13.715 11.415 -5.451 1.00 89.44 341 GLN A C 1
ATOM 2555 O O . GLN A 1 341 ? -14.053 10.786 -4.445 1.00 89.44 341 GLN A O 1
ATOM 2560 N N . ASP A 1 342 ? -13.489 12.730 -5.452 1.00 90.75 342 ASP A N 1
ATOM 2561 C CA . ASP A 1 342 ? -13.657 13.565 -4.258 1.00 90.75 342 ASP A CA 1
ATOM 2562 C C . ASP A 1 342 ? -15.050 13.377 -3.636 1.00 90.75 342 ASP A C 1
ATOM 2564 O O . ASP A 1 342 ? -16.064 13.268 -4.329 1.00 90.75 342 ASP A O 1
ATOM 2568 N N . GLY A 1 343 ? -15.081 13.258 -2.309 1.00 85.44 343 GLY A N 1
ATOM 2569 C CA . GLY A 1 343 ? -16.289 13.031 -1.522 1.00 85.44 343 GLY A CA 1
ATOM 2570 C C . GLY A 1 343 ? -16.897 11.626 -1.621 1.00 85.44 343 GLY A C 1
ATOM 2571 O O . GLY A 1 343 ? -17.888 11.364 -0.943 1.00 85.44 343 GLY A O 1
ATOM 2572 N N . ALA A 1 344 ? -16.330 10.698 -2.402 1.00 90.31 344 ALA A N 1
ATOM 2573 C CA . ALA A 1 344 ? -16.924 9.371 -2.601 1.00 90.31 344 ALA A CA 1
ATOM 2574 C C . ALA A 1 344 ? -16.792 8.420 -1.395 1.00 90.31 344 ALA A C 1
ATOM 2576 O O . ALA A 1 344 ? -17.447 7.378 -1.375 1.00 90.31 344 ALA A O 1
ATOM 2577 N N . GLY A 1 345 ? -15.948 8.739 -0.407 1.00 92.81 345 GLY A N 1
ATOM 2578 C CA . GLY A 1 345 ? -15.800 7.911 0.798 1.00 92.81 345 GLY A CA 1
ATOM 2579 C C . GLY A 1 345 ? -15.102 6.566 0.576 1.00 92.81 345 GLY A C 1
ATOM 2580 O O . GLY A 1 345 ? -15.253 5.657 1.392 1.00 92.81 345 GLY A O 1
ATOM 2581 N N . LYS A 1 346 ? -14.379 6.416 -0.539 1.00 94.25 346 LYS A N 1
ATOM 2582 C CA . LYS A 1 346 ? -13.722 5.175 -0.974 1.00 94.25 346 LYS A CA 1
ATOM 2583 C C . LYS A 1 346 ? -12.426 5.459 -1.736 1.00 94.25 346 LYS A C 1
ATOM 2585 O O . LYS A 1 346 ? -12.214 6.596 -2.169 1.00 94.25 346 LYS A O 1
ATOM 2590 N N . GLY A 1 347 ? -11.561 4.460 -1.902 1.00 93.50 347 GLY A N 1
ATOM 2591 C CA . GLY A 1 347 ? -10.256 4.673 -2.535 1.00 93.50 347 GLY A CA 1
ATOM 2592 C C . GLY A 1 347 ? -9.367 5.580 -1.684 1.00 93.50 347 GLY A C 1
ATOM 2593 O O . GLY A 1 347 ? -9.335 5.465 -0.459 1.00 93.50 347 GLY A O 1
ATOM 2594 N N . ASN A 1 348 ? -8.715 6.563 -2.310 1.00 94.50 348 ASN A N 1
ATOM 2595 C CA . ASN A 1 348 ? -7.934 7.591 -1.609 1.00 94.50 348 ASN A CA 1
ATOM 2596 C C . ASN A 1 348 ? -8.795 8.469 -0.699 1.00 94.50 348 ASN A C 1
ATOM 2598 O O . ASN A 1 348 ? -8.254 9.168 0.152 1.00 94.50 348 ASN A O 1
ATOM 2602 N N . TRP A 1 349 ? -10.115 8.448 -0.876 1.00 96.31 349 TRP A N 1
ATOM 2603 C CA . TRP A 1 349 ? -11.074 9.180 -0.057 1.00 96.31 349 TRP A CA 1
ATOM 2604 C C . TRP A 1 349 ? -11.708 8.296 1.017 1.00 96.31 349 TRP A C 1
ATOM 2606 O O . TRP A 1 349 ? -12.737 8.674 1.573 1.00 96.31 349 TRP A O 1
ATOM 2616 N N . SER A 1 350 ? -11.140 7.124 1.327 1.00 97.00 350 SER A N 1
ATOM 2617 C CA . SER A 1 350 ? -11.619 6.297 2.439 1.00 97.00 350 SER A CA 1
ATOM 2618 C C . SER A 1 350 ? -11.663 7.114 3.744 1.00 97.00 350 SER A C 1
ATOM 2620 O O . SER A 1 350 ? -10.837 8.012 3.921 1.00 97.00 350 SER A O 1
ATOM 2622 N N . PRO A 1 351 ? -12.579 6.848 4.690 1.00 96.88 351 PRO A N 1
ATOM 2623 C CA . PRO A 1 351 ? -12.707 7.697 5.878 1.00 96.88 351 PRO A CA 1
ATOM 2624 C C . PRO A 1 351 ? -11.492 7.655 6.812 1.00 96.88 351 PRO A C 1
ATOM 2626 O O . PRO A 1 351 ? -11.165 8.642 7.468 1.00 96.88 351 PRO A O 1
ATOM 2629 N N . THR A 1 352 ? -10.815 6.513 6.889 1.00 98.00 352 THR A N 1
ATOM 2630 C CA . THR A 1 352 ? -9.776 6.266 7.891 1.00 98.00 352 THR A CA 1
ATOM 2631 C C . THR A 1 352 ? -8.488 5.805 7.224 1.00 98.00 352 THR A C 1
ATOM 2633 O O . THR A 1 352 ? -8.512 5.092 6.220 1.00 98.00 352 THR A O 1
ATOM 2636 N N . ILE A 1 353 ? -7.362 6.215 7.807 1.00 98.38 353 ILE A N 1
ATOM 2637 C CA . ILE A 1 353 ? -6.016 5.771 7.453 1.00 98.38 353 ILE A CA 1
ATOM 2638 C C . ILE A 1 353 ? -5.448 4.956 8.612 1.00 98.38 353 ILE A C 1
ATOM 2640 O O . ILE A 1 353 ? -5.535 5.359 9.779 1.00 98.38 353 ILE A O 1
ATOM 2644 N N . PHE A 1 354 ? -4.816 3.840 8.269 1.00 98.81 354 PHE A N 1
ATOM 2645 C CA . PHE A 1 354 ? -4.012 3.030 9.172 1.00 98.81 354 PHE A CA 1
ATOM 2646 C C . PHE A 1 354 ? -2.557 3.008 8.694 1.00 98.81 354 PHE A C 1
ATOM 2648 O O . PHE A 1 354 ? -2.288 2.735 7.526 1.00 98.81 354 PHE A O 1
ATOM 2655 N N . GLY A 1 355 ? -1.615 3.299 9.587 1.00 98.56 355 GLY A N 1
ATOM 2656 C CA . GLY A 1 355 ? -0.181 3.241 9.301 1.00 98.56 355 GLY A CA 1
ATOM 2657 C C . GLY A 1 355 ? 0.513 2.225 10.197 1.00 98.56 355 GLY A C 1
ATOM 2658 O O . GLY A 1 355 ? 0.149 2.111 11.365 1.00 98.56 355 GLY A O 1
ATOM 2659 N N . THR A 1 356 ? 1.515 1.499 9.693 1.00 98.75 356 THR A N 1
ATOM 2660 C CA . THR A 1 356 ? 2.287 0.555 10.517 1.00 98.75 356 THR A CA 1
ATOM 2661 C C . THR A 1 356 ? 3.731 0.362 10.038 1.00 98.75 356 THR A C 1
ATOM 2663 O O . THR A 1 356 ? 4.002 0.342 8.836 1.00 98.75 356 THR A O 1
ATOM 2666 N N . SER A 1 357 ? 4.674 0.276 10.978 1.00 98.44 357 SER A N 1
ATOM 2667 C CA . SER A 1 357 ? 6.076 -0.118 10.740 1.00 98.44 357 SER A CA 1
ATOM 2668 C C . SER A 1 357 ? 6.691 -0.697 12.016 1.00 98.44 357 SER A C 1
ATOM 2670 O O . SER A 1 357 ? 6.216 -0.410 13.119 1.00 98.44 357 SER A O 1
ATOM 2672 N N . PHE A 1 358 ? 7.771 -1.466 11.884 1.00 98.62 358 PHE A N 1
ATOM 2673 C CA . PHE A 1 358 ? 8.635 -1.831 13.004 1.00 98.62 358 PHE A CA 1
ATOM 2674 C C . PHE A 1 358 ? 9.932 -1.019 12.960 1.00 98.62 358 PHE A C 1
ATOM 2676 O O . PHE A 1 358 ? 10.678 -1.092 11.984 1.00 98.62 358 PHE A O 1
ATOM 2683 N N . ASP A 1 359 ? 10.195 -0.235 14.007 1.00 98.25 359 ASP A N 1
ATOM 2684 C CA . ASP A 1 359 ? 11.438 0.523 14.148 1.00 98.25 359 ASP A CA 1
ATOM 2685 C C . ASP A 1 359 ? 12.531 -0.381 14.730 1.00 98.25 359 ASP A C 1
ATOM 2687 O O . ASP A 1 359 ? 12.701 -0.494 15.943 1.00 98.25 359 ASP A O 1
ATOM 2691 N N . ASP A 1 360 ? 13.277 -1.039 13.845 1.00 97.25 360 ASP A N 1
ATOM 2692 C CA . ASP A 1 360 ? 14.472 -1.824 14.159 1.00 97.25 360 ASP A CA 1
ATOM 2693 C C . ASP A 1 360 ? 15.771 -0.996 14.151 1.00 97.25 360 ASP A C 1
ATOM 2695 O O . ASP A 1 360 ? 16.858 -1.571 14.226 1.00 97.25 360 ASP A O 1
ATOM 2699 N N . ILE A 1 361 ? 15.668 0.337 14.082 1.00 95.81 361 ILE A N 1
ATOM 2700 C CA . ILE A 1 361 ? 16.806 1.264 14.043 1.00 95.81 361 ILE A CA 1
ATOM 2701 C C . ILE A 1 361 ? 17.083 1.841 15.432 1.00 95.81 361 ILE A C 1
ATOM 2703 O O . ILE A 1 361 ? 18.233 1.854 15.872 1.00 95.81 361 ILE A O 1
ATOM 2707 N N . ALA A 1 362 ? 16.050 2.356 16.104 1.00 95.38 362 ALA A N 1
ATOM 2708 C CA . ALA A 1 362 ? 16.208 3.135 17.328 1.00 95.38 362 ALA A CA 1
ATOM 2709 C C . ALA A 1 362 ? 15.496 2.513 18.532 1.00 95.38 362 ALA A C 1
ATOM 2711 O O . ALA A 1 362 ? 16.118 2.318 19.577 1.00 95.38 362 ALA A O 1
ATOM 2712 N N . SER A 1 363 ? 14.195 2.237 18.417 1.00 97.00 363 SER A N 1
ATOM 2713 C CA . SER A 1 363 ? 13.373 1.872 19.579 1.00 97.00 363 SER A CA 1
ATOM 2714 C C . SER A 1 363 ? 13.150 0.372 19.769 1.00 97.00 363 SER A C 1
ATOM 2716 O O . SER A 1 363 ? 12.854 -0.041 20.890 1.00 97.00 363 SER A O 1
ATOM 2718 N N . HIS A 1 364 ? 13.293 -0.447 18.721 1.00 97.31 364 HIS A N 1
ATOM 2719 C CA . HIS A 1 364 ? 12.873 -1.858 18.707 1.00 97.31 364 HIS A CA 1
ATOM 2720 C C . HIS A 1 364 ? 11.391 -2.041 19.082 1.00 97.31 364 HIS A C 1
ATOM 2722 O O . HIS A 1 364 ? 11.006 -3.004 19.753 1.00 97.31 364 HIS A O 1
ATOM 2728 N N . VAL A 1 365 ? 10.558 -1.092 18.645 1.00 98.19 365 VAL A N 1
ATOM 2729 C CA . VAL A 1 365 ? 9.113 -1.043 18.882 1.00 98.19 365 VAL A CA 1
ATOM 2730 C C . VAL A 1 365 ? 8.379 -0.950 17.545 1.00 98.19 365 VAL A C 1
ATOM 2732 O O . VAL A 1 365 ? 8.772 -0.234 16.626 1.00 98.19 365 VAL A O 1
ATOM 2735 N N . GLY A 1 366 ? 7.275 -1.681 17.437 1.00 98.44 366 GLY A N 1
ATOM 2736 C CA . GLY A 1 366 ? 6.300 -1.504 16.375 1.00 98.44 366 GLY A CA 1
ATOM 2737 C C . GLY A 1 366 ? 5.429 -0.284 16.633 1.00 98.44 366 GLY A C 1
ATOM 2738 O O . GLY A 1 366 ? 4.904 -0.119 17.730 1.00 98.44 366 GLY A O 1
ATOM 2739 N N . TYR A 1 367 ? 5.230 0.555 15.625 1.00 98.56 367 TYR A N 1
ATOM 2740 C CA . TYR A 1 367 ? 4.330 1.700 15.703 1.00 98.56 367 TYR A CA 1
ATOM 2741 C C . TYR A 1 367 ? 3.172 1.491 14.751 1.00 98.56 367 TYR A C 1
ATOM 2743 O O . TYR A 1 367 ? 3.383 1.252 13.564 1.00 98.56 367 TYR A O 1
ATOM 2751 N N . SER A 1 368 ? 1.950 1.583 15.272 1.00 98.75 368 SER A N 1
ATOM 2752 C CA . SER A 1 368 ? 0.739 1.511 14.456 1.00 98.75 368 SER A CA 1
ATOM 2753 C C . SER A 1 368 ? -0.207 2.649 14.797 1.00 98.75 368 SER A C 1
ATOM 2755 O O . SER A 1 368 ? -0.544 2.842 15.966 1.00 98.75 368 SER A O 1
ATOM 2757 N N . SER A 1 369 ? -0.627 3.403 13.789 1.00 98.50 369 SER A N 1
ATOM 2758 C CA . SER A 1 369 ? -1.455 4.595 13.945 1.00 98.50 369 SER A CA 1
ATOM 2759 C C . SER A 1 369 ? -2.822 4.428 13.301 1.00 98.50 369 SER A C 1
ATOM 2761 O O . SER A 1 369 ? -2.988 3.696 12.326 1.00 98.50 369 SER A O 1
ATOM 2763 N N . LEU A 1 370 ? -3.806 5.122 13.866 1.00 98.69 370 LEU A N 1
ATOM 2764 C CA . LEU A 1 370 ? -5.166 5.189 13.348 1.00 98.69 370 LEU A CA 1
ATOM 2765 C C . LEU A 1 370 ? -5.621 6.644 13.378 1.00 98.69 370 LEU A C 1
ATOM 2767 O O . LEU A 1 370 ? -5.571 7.291 14.430 1.00 98.69 370 LEU A O 1
ATOM 2771 N N . LYS A 1 371 ? -6.048 7.167 12.230 1.00 98.19 371 LYS A N 1
ATOM 2772 C CA . LYS A 1 371 ? -6.507 8.552 12.123 1.00 98.19 371 LYS A CA 1
ATOM 2773 C C . LYS A 1 371 ? -7.531 8.740 11.017 1.00 98.19 371 LYS A C 1
ATOM 2775 O O . LYS A 1 371 ? -7.634 7.928 10.098 1.00 98.19 371 LYS A O 1
ATOM 2780 N N . GLN A 1 372 ? -8.236 9.862 11.086 1.00 98.00 372 GLN A N 1
ATOM 2781 C CA . GLN A 1 372 ? -9.058 10.338 9.985 1.00 98.00 372 GLN A CA 1
ATOM 2782 C C . GLN A 1 372 ? -8.201 10.563 8.743 1.00 98.00 372 GLN A C 1
ATOM 2784 O O . GLN A 1 372 ? -7.093 11.098 8.831 1.00 98.00 372 GLN A O 1
ATOM 2789 N N . ASN A 1 373 ? -8.731 10.183 7.585 1.00 97.19 373 ASN A N 1
ATOM 2790 C CA . ASN A 1 373 ? -8.131 10.562 6.324 1.00 97.19 373 ASN A CA 1
ATOM 2791 C C . ASN A 1 373 ? -8.256 12.073 6.119 1.00 97.19 373 ASN A C 1
ATOM 2793 O O . ASN A 1 373 ? -9.356 12.625 6.083 1.00 97.19 373 ASN A O 1
ATOM 2797 N N . GLU A 1 374 ? -7.115 12.734 5.968 1.00 95.12 374 GLU A N 1
ATOM 2798 C CA . GLU A 1 374 ? -7.025 14.188 5.836 1.00 95.12 374 GLU A CA 1
ATOM 2799 C C . GLU A 1 374 ? -7.555 14.692 4.488 1.00 95.12 374 GLU A C 1
ATOM 2801 O O . GLU A 1 374 ? -7.878 15.872 4.363 1.00 95.12 374 GLU A O 1
ATOM 2806 N N . LEU A 1 375 ? -7.696 13.801 3.502 1.00 93.62 375 LEU A N 1
ATOM 2807 C CA . LEU A 1 375 ? -8.395 14.101 2.257 1.00 93.62 375 LEU A CA 1
ATOM 2808 C C . LEU A 1 375 ? -9.913 14.120 2.458 1.00 93.62 375 LEU A C 1
ATOM 2810 O O . LEU A 1 375 ? -10.609 14.846 1.765 1.00 93.62 375 LEU A O 1
ATOM 2814 N N . ASN A 1 376 ? -10.456 13.394 3.438 1.00 93.06 376 ASN A N 1
ATOM 2815 C CA . ASN A 1 376 ? -11.900 13.265 3.604 1.00 93.06 376 ASN A CA 1
ATOM 2816 C C . ASN A 1 376 ? -12.368 13.586 5.029 1.00 93.06 376 ASN A C 1
ATOM 2818 O O . ASN A 1 376 ? -12.784 12.714 5.788 1.00 93.06 376 ASN A O 1
ATOM 2822 N N . TRP A 1 377 ? -12.350 14.866 5.404 1.00 92.94 377 TRP A N 1
ATOM 2823 C CA . TRP A 1 377 ? -12.762 15.315 6.741 1.00 92.94 377 TRP A CA 1
ATOM 2824 C C . TRP A 1 377 ? -14.252 15.182 7.043 1.00 92.94 377 TRP A C 1
ATOM 2826 O O . TRP A 1 377 ? -14.624 15.262 8.217 1.00 92.94 377 TRP A O 1
ATOM 2836 N N . ASN A 1 378 ? -15.098 15.005 6.032 1.00 91.56 378 ASN A N 1
ATOM 2837 C CA . ASN A 1 378 ? -16.553 15.024 6.190 1.00 91.56 378 ASN A CA 1
ATOM 2838 C C . ASN A 1 378 ? -17.171 13.629 6.220 1.00 91.56 378 ASN A C 1
ATOM 2840 O O . ASN A 1 378 ? -18.336 13.504 6.590 1.00 91.56 378 ASN A O 1
ATOM 2844 N N . ASP A 1 379 ? -16.398 12.595 5.890 1.00 94.44 379 ASP A N 1
ATOM 2845 C CA . ASP A 1 379 ? -16.870 11.222 5.934 1.00 94.44 379 ASP A CA 1
ATOM 2846 C C . ASP A 1 379 ? -16.294 10.442 7.116 1.00 94.44 379 ASP A C 1
ATOM 2848 O O . ASP A 1 379 ? -15.205 10.723 7.622 1.00 94.44 379 ASP A O 1
ATOM 2852 N N . ARG A 1 380 ? -17.047 9.461 7.597 1.00 95.69 380 ARG A N 1
ATOM 2853 C CA . ARG A 1 380 ? -16.722 8.682 8.792 1.00 95.69 380 ARG A CA 1
ATOM 2854 C C . ARG A 1 380 ? -16.831 7.204 8.495 1.00 95.69 380 ARG A C 1
ATOM 2856 O O . ARG A 1 380 ? -17.659 6.782 7.690 1.00 95.69 380 ARG A O 1
ATOM 2863 N N . LEU A 1 381 ? -15.990 6.429 9.165 1.00 97.00 381 LEU A N 1
ATOM 2864 C CA . LEU A 1 381 ? -16.094 4.983 9.122 1.00 97.00 381 LEU A CA 1
ATOM 2865 C C . LEU A 1 381 ? -17.386 4.557 9.825 1.00 97.00 381 LEU A C 1
ATOM 2867 O O . LEU A 1 381 ? -17.747 5.121 10.863 1.00 97.00 381 LEU A O 1
ATOM 2871 N N . ASP A 1 382 ? -18.078 3.586 9.242 1.00 97.56 382 ASP A N 1
ATOM 2872 C CA . ASP A 1 382 ? -19.409 3.120 9.638 1.00 97.56 382 ASP A CA 1
ATOM 2873 C C . ASP A 1 382 ? -19.374 1.883 10.552 1.00 97.56 382 ASP A C 1
ATOM 2875 O O . ASP A 1 382 ? -20.384 1.210 10.744 1.00 97.56 382 ASP A O 1
ATOM 2879 N N . TYR A 1 383 ? -18.205 1.604 11.124 1.00 98.69 383 TYR A N 1
ATOM 2880 C CA . TYR A 1 383 ? -17.952 0.586 12.137 1.00 98.69 383 TYR A CA 1
ATOM 2881 C C . TYR A 1 383 ? -16.797 1.037 13.040 1.00 98.69 383 TYR A C 1
ATOM 2883 O O . TYR A 1 383 ? -16.007 1.915 12.676 1.00 98.69 383 TYR A O 1
ATOM 2891 N N . SER A 1 384 ? -16.701 0.471 14.239 1.00 98.69 384 SER A N 1
ATOM 2892 C CA . SER A 1 384 ? -15.640 0.810 15.189 1.00 98.69 384 SER A CA 1
ATOM 2893 C C . SER A 1 384 ? -14.405 -0.058 14.987 1.00 98.69 384 SER A C 1
ATOM 2895 O O . SER A 1 384 ? -14.486 -1.193 14.519 1.00 98.69 384 SER A O 1
ATOM 2897 N N . ILE A 1 385 ? -13.251 0.470 15.393 1.00 98.81 385 ILE A N 1
ATOM 2898 C CA . ILE A 1 385 ? -11.968 -0.240 15.381 1.00 98.81 385 ILE A CA 1
ATOM 2899 C C . ILE A 1 385 ? -11.371 -0.160 16.778 1.00 98.81 385 ILE A C 1
ATOM 2901 O O . ILE A 1 385 ? -11.252 0.930 17.333 1.00 98.81 385 ILE A O 1
ATOM 2905 N N . THR A 1 386 ? -10.937 -1.288 17.336 1.00 98.56 386 THR A N 1
ATOM 2906 C CA . THR A 1 386 ? -10.165 -1.323 18.588 1.00 98.56 386 THR A CA 1
ATOM 2907 C C . THR A 1 386 ? -8.874 -2.101 18.396 1.00 98.56 386 THR A C 1
ATOM 2909 O O . THR A 1 386 ? -8.884 -3.215 17.874 1.00 98.56 386 THR A O 1
ATOM 2912 N N . PHE A 1 387 ? -7.755 -1.530 18.835 1.00 98.69 387 PHE A N 1
ATOM 2913 C CA . PHE A 1 387 ? -6.470 -2.219 18.842 1.00 98.69 387 PHE A CA 1
ATOM 2914 C C . PHE A 1 387 ? -6.375 -3.093 20.090 1.00 98.69 387 PHE A C 1
ATOM 2916 O O . PHE A 1 387 ? -6.614 -2.638 21.208 1.00 98.69 387 PHE A O 1
ATOM 2923 N N . THR A 1 388 ? -6.013 -4.355 19.899 1.00 98.38 388 THR A N 1
ATOM 2924 C CA . THR A 1 388 ? -5.867 -5.352 20.963 1.00 98.38 388 THR A CA 1
ATOM 2925 C C . THR A 1 388 ? -4.623 -6.203 20.721 1.00 98.38 388 THR A C 1
ATOM 2927 O O . THR A 1 388 ? -4.065 -6.186 19.624 1.00 98.38 388 THR A O 1
ATOM 2930 N N . GLY A 1 389 ? -4.192 -6.955 21.732 1.00 96.56 389 GLY A N 1
ATOM 2931 C CA . GLY A 1 389 ? -3.065 -7.880 21.638 1.00 96.56 389 GLY A CA 1
ATOM 2932 C C . GLY A 1 389 ? -2.078 -7.720 22.786 1.00 96.56 389 GLY A C 1
ATOM 2933 O O . GLY A 1 389 ? -1.940 -6.638 23.362 1.00 96.56 389 GLY A O 1
ATOM 2934 N N . ASP A 1 390 ? -1.392 -8.809 23.117 1.00 90.62 390 ASP A N 1
ATOM 2935 C CA . ASP A 1 390 ? -0.318 -8.782 24.105 1.00 90.62 390 ASP A CA 1
ATOM 2936 C C . ASP A 1 390 ? 0.800 -7.852 23.621 1.00 90.62 390 ASP A C 1
ATOM 2938 O O . ASP A 1 390 ? 1.082 -7.777 22.429 1.00 90.62 390 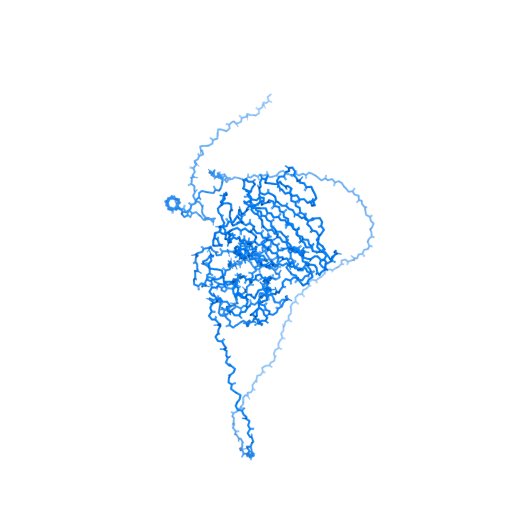ASP A O 1
ATOM 2942 N N . GLY A 1 391 ? 1.413 -7.091 24.529 1.00 94.94 391 GLY A N 1
ATOM 2943 C CA . GLY A 1 391 ? 2.495 -6.165 24.179 1.00 94.94 391 GLY A CA 1
ATOM 2944 C C . GLY A 1 391 ? 2.063 -4.898 23.427 1.00 94.94 391 GLY A C 1
ATOM 2945 O O . GLY A 1 391 ? 2.936 -4.090 23.103 1.00 94.94 391 GLY A O 1
ATOM 2946 N N . VAL A 1 392 ? 0.759 -4.695 23.184 1.00 98.06 392 VAL A N 1
ATOM 2947 C CA . VAL A 1 392 ? 0.197 -3.436 22.674 1.00 98.06 392 VAL A CA 1
ATOM 2948 C C . VAL A 1 392 ? 0.044 -2.444 23.828 1.00 98.06 392 VAL A C 1
ATOM 2950 O O . VAL A 1 392 ? -0.682 -2.668 24.794 1.00 98.06 392 VAL A O 1
ATOM 2953 N N . THR A 1 393 ? 0.719 -1.310 23.711 1.00 97.50 393 THR A N 1
ATOM 2954 C CA . THR A 1 393 ? 0.686 -0.198 24.661 1.00 97.50 393 THR A CA 1
ATOM 2955 C C . THR A 1 393 ? 0.007 1.001 24.024 1.00 97.50 393 THR A C 1
ATOM 2957 O O . THR A 1 393 ? 0.144 1.239 22.823 1.00 97.50 393 THR A O 1
ATOM 2960 N N . ASN A 1 394 ? -0.727 1.768 24.837 1.00 96.62 394 ASN A N 1
ATOM 2961 C CA . ASN A 1 394 ? -1.472 2.935 24.370 1.00 96.62 394 ASN A CA 1
ATOM 2962 C C . ASN A 1 394 ? -2.388 2.611 23.173 1.00 96.62 394 ASN A C 1
ATOM 2964 O O . ASN A 1 394 ? -2.349 3.287 22.149 1.00 96.62 394 ASN A O 1
ATOM 2968 N N . ALA A 1 395 ? -3.185 1.548 23.300 1.00 98.00 395 ALA A N 1
ATOM 2969 C CA . ALA A 1 395 ? -4.026 1.041 22.224 1.00 98.00 395 ALA A CA 1
ATOM 2970 C C . ALA A 1 395 ? -4.935 2.125 21.619 1.00 98.00 395 ALA A C 1
ATOM 2972 O O . ALA A 1 395 ? -5.617 2.862 22.337 1.00 98.00 395 ALA A O 1
ATOM 2973 N N . CYS A 1 396 ? -4.946 2.182 20.290 1.00 98.69 396 CYS A N 1
ATOM 2974 C CA . CYS A 1 396 ? -5.845 3.010 19.503 1.00 98.69 396 CYS A CA 1
ATOM 2975 C C . CYS A 1 396 ? -7.272 2.473 19.490 1.00 98.69 396 CYS A C 1
ATOM 2977 O O . CYS A 1 396 ? -7.500 1.261 19.523 1.00 98.69 396 CYS A O 1
ATOM 2979 N N . LYS A 1 397 ? -8.232 3.384 19.346 1.00 98.31 397 LYS A N 1
ATOM 2980 C CA . LYS A 1 397 ? -9.628 3.045 19.081 1.00 98.31 397 LYS A CA 1
ATOM 2981 C C . LYS A 1 397 ? -10.335 4.132 18.273 1.00 98.31 397 LYS A C 1
ATOM 2983 O O . LYS A 1 397 ? -9.983 5.304 18.365 1.00 98.31 397 LYS A O 1
ATOM 2988 N N . TYR A 1 398 ? -11.347 3.737 17.516 1.00 98.50 398 TYR A N 1
ATOM 2989 C CA . TYR A 1 398 ? -12.310 4.605 16.842 1.00 98.50 398 TYR A CA 1
ATOM 2990 C C . TYR A 1 398 ? -13.714 4.074 17.122 1.00 98.50 398 TYR A C 1
ATOM 2992 O O . TYR A 1 398 ? -13.913 2.864 17.040 1.00 98.50 398 TYR A O 1
ATOM 3000 N N . LYS A 1 399 ? -14.668 4.956 17.441 1.00 97.50 399 LYS A N 1
ATOM 3001 C CA . LYS A 1 399 ? -16.067 4.587 17.695 1.00 97.50 399 LYS A CA 1
ATOM 3002 C C . LYS A 1 399 ? -16.999 5.183 16.648 1.00 97.50 399 LYS A C 1
ATOM 3004 O O . LYS A 1 399 ? -17.154 6.404 16.601 1.00 97.50 399 LYS A O 1
ATOM 3009 N N . ALA A 1 400 ? -17.679 4.336 15.875 1.00 97.31 400 ALA A N 1
ATOM 3010 C CA . ALA A 1 400 ? -18.575 4.780 14.804 1.00 97.31 400 ALA A CA 1
ATOM 3011 C C . ALA A 1 400 ? -19.741 5.632 15.319 1.00 97.31 400 ALA A C 1
ATOM 3013 O O . ALA A 1 400 ? -20.025 6.690 14.761 1.00 97.31 400 ALA A O 1
ATOM 3014 N N . SER A 1 401 ? -20.361 5.236 16.436 1.00 95.69 401 SER A N 1
ATOM 3015 C CA . SER A 1 401 ? -21.542 5.920 16.982 1.00 95.69 401 SER A CA 1
ATOM 3016 C C . SER A 1 401 ? -21.299 7.389 17.365 1.00 95.69 401 SER A C 1
ATOM 3018 O O . SER A 1 401 ? -22.251 8.159 17.474 1.00 95.69 401 SER A O 1
ATOM 3020 N N . THR A 1 402 ? -20.049 7.774 17.645 1.00 94.81 402 THR A N 1
ATOM 3021 C CA . THR A 1 402 ? -19.672 9.157 17.985 1.00 94.81 402 THR A CA 1
ATOM 3022 C C . THR A 1 402 ? -18.739 9.794 16.959 1.00 94.81 402 THR A C 1
ATOM 3024 O O . THR A 1 402 ? -18.520 11.003 17.009 1.00 94.81 402 THR A O 1
ATOM 3027 N N . GLY A 1 403 ? -18.178 9.007 16.038 1.00 94.88 403 GLY A N 1
ATOM 3028 C CA . GLY A 1 403 ? -17.158 9.451 15.094 1.00 94.88 403 GLY A CA 1
ATOM 3029 C C . GLY A 1 403 ? -15.857 9.888 15.772 1.00 94.88 403 GLY A C 1
ATOM 3030 O O . GLY A 1 403 ? -15.160 10.740 15.231 1.00 94.88 403 GLY A O 1
ATOM 3031 N N . GLN A 1 404 ? -15.545 9.377 16.967 1.00 96.12 404 GLN A N 1
ATOM 3032 C CA . GLN A 1 404 ? -14.378 9.811 17.742 1.00 96.12 404 GLN A CA 1
ATOM 3033 C C . GLN A 1 404 ? -13.246 8.790 17.695 1.00 96.12 404 GLN A C 1
ATOM 3035 O O . GLN A 1 404 ? -13.463 7.593 17.894 1.00 96.12 404 GLN A O 1
ATOM 3040 N N . TYR A 1 405 ? -12.024 9.292 17.525 1.00 98.31 405 TYR A N 1
ATOM 3041 C CA . TYR A 1 405 ? -10.794 8.554 17.799 1.00 98.31 405 TYR A CA 1
ATOM 3042 C C . TYR A 1 405 ? -10.450 8.633 19.293 1.00 98.31 405 TYR A C 1
ATOM 3044 O O . TYR A 1 405 ? -10.911 9.517 20.022 1.00 98.31 405 TYR A O 1
ATOM 3052 N N . GLY A 1 406 ? -9.646 7.692 19.771 1.00 98.12 406 GLY A N 1
ATOM 3053 C CA . GLY A 1 406 ? -9.214 7.629 21.157 1.00 98.12 406 GLY A CA 1
ATOM 3054 C C . GLY A 1 406 ? -7.969 6.772 21.351 1.00 98.12 406 GLY A C 1
ATOM 3055 O O . GLY A 1 406 ? -7.542 6.036 20.460 1.00 98.12 406 GLY A O 1
ATOM 3056 N N . GLN A 1 407 ? -7.400 6.864 22.550 1.00 97.75 407 GLN A N 1
ATOM 3057 C CA . GLN A 1 407 ? -6.179 6.165 22.935 1.00 97.75 407 GLN A CA 1
ATOM 3058 C C . GLN A 1 407 ? -6.236 5.762 24.409 1.00 97.75 407 GLN A C 1
ATOM 3060 O O . GLN A 1 407 ? -6.484 6.597 25.286 1.00 97.75 407 GLN A O 1
ATOM 3065 N N . GLY A 1 408 ? -6.012 4.476 24.688 1.00 93.25 408 GLY A N 1
ATOM 3066 C CA . GLY A 1 408 ? -6.241 3.905 26.016 1.00 93.25 408 GLY A CA 1
ATOM 3067 C C . GLY A 1 408 ? -7.673 4.188 26.476 1.00 93.25 408 GLY A C 1
ATOM 3068 O O . GLY A 1 408 ? -8.629 3.924 25.747 1.00 93.25 408 GLY A O 1
ATOM 3069 N N . ASP A 1 409 ? -7.836 4.799 27.648 1.00 91.12 409 ASP A N 1
ATOM 3070 C CA . ASP A 1 409 ? -9.157 5.150 28.188 1.00 91.12 409 ASP A CA 1
ATOM 3071 C C . ASP A 1 409 ? -9.719 6.476 27.653 1.00 91.12 409 ASP A C 1
ATOM 3073 O O . ASP A 1 409 ? -10.902 6.767 27.835 1.00 91.12 409 ASP A O 1
ATOM 3077 N N . LYS A 1 410 ? -8.908 7.278 26.954 1.00 96.31 410 LYS A N 1
ATOM 3078 C CA . LYS A 1 410 ? -9.282 8.630 26.518 1.00 96.31 410 LYS A CA 1
ATOM 3079 C C . LYS A 1 410 ? -9.944 8.625 25.141 1.00 96.31 410 LYS A C 1
ATOM 3081 O O . LYS A 1 410 ? -9.540 7.877 24.252 1.00 96.31 410 LYS A O 1
ATOM 3086 N N . TRP A 1 411 ? -10.927 9.505 24.970 1.00 97.50 411 TRP A N 1
ATOM 3087 C CA . TRP A 1 411 ? -11.524 9.870 23.683 1.00 97.50 411 TRP A CA 1
ATOM 3088 C C . TRP A 1 411 ? -11.115 11.295 23.330 1.00 97.50 411 TRP A C 1
ATOM 3090 O O . TRP A 1 411 ? -11.078 12.158 24.210 1.00 97.50 411 TRP A O 1
ATOM 3100 N N . PHE A 1 412 ? -10.813 11.539 22.061 1.00 97.19 412 PHE A N 1
ATOM 3101 C CA . PHE A 1 412 ? -10.438 12.860 21.574 1.00 97.19 412 PHE A CA 1
ATOM 3102 C C . PHE A 1 412 ? -11.677 13.685 21.228 1.00 97.19 412 PHE A C 1
ATOM 3104 O O . PHE A 1 412 ? -12.718 13.156 20.820 1.00 97.19 412 PHE A O 1
ATOM 3111 N N . SER A 1 413 ? -11.586 14.998 21.429 1.00 92.62 413 SER A N 1
ATOM 3112 C CA . SER A 1 413 ? -12.683 15.921 21.126 1.00 92.62 413 SER A CA 1
ATOM 3113 C C . SER A 1 413 ? -12.688 16.337 19.657 1.00 92.62 413 SER A C 1
ATOM 3115 O O . SER A 1 413 ? -13.744 16.685 19.130 1.00 92.62 413 SER A O 1
ATOM 3117 N N . SER A 1 414 ? -11.535 16.275 18.986 1.00 93.62 414 SER A N 1
ATOM 3118 C CA . SER A 1 414 ? -11.392 16.596 17.572 1.00 93.62 414 SER A CA 1
ATOM 3119 C C . SER A 1 414 ? -11.163 15.343 16.731 1.00 93.62 414 SER A C 1
ATOM 3121 O O . SER A 1 414 ? -10.273 14.546 17.007 1.00 93.62 414 SER A O 1
ATOM 3123 N N . ILE A 1 415 ? -11.898 15.223 15.622 1.00 91.00 415 ILE A N 1
ATOM 3124 C CA . ILE A 1 415 ? -11.651 14.211 14.576 1.00 91.00 415 ILE A CA 1
ATOM 3125 C C . ILE A 1 415 ? -10.248 14.332 13.954 1.00 91.00 415 ILE A C 1
ATOM 3127 O O . ILE A 1 415 ? -9.724 13.380 13.387 1.00 91.00 415 ILE A O 1
ATOM 3131 N N . LYS A 1 416 ? -9.634 15.519 14.044 1.00 93.25 416 LYS A N 1
ATOM 3132 C CA . LYS A 1 416 ? -8.285 15.767 13.520 1.00 93.25 416 LYS A CA 1
ATOM 3133 C C . LYS A 1 416 ? -7.201 15.080 14.345 1.00 93.25 416 LYS A C 1
ATOM 3135 O O . LYS A 1 416 ? -6.066 14.990 13.893 1.00 93.25 416 LYS A O 1
ATOM 3140 N N . GLU A 1 417 ? -7.535 14.628 15.549 1.00 94.06 417 GLU A N 1
ATOM 3141 C CA . GLU A 1 417 ? -6.625 13.866 16.389 1.00 94.06 417 GLU A CA 1
ATOM 3142 C C . GLU A 1 417 ? -6.653 12.392 15.973 1.00 94.06 417 GLU A C 1
ATOM 3144 O O . GLU A 1 417 ? -7.705 11.757 15.918 1.00 94.06 417 GLU A O 1
ATOM 3149 N N . GLY A 1 418 ? -5.471 11.854 15.685 1.00 95.44 418 GLY A N 1
ATOM 3150 C CA . GLY A 1 418 ? -5.236 10.421 15.566 1.00 95.44 418 GLY A CA 1
ATOM 3151 C C . GLY A 1 418 ? -4.555 9.875 16.815 1.00 95.44 418 GLY A C 1
ATOM 3152 O O . GLY A 1 418 ? -4.183 10.619 17.722 1.00 95.44 418 GLY A O 1
ATOM 3153 N N . CYS A 1 419 ? -4.350 8.569 16.845 1.00 98.25 419 CYS A N 1
ATOM 3154 C CA . CYS A 1 419 ? -3.592 7.898 17.895 1.00 98.25 419 CYS A CA 1
ATOM 3155 C C . CYS A 1 419 ? -2.463 7.063 17.286 1.00 98.25 419 CYS A C 1
ATOM 3157 O O . CYS A 1 419 ? -2.518 6.680 16.113 1.00 98.25 419 CYS A O 1
ATOM 3159 N N . THR A 1 420 ? -1.471 6.739 18.114 1.00 98.31 420 THR A N 1
ATOM 3160 C CA . THR A 1 420 ? -0.398 5.798 17.775 1.00 98.31 420 THR A CA 1
ATOM 3161 C C . THR A 1 420 ? -0.175 4.855 18.948 1.00 98.31 420 THR A C 1
ATOM 3163 O O . THR A 1 420 ? 0.122 5.296 20.060 1.00 98.31 420 THR A O 1
ATOM 3166 N N . ALA A 1 421 ? -0.296 3.557 18.689 1.00 98.56 421 ALA A N 1
ATOM 3167 C CA . ALA A 1 421 ? 0.030 2.497 19.629 1.00 98.56 421 ALA A CA 1
ATOM 3168 C C . ALA A 1 421 ? 1.488 2.049 19.451 1.00 98.56 421 ALA A C 1
ATOM 3170 O O . ALA A 1 421 ? 2.014 2.049 18.334 1.00 98.56 421 ALA A O 1
ATOM 3171 N N . GLY A 1 422 ? 2.115 1.645 20.555 1.00 98.50 422 GLY A N 1
ATOM 3172 C CA . GLY A 1 422 ? 3.423 0.989 20.562 1.00 98.50 422 GLY A CA 1
ATOM 3173 C C . GLY A 1 422 ? 3.258 -0.513 20.768 1.00 98.50 422 GLY A C 1
ATOM 3174 O O . GLY A 1 422 ? 2.473 -0.928 21.618 1.00 98.50 422 GLY A O 1
ATOM 3175 N N . ILE A 1 423 ? 3.985 -1.328 20.015 1.00 98.56 423 ILE A N 1
ATOM 3176 C CA . ILE A 1 423 ? 3.873 -2.783 20.019 1.00 98.56 423 ILE A CA 1
ATOM 3177 C C . ILE A 1 423 ? 5.242 -3.387 20.277 1.00 98.56 423 ILE A C 1
ATOM 3179 O O . ILE A 1 423 ? 6.216 -3.108 19.583 1.00 98.56 423 ILE A O 1
ATOM 3183 N N . SER A 1 424 ? 5.309 -4.227 21.298 1.00 98.25 424 SER A N 1
ATOM 3184 C CA . SER A 1 424 ? 6.556 -4.856 21.708 1.00 98.25 424 SER A CA 1
ATOM 3185 C C . SER A 1 424 ? 7.045 -5.860 20.655 1.00 98.25 424 SER A C 1
ATOM 3187 O O . SER A 1 424 ? 6.251 -6.538 20.001 1.00 98.25 424 SER A O 1
ATOM 3189 N N . GLN A 1 425 ?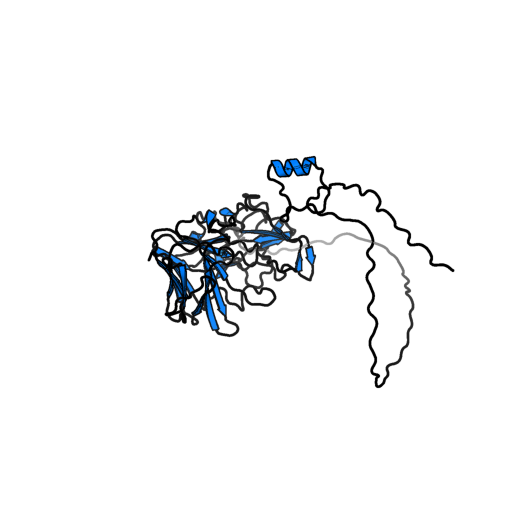 8.362 -6.003 20.508 1.00 97.56 425 GLN A N 1
ATOM 3190 C CA . GLN A 1 425 ? 8.955 -7.009 19.624 1.00 97.56 425 GLN A CA 1
ATOM 3191 C C . GLN A 1 425 ? 8.424 -8.425 19.930 1.00 97.56 425 GLN A C 1
ATOM 3193 O O . GLN A 1 425 ? 8.250 -8.808 21.085 1.00 97.56 425 GLN A O 1
ATOM 3198 N N . GLY A 1 426 ? 8.169 -9.206 18.882 1.00 97.06 426 GLY A N 1
ATOM 3199 C CA . GLY A 1 426 ? 7.592 -10.551 18.934 1.00 97.06 426 GLY A CA 1
ATOM 3200 C C . GLY A 1 426 ? 6.082 -10.584 19.190 1.00 97.06 426 GLY A C 1
ATOM 3201 O O . GLY A 1 426 ? 5.506 -11.668 19.248 1.00 97.06 426 GLY A O 1
ATOM 3202 N N . SER A 1 427 ? 5.437 -9.426 19.348 1.00 98.00 427 SER A N 1
ATOM 3203 C CA . SER A 1 427 ? 4.018 -9.342 19.691 1.00 98.00 427 SER A CA 1
ATOM 3204 C C . SER A 1 427 ? 3.111 -9.230 18.464 1.00 98.00 427 SER A C 1
ATOM 3206 O O . SER A 1 427 ? 3.555 -9.022 17.330 1.00 98.00 427 SER A O 1
ATOM 3208 N N . THR A 1 428 ? 1.807 -9.377 18.699 1.00 97.81 428 THR A N 1
ATOM 3209 C CA . THR A 1 428 ? 0.768 -9.252 17.674 1.00 97.81 428 THR A CA 1
ATOM 3210 C C . THR A 1 428 ? -0.159 -8.093 18.009 1.00 97.81 428 THR A C 1
ATOM 3212 O O . THR A 1 428 ? -0.781 -8.087 19.066 1.00 97.81 428 THR A O 1
ATOM 3215 N N . LEU A 1 429 ? -0.315 -7.165 17.069 1.00 98.62 429 LEU A N 1
ATOM 3216 C CA . LEU A 1 429 ? -1.422 -6.220 17.047 1.00 98.62 429 LEU A CA 1
ATOM 3217 C C . LEU A 1 429 ? -2.614 -6.844 16.323 1.00 98.62 429 LEU A C 1
ATOM 3219 O O . LEU A 1 429 ? -2.460 -7.343 15.213 1.00 98.62 429 LEU A O 1
ATOM 3223 N N . THR A 1 430 ? -3.804 -6.760 16.910 1.00 98.75 430 THR A N 1
ATOM 3224 C CA . THR A 1 430 ? -5.068 -7.117 16.256 1.00 98.75 430 THR A CA 1
ATOM 3225 C C . THR A 1 430 ? -6.009 -5.918 16.234 1.00 98.75 430 THR A C 1
ATOM 3227 O O . THR A 1 430 ? -6.419 -5.427 17.288 1.00 98.75 430 THR A O 1
ATOM 3230 N N . LEU A 1 431 ? -6.372 -5.468 15.034 1.00 98.81 431 LEU A N 1
ATOM 3231 C CA . LEU A 1 431 ? -7.453 -4.520 14.793 1.00 98.81 431 LEU A CA 1
ATOM 3232 C C . LEU A 1 431 ? -8.769 -5.300 14.794 1.00 98.81 431 LEU A C 1
ATOM 3234 O O . LEU A 1 431 ? -9.009 -6.110 13.902 1.00 98.81 431 LEU A O 1
ATOM 3238 N N . VAL A 1 432 ? -9.614 -5.075 15.795 1.00 98.75 432 VAL A N 1
ATOM 3239 C CA . VAL A 1 432 ? -10.933 -5.712 15.895 1.00 98.75 432 VAL A CA 1
ATOM 3240 C C . VAL A 1 432 ? -11.989 -4.746 15.373 1.00 98.75 432 VAL A C 1
ATOM 3242 O O . VAL A 1 432 ? -12.109 -3.643 15.911 1.00 98.75 432 VAL A O 1
ATOM 3245 N N . LEU A 1 433 ? -12.737 -5.161 14.346 1.00 98.81 433 LEU A N 1
ATOM 3246 C CA . LEU A 1 433 ? -13.801 -4.367 13.720 1.00 98.81 433 LEU A CA 1
ATOM 3247 C C . LEU A 1 433 ? -15.170 -4.773 14.288 1.00 98.81 433 LEU A C 1
ATOM 3249 O O . LEU A 1 433 ? -15.450 -5.972 14.339 1.00 98.81 433 LEU A O 1
ATOM 3253 N N . THR A 1 434 ? -16.013 -3.821 14.709 1.00 98.62 434 THR A N 1
ATOM 3254 C CA . THR A 1 434 ? -17.339 -4.091 15.318 1.00 98.62 434 THR A CA 1
ATOM 3255 C C . THR A 1 434 ? -18.451 -3.134 14.857 1.00 98.62 434 THR A C 1
ATOM 3257 O O . THR A 1 434 ? -18.189 -1.972 14.568 1.00 98.62 434 THR A O 1
ATOM 3260 N N . ASP A 1 435 ? -19.696 -3.631 14.811 1.00 94.38 435 ASP A N 1
ATOM 3261 C CA . ASP A 1 435 ? -20.927 -2.893 14.436 1.00 94.38 435 ASP A CA 1
ATOM 3262 C C . ASP A 1 435 ? -21.553 -2.074 15.605 1.00 94.38 435 ASP A C 1
ATOM 3264 O O . ASP A 1 435 ? -22.734 -1.736 15.558 1.00 94.38 435 ASP A O 1
ATOM 3268 N N . ASP A 1 436 ? -20.819 -1.844 16.697 1.00 80.00 436 ASP A N 1
ATOM 3269 C CA . ASP A 1 436 ? -21.315 -1.360 18.005 1.00 80.00 436 ASP A CA 1
ATOM 3270 C C . ASP A 1 436 ? -21.963 0.037 18.046 1.00 80.00 436 ASP A C 1
ATOM 3272 O O . ASP A 1 436 ? -21.570 0.944 17.274 1.00 80.00 436 ASP A O 1
#

Foldseek 3Di:
DDDDDDDDDDDDDDDDDAFDDDPNDTDDPVVQVVCVVVVVDDPPPVPDRDDDDDDDDDDDDDDDDDDDDDDDDDDDDDDDDDDDDDDDDDDDDDDDDDDDDDDDDDDDDDDDDDDDPDDPDDADDADPDLQVQADLVRDGPLQPDFDDFQPAFQLADPHSQQFRFFQLQLQCRFPWKWAFPDDDPLAGPPIDIDHGNPHNSNNVSDARIATHTEGAPQKDFAAFAPGAHNVFAFAGHWHQHPVRTTHRNHQPLHRGGIDGADPFEWEKEFAQDQFKWWKFKASPRHPRWSAHIDIAGHGGMDTYHAHAQVRGDAGVNGGDKIKIQTAAGHDDSSFARGDDDQPPCHTLQPQKMKIWYQHPPPDRKIKIKIAGRPSHQPDAHQWKKWKDWPQKAQTWIAHNVVSWIHTDPDTDPDSRDMDMIIGHTSIYIYIYIGND

Radius of gyration: 32.1 Å; Cα contacts (8 Å, |Δi|>4): 940; chains: 1; bounding box: 79×126×75 Å

pLDDT: mean 81.42, std 24.39, range [25.06, 98.81]

Secondary structure (DSSP, 8-state):
--PPP---PPPPP------EEETTEEE-HHHHHHHHHTTS----TT---------PPPPPPPPP--------------------------------------------------PPP---PPPPP--SSGGGGS-TTS--GGGGSPP-TTTSBTTS--TTTT-B-BGGGTSTB-SEEEEEEEE-SS-EEEEEEPPTTS-TTSTT--TT-EEE-B--TTEEE----SS-BTTS----SEEE-TTSBEEESS-TT-SSSEEE--SSEEEEEEE-SSS-EEEEE--TTTT--S-EEEEE-TT-EEEE---BTTTS-EETTEE--EEEEEPPTT--HHHHSSPPPTTSSSGGG-SEEEEEEEETTTT-EEEEEEEE-TT-TT---SSEEEEE-TTEES-EEEETTTTEEEETTEE-S-TT--EEEEEETTEEEEEEEE--

Solvent-accessible surface area (backbone atoms only — not comparable to full-atom values): 25287 Å² total; per-residue (Å²): 141,80,85,85,80,86,82,82,78,78,83,76,89,81,84,86,81,91,84,43,73,55,98,92,36,82,49,54,69,65,57,53,52,50,29,43,74,74,65,80,39,74,79,63,98,78,79,67,89,84,82,84,80,94,71,91,80,87,82,88,86,84,86,90,84,88,88,87,88,90,85,85,89,85,84,84,87,87,85,84,87,85,82,89,83,86,90,88,86,83,91,80,89,85,89,91,84,89,89,88,86,88,92,86,84,90,84,83,89,81,92,76,83,82,78,73,79,81,75,78,74,73,67,56,78,78,72,95,46,61,71,74,54,32,48,99,85,45,50,44,79,34,18,74,36,66,57,65,65,65,68,46,46,28,47,48,70,67,47,64,24,30,50,28,65,28,70,74,40,21,33,29,25,29,70,34,35,40,35,53,75,38,80,56,97,80,19,30,38,73,62,48,64,65,63,74,64,74,27,59,74,12,64,72,36,36,64,68,18,24,37,15,56,33,29,43,44,21,25,38,67,41,28,30,42,88,63,35,32,62,88,73,46,56,43,16,15,32,26,15,36,95,87,40,18,29,27,60,44,55,38,84,75,43,59,28,42,21,39,73,30,38,88,46,41,47,41,34,40,38,32,63,32,93,44,31,35,28,39,9,27,46,34,73,60,19,75,63,40,24,49,36,63,48,72,37,50,55,69,33,70,50,50,50,44,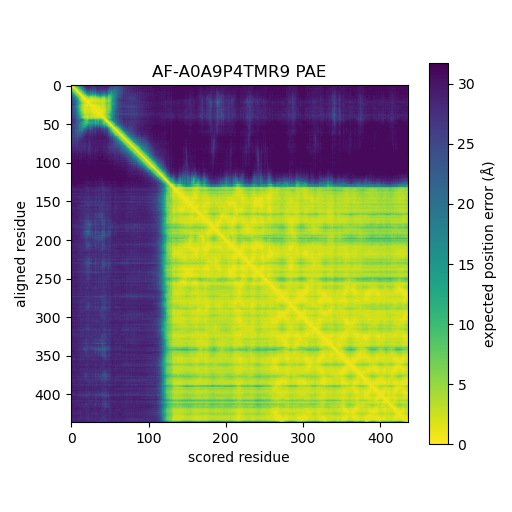26,33,36,30,79,70,59,64,62,58,96,86,34,66,47,61,37,45,27,31,36,35,38,69,59,50,53,58,68,57,31,25,26,92,49,56,90,89,65,42,19,11,75,23,8,15,28,34,38,38,28,26,31,34,73,78,82,75,56,34,25,44,39,34,47,30,57,20,85,81,22,82,87,47,68,46,77,43,21,38,36,50,42,49,65,58,53,38,55,31,33,34,37,39,33,84,76,58,32,30,22,41,62,93,46,71,49,95,47,57,87,45,58,33,64,19,44,27,38,64,73,26,41,46,33,39,39,33,36,80,105

Mean predicted aligned error: 15.24 Å

Sequence (436 aa):
MARPDSVESAPAPVETVIVYELDGHLISKEEALQGIANGTLRWGDDGILSSFTNGPVALPTNPPSEVKKPQEQPTTTQVQQVETHQPNVPTDQPTTTPKPTPPKPVPSTTSAQAQAPVSTAVPDASPDDPNDLVDANGNCATCEKPFPNGVIPCSQFPYGYGAMPLNNEGLGGWSGIQDPVYRGIDGFDDIRTVVKDSCSDGTCCIKGAYCSYGCPNPYLKLSFPKKQGKTGQTVGGLYCNDQGMLEMADGSLGKTLCGKGSDKMTVKVQNKLKKSVSFCRTDYPGTESMTFPLTLEPGETGYLANPDQSKYFFWENKPTSAHYYVNKQGVPESEACTWGQDGAGKGNWSPTIFGTSFDDIASHVGYSSLKQNELNWNDRLDYSITFTGDGVTNACKYKASTGQYGQGDKWFSSIKEGCTAGISQGSTLTLVLTDD